Protein AF-0000000084623585 (afdb_homodimer)

Radius of gyration: 25.74 Å; Cα contacts (8 Å, |Δi|>4): 1222; chains: 2; bounding box: 58×80×58 Å

Structure (mmCIF, N/CA/C/O backbone):
data_AF-0000000084623585-model_v1
#
loop_
_entity.id
_entity.type
_entity.pdbx_description
1 polymer 'GST N-terminal domain-containing protein'
#
loop_
_atom_site.group_PDB
_atom_site.id
_atom_site.type_symbol
_atom_site.label_atom_id
_atom_site.label_alt_id
_atom_site.label_comp_id
_atom_site.label_asym_id
_atom_site.label_entity_id
_atom_site.label_seq_id
_atom_site.pdbx_PDB_ins_code
_atom_site.Cartn_x
_atom_site.Cartn_y
_atom_site.Cartn_z
_atom_site.occupancy
_atom_site.B_iso_or_equiv
_atom_site.auth_seq_id
_atom_site.auth_comp_id
_atom_site.auth_asym_id
_atom_site.auth_atom_id
_atom_site.pdbx_PDB_model_num
ATOM 1 N N . MET A 1 1 ? 11.562 32.156 23.609 1 74.38 1 MET A N 1
ATOM 2 C CA . MET A 1 1 ? 10.242 31.531 23.688 1 74.38 1 MET A CA 1
ATOM 3 C C . MET A 1 1 ? 10.023 30.578 22.531 1 74.38 1 MET A C 1
ATOM 5 O O . MET A 1 1 ? 10.422 30.859 21.406 1 74.38 1 MET A O 1
ATOM 9 N N . GLU A 1 2 ? 9.492 29.328 22.812 1 86.12 2 GLU A N 1
ATOM 10 C CA . GLU A 1 2 ? 9.258 28.344 21.766 1 86.12 2 GLU A CA 1
ATOM 11 C C . GLU A 1 2 ? 7.902 28.547 21.094 1 86.12 2 GLU A C 1
ATOM 13 O O . GLU A 1 2 ? 6.918 28.859 21.766 1 86.12 2 GLU A O 1
ATOM 18 N N . PRO A 1 3 ? 7.898 28.594 19.844 1 93 3 PRO A N 1
ATOM 19 C CA . PRO A 1 3 ? 6.602 28.734 19.188 1 93 3 PRO A CA 1
ATOM 20 C C . PRO A 1 3 ? 5.637 27.609 19.5 1 93 3 PRO A C 1
ATOM 22 O O . PRO A 1 3 ? 6.07 26.484 19.766 1 93 3 PRO A O 1
ATOM 25 N N . PRO A 1 4 ? 4.387 27.938 19.484 1 95.94 4 PRO A N 1
ATOM 26 C CA . PRO A 1 4 ? 3.391 26.891 19.75 1 95.94 4 PRO A CA 1
ATOM 27 C C . PRO A 1 4 ? 3.244 25.922 18.578 1 95.94 4 PRO A C 1
ATOM 29 O O . PRO A 1 4 ? 3.629 26.234 17.453 1 95.94 4 PRO A O 1
ATOM 32 N N . ILE A 1 5 ? 2.758 24.719 18.875 1 98 5 ILE A N 1
ATOM 33 C CA . ILE A 1 5 ? 2.322 23.766 17.859 1 98 5 ILE A CA 1
ATOM 34 C C . ILE A 1 5 ? 0.947 24.172 17.344 1 98 5 ILE A C 1
ATOM 36 O O . ILE A 1 5 ? -0.05 24.078 18.062 1 98 5 ILE A O 1
ATOM 40 N N . ILE A 1 6 ? 0.861 24.625 16.109 1 98.75 6 ILE A N 1
ATOM 41 C CA . ILE A 1 6 ? -0.404 25.062 15.531 1 98.75 6 ILE A CA 1
ATOM 42 C C . ILE A 1 6 ? -0.831 24.125 14.414 1 98.75 6 ILE A C 1
ATOM 44 O O . ILE A 1 6 ? -0.056 23.844 13.492 1 98.75 6 ILE A O 1
ATOM 48 N N . LEU A 1 7 ? -2.006 23.578 14.492 1 98.88 7 LEU A N 1
ATOM 49 C CA . LEU A 1 7 ? -2.568 22.703 13.469 1 98.88 7 LEU A CA 1
ATOM 50 C C . LEU A 1 7 ? -3.711 23.391 12.734 1 98.88 7 LEU A C 1
ATOM 52 O O . LEU A 1 7 ? -4.711 23.766 13.344 1 98.88 7 LEU A O 1
ATOM 56 N N . HIS A 1 8 ? -3.518 23.719 11.453 1 98.88 8 HIS A N 1
ATOM 57 C CA . HIS A 1 8 ? -4.605 24.156 10.578 1 98.88 8 HIS A CA 1
ATOM 58 C C . HIS A 1 8 ? -5.402 22.953 10.07 1 98.88 8 HIS A C 1
ATOM 60 O O . HIS A 1 8 ? -4.859 22.094 9.383 1 98.88 8 HIS A O 1
ATOM 66 N N . HIS A 1 9 ? -6.641 22.859 10.43 1 98.38 9 HIS A N 1
ATOM 67 C CA . HIS A 1 9 ? -7.449 21.672 10.148 1 98.38 9 HIS A CA 1
ATOM 68 C C . HIS A 1 9 ? -8.938 22.016 10.148 1 98.38 9 HIS A C 1
ATOM 70 O O . HIS A 1 9 ? -9.32 23.156 10.383 1 98.38 9 HIS A O 1
ATOM 76 N N . PHE A 1 10 ? -9.766 21.125 9.703 1 95.25 10 PHE A N 1
ATOM 77 C CA . PHE A 1 10 ? -11.211 21.25 9.867 1 95.25 10 PHE A CA 1
ATOM 78 C C . PHE A 1 10 ? -11.82 19.938 10.344 1 95.25 10 PHE A C 1
ATOM 80 O O . PHE A 1 10 ? -11.25 18.875 10.141 1 95.25 10 PHE A O 1
ATOM 87 N N . GLU A 1 11 ? -12.969 20.141 10.898 1 88.06 11 GLU A N 1
ATOM 88 C CA . GLU A 1 11 ? -13.656 18.969 11.445 1 88.06 11 GLU A CA 1
ATOM 89 C C . GLU A 1 11 ? -14.125 18.031 10.336 1 88.06 11 GLU A C 1
ATOM 91 O O . GLU A 1 11 ? -14.641 18.484 9.305 1 88.06 11 GLU A O 1
ATOM 96 N N . GLY A 1 12 ? -13.93 16.828 10.453 1 87.81 12 GLY A N 1
ATOM 97 C CA . GLY A 1 12 ? -14.367 15.859 9.469 1 87.81 12 GLY A CA 1
ATOM 98 C C . GLY A 1 12 ? -13.266 15.445 8.508 1 87.81 12 GLY A C 1
ATOM 99 O O . GLY A 1 12 ? -13.484 14.602 7.633 1 87.81 12 GLY A O 1
ATOM 100 N N . SER A 1 13 ? -12.164 16.094 8.625 1 92.5 13 SER A N 1
ATOM 101 C CA . SER A 1 13 ? -11.016 15.672 7.824 1 92.5 13 SER A CA 1
ATOM 102 C C . SER A 1 13 ? -10.344 14.438 8.414 1 92.5 13 SER A C 1
ATOM 104 O O . SER A 1 13 ? -9.812 14.492 9.523 1 92.5 13 SER A O 1
ATOM 106 N N . LEU A 1 14 ? -10.367 13.375 7.711 1 94.44 14 LEU A N 1
ATOM 107 C CA . LEU A 1 14 ? -9.781 12.141 8.227 1 94.44 14 LEU A CA 1
ATOM 108 C C . LEU A 1 14 ? -8.266 12.266 8.352 1 94.44 14 LEU A C 1
ATOM 110 O O . LEU A 1 14 ? -7.672 11.719 9.289 1 94.44 14 LEU A O 1
ATOM 114 N N . PHE A 1 15 ? -7.625 13.062 7.5 1 97.06 15 PHE A N 1
ATOM 115 C CA . PHE A 1 15 ? -6.184 13.25 7.598 1 97.06 15 PHE A CA 1
ATOM 116 C C . PHE A 1 15 ? -5.832 14.172 8.766 1 97.06 15 PHE A C 1
ATOM 118 O O . PHE A 1 15 ? -4.812 13.977 9.422 1 97.06 15 PHE A O 1
ATOM 125 N N . SER A 1 16 ? -6.633 15.188 8.984 1 98 16 SER A N 1
ATOM 126 C CA . SER A 1 16 ? -6.426 16.016 10.164 1 98 16 SER A CA 1
ATOM 127 C C . SER A 1 16 ? -6.586 15.219 11.445 1 98 16 SER A C 1
ATOM 129 O O . SER A 1 16 ? -5.852 15.43 12.414 1 98 16 SER A O 1
ATOM 131 N N . GLN A 1 17 ? -7.547 14.305 11.406 1 97.94 17 GLN A N 1
ATOM 132 C CA . GLN A 1 17 ? -7.812 13.492 12.586 1 97.94 17 GLN A CA 1
ATOM 133 C C . GLN A 1 17 ? -6.609 12.625 12.945 1 97.94 17 GLN A C 1
ATOM 135 O O . GLN A 1 17 ? -6.348 12.383 14.125 1 97.94 17 GLN A O 1
ATOM 140 N N . LYS A 1 18 ? -5.875 12.117 11.984 1 98.44 18 LYS A N 1
ATOM 141 C CA . LYS A 1 18 ? -4.641 11.375 12.234 1 98.44 18 LYS A CA 1
ATOM 142 C C . LYS A 1 18 ? -3.691 12.18 13.117 1 98.44 18 LYS A C 1
ATOM 144 O O . LYS A 1 18 ? -3.094 11.641 14.055 1 98.44 18 LYS A O 1
ATOM 149 N N . ILE A 1 19 ? -3.572 13.508 12.789 1 98.75 19 ILE A N 1
ATOM 150 C CA . ILE A 1 19 ? -2.627 14.344 13.516 1 98.75 19 ILE A CA 1
ATOM 151 C C . ILE A 1 19 ? -3.164 14.641 14.914 1 98.75 19 ILE A C 1
ATOM 153 O O . ILE A 1 19 ? -2.41 14.641 15.891 1 98.75 19 ILE A O 1
ATOM 157 N N . VAL A 1 20 ? -4.445 14.836 15.008 1 98.62 20 VAL A N 1
ATOM 158 C CA . VAL A 1 20 ? -5.051 15.07 16.312 1 98.62 20 VAL A CA 1
ATOM 159 C C . VAL A 1 20 ? -4.832 13.852 17.203 1 98.62 20 VAL A C 1
ATOM 161 O O . VAL A 1 20 ? -4.473 13.992 18.375 1 98.62 20 VAL A O 1
ATOM 164 N N . TRP A 1 21 ? -5.039 12.625 16.688 1 98.75 21 TRP A N 1
ATOM 165 C CA . TRP A 1 21 ? -4.777 11.406 17.438 1 98.75 21 TRP A CA 1
ATOM 166 C C . TRP A 1 21 ? -3.305 11.305 17.828 1 98.75 21 TRP A C 1
ATOM 168 O O . TRP A 1 21 ? -2.971 10.852 18.922 1 98.75 21 TRP A O 1
ATOM 178 N N . THR A 1 22 ? -2.41 11.703 16.906 1 98.81 22 THR A N 1
ATOM 179 C CA . THR A 1 22 ? -0.978 11.711 17.172 1 98.81 22 THR A CA 1
ATOM 180 C C . THR A 1 22 ? -0.661 12.625 18.359 1 98.81 22 THR A C 1
ATOM 182 O O . THR A 1 22 ? 0.082 12.242 19.266 1 98.81 22 THR A O 1
ATOM 185 N N . LEU A 1 23 ? -1.256 13.812 18.328 1 98.81 23 LEU A N 1
ATOM 186 C CA . LEU A 1 23 ? -1.06 14.773 19.406 1 98.81 23 LEU A CA 1
ATOM 187 C C . LEU A 1 23 ? -1.569 14.219 20.734 1 98.81 23 LEU A C 1
ATOM 189 O O . LEU A 1 23 ? -0.963 14.445 21.781 1 98.81 23 LEU A O 1
ATOM 193 N N . SER A 1 24 ? -2.672 13.461 20.672 1 98.75 24 SER A N 1
ATOM 194 C CA . SER A 1 24 ? -3.244 12.844 21.875 1 98.75 24 SER A CA 1
ATOM 195 C C . SER A 1 24 ? -2.318 11.773 22.438 1 98.75 24 SER A C 1
ATOM 197 O O . SER A 1 24 ? -2.064 11.742 23.641 1 98.75 24 SER A O 1
ATOM 199 N N . ILE A 1 25 ? -1.831 10.859 21.594 1 98.75 25 ILE A N 1
ATOM 200 C CA . ILE A 1 25 ? -0.953 9.773 22.016 1 98.75 25 ILE A CA 1
ATOM 201 C C . ILE A 1 25 ? 0.327 10.352 22.625 1 98.75 25 ILE A C 1
ATOM 203 O O . ILE A 1 25 ? 0.83 9.852 23.625 1 98.75 25 ILE A O 1
ATOM 207 N N . LYS A 1 26 ? 0.794 11.5 22.031 1 98.56 26 LYS A N 1
ATOM 208 C CA . LYS A 1 26 ? 2.047 12.109 22.469 1 98.56 26 LYS A CA 1
ATOM 209 C C . LYS A 1 26 ? 1.813 13.062 23.641 1 98.56 26 LYS A C 1
ATOM 211 O O . LYS A 1 26 ? 2.768 13.547 24.25 1 98.56 26 LYS A O 1
ATOM 216 N N . LYS A 1 27 ? 0.592 13.32 23.953 1 97.94 27 LYS A N 1
ATOM 217 C CA . LYS A 1 27 ? 0.217 14.211 25.047 1 97.94 27 LYS A CA 1
ATOM 218 C C . LYS A 1 27 ? 0.838 15.594 24.875 1 97.94 27 LYS A C 1
ATOM 220 O O . LYS A 1 27 ? 1.446 16.125 25.797 1 97.94 27 LYS A O 1
ATOM 225 N N . LEU A 1 28 ? 0.651 16.125 23.719 1 98.25 28 LEU A N 1
ATOM 226 C CA . LEU A 1 28 ? 1.235 17.422 23.406 1 98.25 28 LEU A CA 1
ATOM 227 C C . LEU A 1 28 ? 0.177 18.516 23.453 1 98.25 28 LEU A C 1
ATOM 229 O O . LEU A 1 28 ? -0.938 18.328 22.953 1 98.25 28 LEU A O 1
ATOM 233 N N . LYS A 1 29 ? 0.531 19.562 24.078 1 98.12 29 LYS A N 1
ATOM 234 C CA . LYS A 1 29 ? -0.277 20.766 23.938 1 98.12 29 LYS A CA 1
ATOM 235 C C . LYS A 1 29 ? -0.204 21.312 22.516 1 98.12 29 LYS A C 1
ATOM 237 O O . LYS A 1 29 ? 0.863 21.312 21.891 1 98.12 29 LYS A O 1
ATOM 242 N N . TRP A 1 30 ? -1.33 21.719 22.016 1 98.38 30 TRP A N 1
ATOM 243 C CA . TRP A 1 30 ? -1.351 22.219 20.656 1 98.38 30 TRP A CA 1
ATOM 244 C C . TRP A 1 30 ? -2.43 23.281 20.469 1 98.38 30 TRP A C 1
ATOM 246 O O . TRP A 1 30 ? -3.24 23.516 21.375 1 98.38 30 TRP A O 1
ATOM 256 N N . THR A 1 31 ? -2.314 24.016 19.391 1 98.75 31 THR A N 1
ATOM 257 C CA . THR A 1 31 ? -3.209 25.125 19.062 1 98.75 31 THR A CA 1
ATOM 258 C C . THR A 1 31 ? -3.957 24.844 17.766 1 98.75 31 THR A C 1
ATOM 260 O O . THR A 1 31 ? -3.355 24.422 16.766 1 98.75 31 THR A O 1
ATOM 263 N N . SER A 1 32 ? -5.293 25.062 17.781 1 98.62 32 SER A N 1
ATOM 264 C CA . SER A 1 32 ? -6.164 24.734 16.656 1 98.62 32 SER A CA 1
ATOM 265 C C . SER A 1 32 ? -6.531 25.969 15.867 1 98.62 32 SER A C 1
ATOM 267 O O . SER A 1 32 ? -6.902 27 16.438 1 98.62 32 SER A O 1
ATOM 269 N N . VAL A 1 33 ? -6.352 25.953 14.617 1 98.75 33 VAL A 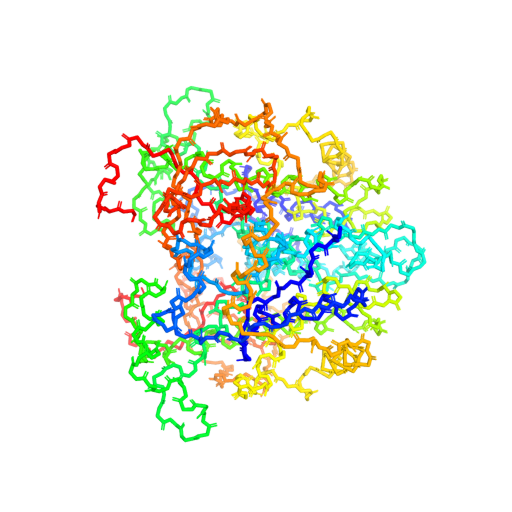N 1
ATOM 270 C CA . VAL A 1 33 ? -6.945 26.891 13.664 1 98.75 33 VAL A CA 1
ATOM 271 C C . VAL A 1 33 ? -7.918 26.141 12.75 1 98.75 33 VAL A C 1
ATOM 273 O O . VAL A 1 33 ? -7.508 25.328 11.922 1 98.75 33 VAL A O 1
ATOM 276 N N . ILE A 1 34 ? -9.18 26.422 12.875 1 98.25 34 ILE A N 1
ATOM 277 C CA . ILE A 1 34 ? -10.188 25.781 12.031 1 98.25 34 ILE A CA 1
ATOM 278 C C . ILE A 1 34 ? -10.25 26.5 10.68 1 98.25 34 ILE A C 1
ATOM 280 O O . ILE A 1 34 ? -10.453 27.703 10.617 1 98.25 34 ILE A O 1
ATOM 284 N N . VAL A 1 35 ? -10.062 25.766 9.648 1 97.81 35 VAL A N 1
ATOM 285 C CA . VAL A 1 35 ? -10.141 26.312 8.297 1 97.81 35 VAL A CA 1
ATOM 286 C C . VAL A 1 35 ? -11.305 25.672 7.547 1 97.81 35 VAL A C 1
ATOM 288 O O . VAL A 1 35 ? -11.867 24.672 7.988 1 97.81 35 VAL A O 1
ATOM 291 N N . SER A 1 36 ? -11.688 26.297 6.426 1 95.75 36 SER A N 1
ATOM 292 C CA . SER A 1 36 ? -12.781 25.781 5.605 1 95.75 36 SER A CA 1
ATOM 293 C C . SER A 1 36 ? -12.367 24.516 4.875 1 95.75 36 SER A C 1
ATOM 295 O O . SER A 1 36 ? -11.211 24.375 4.457 1 95.75 36 SER A O 1
ATOM 297 N N . PRO A 1 37 ? -13.297 23.578 4.684 1 94.31 37 PRO A N 1
ATOM 298 C CA . PRO A 1 37 ? -13 22.438 3.812 1 94.31 37 PRO A CA 1
ATOM 299 C C . PRO A 1 37 ? -12.828 22.844 2.35 1 94.31 37 PRO A C 1
ATOM 301 O O . PRO A 1 37 ? -12.297 22.062 1.552 1 94.31 37 PRO A O 1
ATOM 304 N N . ILE A 1 38 ? -13.273 24 2.016 1 94.69 38 ILE A N 1
ATOM 305 C CA . ILE A 1 38 ? -13.203 24.5 0.648 1 94.69 38 ILE A CA 1
ATOM 306 C C . ILE A 1 38 ? -11.984 25.406 0.494 1 94.69 38 ILE A C 1
ATOM 308 O O . ILE A 1 38 ? -11.875 26.422 1.178 1 94.69 38 ILE A O 1
ATOM 312 N N . ASN A 1 39 ? -11.141 25.016 -0.406 1 92.81 39 ASN A N 1
ATOM 313 C CA . ASN A 1 39 ? -9.844 25.672 -0.554 1 92.81 39 ASN A CA 1
ATOM 314 C C . ASN A 1 39 ? -10 27.172 -0.782 1 92.81 39 ASN A C 1
ATOM 316 O O . ASN A 1 39 ? -9.289 27.969 -0.172 1 92.81 39 ASN A O 1
ATOM 320 N N . LYS A 1 40 ? -10.898 27.594 -1.66 1 92.12 40 LYS A N 1
ATOM 321 C CA . LYS A 1 40 ? -11.07 29 -2.023 1 92.12 40 LYS A CA 1
ATOM 322 C C . LYS A 1 40 ? -11.492 29.828 -0.816 1 92.12 40 LYS A C 1
ATOM 324 O O . LYS A 1 40 ? -11.391 31.062 -0.84 1 92.12 40 LYS A O 1
ATOM 329 N N . GLN A 1 41 ? -11.867 29.172 0.208 1 93.19 41 GLN A N 1
ATOM 330 C CA . GLN A 1 41 ? -12.359 29.844 1.399 1 93.19 41 GLN A CA 1
ATOM 331 C C . GLN A 1 41 ? -11.305 29.859 2.502 1 93.19 41 GLN A C 1
ATOM 333 O O . GLN A 1 41 ? -11.633 29.953 3.686 1 93.19 41 GLN A O 1
ATOM 338 N N . ARG A 1 42 ? -10.023 29.672 2.1 1 95.25 42 ARG A N 1
ATOM 339 C CA . ARG A 1 42 ? -8.914 29.703 3.047 1 95.25 42 ARG A CA 1
ATOM 340 C C . ARG A 1 42 ? -7.906 30.781 2.688 1 95.25 42 ARG A C 1
ATOM 342 O O . ARG A 1 42 ? -6.711 30.516 2.572 1 95.25 42 ARG A O 1
ATOM 349 N N . PRO A 1 43 ? -8.32 32.031 2.623 1 93.94 43 PRO A N 1
ATOM 350 C CA . PRO A 1 43 ? -7.383 33.062 2.168 1 93.94 43 PRO A CA 1
ATOM 351 C C . PRO A 1 43 ? -6.215 33.281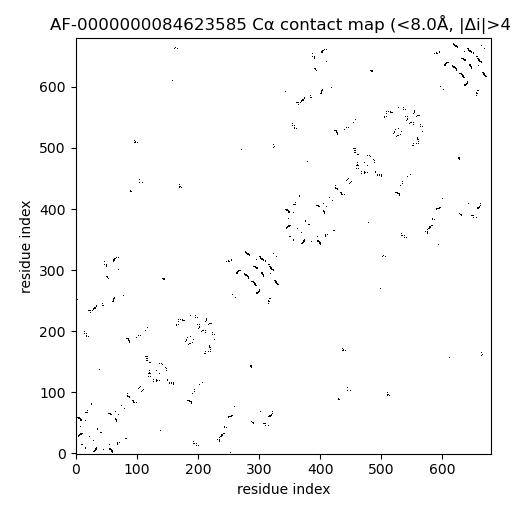 3.133 1 93.94 43 PRO A C 1
ATOM 353 O O . PRO A 1 43 ? -5.086 33.5 2.701 1 93.94 43 PRO A O 1
ATOM 356 N N . LEU A 1 44 ? -6.406 33.219 4.391 1 95.94 44 LEU A N 1
ATOM 357 C CA . LEU A 1 44 ? -5.344 33.438 5.367 1 95.94 44 LEU A CA 1
ATOM 358 C C . LEU A 1 44 ? -4.328 32.312 5.324 1 95.94 44 LEU A C 1
ATOM 360 O O . LEU A 1 44 ? -3.123 32.531 5.422 1 95.94 44 LEU A O 1
ATOM 364 N N . LEU A 1 45 ? -4.805 31.047 5.18 1 96.75 45 LEU A N 1
ATOM 365 C CA . LEU A 1 45 ? -3.914 29.891 5.113 1 96.75 45 LEU A CA 1
ATOM 366 C C . LEU A 1 45 ? -3.02 29.969 3.881 1 96.75 45 LEU A C 1
ATOM 368 O O . LEU A 1 45 ? -1.866 29.531 3.918 1 96.75 45 LEU A O 1
ATOM 372 N N . GLN A 1 46 ? -3.545 30.562 2.857 1 94.56 46 GLN A N 1
ATOM 373 C CA . GLN A 1 46 ? -2.803 30.656 1.604 1 94.56 46 GLN A CA 1
ATOM 374 C C . GLN A 1 46 ? -1.54 31.484 1.775 1 94.56 46 GLN A C 1
ATOM 376 O O . GLN A 1 46 ? -0.562 31.297 1.047 1 94.56 46 GLN A O 1
ATOM 381 N N . LEU A 1 47 ? -1.532 32.344 2.715 1 95.19 47 LEU A N 1
ATOM 382 C CA . LEU A 1 47 ? -0.367 33.188 2.982 1 95.19 47 LEU A CA 1
ATOM 383 C C . LEU A 1 47 ? 0.766 32.375 3.586 1 95.19 47 LEU A C 1
ATOM 385 O O . LEU A 1 47 ? 1.919 32.781 3.596 1 95.19 47 LEU A O 1
ATOM 389 N N . LEU A 1 48 ? 0.445 31.203 4.07 1 95.81 48 LEU A N 1
ATOM 390 C CA . LEU A 1 48 ? 1.44 30.344 4.695 1 95.81 48 LEU A CA 1
ATOM 391 C C . LEU A 1 48 ? 1.851 29.219 3.752 1 95.81 48 LEU A C 1
ATOM 393 O O . LEU A 1 48 ? 3.02 28.828 3.715 1 95.81 48 LEU A O 1
ATOM 397 N N . VAL A 1 49 ? 0.895 28.719 2.955 1 95.38 49 VAL A N 1
ATOM 398 C CA . VAL A 1 49 ? 1.148 27.469 2.25 1 95.38 49 VAL A CA 1
ATOM 399 C C . VAL A 1 49 ? 1.455 27.75 0.782 1 95.38 49 VAL A C 1
ATOM 401 O O . VAL A 1 49 ? 1.932 26.875 0.058 1 95.38 49 VAL A O 1
ATOM 404 N N . HIS A 1 50 ? 1.187 28.922 0.293 1 93.31 50 HIS A N 1
ATOM 405 C CA . HIS A 1 50 ? 1.562 29.422 -1.029 1 93.31 50 HIS A CA 1
ATOM 406 C C . HIS A 1 50 ? 1.131 28.438 -2.121 1 93.31 50 HIS A C 1
ATOM 408 O O . HIS A 1 50 ? 1.943 28.047 -2.959 1 93.31 50 HIS A O 1
ATOM 414 N N . GLY A 1 51 ? -0.159 28.062 -2.068 1 90.44 51 GLY A N 1
ATOM 415 C CA . GLY A 1 51 ? -0.724 27.297 -3.16 1 90.44 51 GLY A CA 1
ATOM 416 C C . GLY A 1 51 ? -1.019 25.844 -2.777 1 90.44 51 GLY A C 1
ATOM 417 O O . GLY A 1 51 ? -1.88 25.203 -3.379 1 90.44 51 GLY A O 1
ATOM 418 N N . TYR A 1 52 ? -0.238 25.281 -1.815 1 93.5 52 TYR A N 1
ATOM 419 C CA . TYR A 1 52 ? -0.524 23.906 -1.404 1 93.5 52 TYR A CA 1
ATOM 420 C C . TYR A 1 52 ? -1.983 23.75 -0.99 1 93.5 52 TYR A C 1
ATOM 422 O O . TYR A 1 52 ? -2.504 24.562 -0.219 1 93.5 52 TYR A O 1
ATOM 430 N N . ARG A 1 53 ? -2.617 22.766 -1.383 1 93.06 53 ARG A N 1
ATOM 431 C CA . ARG A 1 53 ? -4.074 22.688 -1.338 1 93.06 53 ARG A CA 1
ATOM 432 C C . ARG A 1 53 ? -4.539 21.844 -0.165 1 93.06 53 ARG A C 1
ATOM 434 O O . ARG A 1 53 ? -5.621 22.062 0.385 1 93.06 53 ARG A O 1
ATOM 441 N N . ARG A 1 54 ? -3.838 20.875 0.264 1 94.31 54 ARG A N 1
ATOM 442 C CA . ARG A 1 54 ? -4.344 19.875 1.2 1 94.31 54 ARG A CA 1
ATOM 443 C C . ARG A 1 54 ? -4.184 20.344 2.643 1 94.31 54 ARG A C 1
ATOM 445 O O . ARG A 1 54 ? -3.381 21.234 2.924 1 94.31 54 ARG A O 1
ATOM 452 N N . VAL A 1 55 ? -4.977 19.922 3.506 1 95.19 55 VAL A N 1
ATOM 453 C CA . VAL A 1 55 ? -4.926 20.047 4.957 1 95.19 55 VAL A CA 1
ATOM 454 C C . VAL A 1 55 ? -4.82 18.656 5.598 1 95.19 55 VAL A C 1
ATOM 456 O O . VAL A 1 55 ? -5.254 17.672 5.012 1 95.19 55 VAL A O 1
ATOM 459 N N . PRO A 1 56 ? -4.199 18.438 6.684 1 98 56 PRO A N 1
ATOM 460 C CA . PRO A 1 56 ? -3.777 19.438 7.664 1 98 56 PRO A CA 1
ATOM 461 C C . PRO A 1 56 ? -2.416 20.047 7.34 1 98 56 PRO A C 1
ATOM 463 O O . PRO A 1 56 ? -1.67 19.5 6.523 1 98 56 PRO A O 1
ATOM 466 N N . ILE A 1 57 ? -2.203 21.203 7.949 1 98.44 57 ILE A N 1
ATOM 467 C CA . ILE A 1 57 ? -0.917 21.891 7.945 1 98.44 57 ILE A CA 1
ATOM 468 C C . ILE A 1 57 ? -0.427 22.078 9.383 1 98.44 57 ILE A C 1
ATOM 470 O O . ILE A 1 57 ? -1.166 22.562 10.242 1 98.44 57 ILE A O 1
ATOM 474 N N . LEU A 1 58 ? 0.771 21.641 9.617 1 98.69 58 LEU A N 1
ATOM 475 C CA . LEU A 1 58 ? 1.393 21.922 10.914 1 98.69 58 LEU A CA 1
ATOM 476 C C . LEU A 1 58 ? 2.291 23.141 10.828 1 98.69 58 LEU A C 1
ATOM 478 O O . LEU A 1 58 ? 3.176 23.219 9.969 1 98.69 58 LEU A O 1
ATOM 482 N N . GLN A 1 59 ? 2.02 24.078 11.656 1 98.06 59 GLN A N 1
ATOM 483 C CA . GLN A 1 59 ? 2.801 25.312 11.75 1 98.06 59 GLN A CA 1
ATOM 484 C C . GLN A 1 59 ? 3.555 25.375 13.078 1 98.06 59 GLN A C 1
ATOM 486 O O . GLN A 1 59 ? 2.949 25.281 14.148 1 98.06 59 GLN A O 1
ATOM 491 N N . ILE A 1 60 ? 4.809 25.453 13.07 1 97.06 60 ILE A N 1
ATOM 492 C CA . ILE A 1 60 ? 5.664 25.781 14.203 1 97.06 60 ILE A CA 1
ATOM 493 C C . ILE A 1 60 ? 6.512 27 13.883 1 97.06 60 ILE A C 1
ATOM 495 O O . ILE A 1 60 ? 7.551 26.891 13.227 1 97.06 60 ILE A O 1
ATOM 499 N N . GLY A 1 61 ? 6.094 28.125 14.477 1 95.75 61 GLY A N 1
ATOM 500 C CA . GLY A 1 61 ? 6.656 29.359 13.984 1 95.75 61 GLY A CA 1
ATOM 501 C C . GLY A 1 61 ? 6.309 29.641 12.539 1 95.75 61 GLY A C 1
ATOM 502 O O . GLY A 1 61 ? 5.129 29.719 12.18 1 95.75 61 GLY A O 1
ATOM 503 N N . SER A 1 62 ? 7.359 29.703 11.711 1 95.38 62 SER A N 1
ATOM 504 C CA . SER A 1 62 ? 7.113 29.922 10.289 1 95.38 62 SER A CA 1
ATOM 505 C C . SER A 1 62 ? 7.637 28.75 9.461 1 95.38 62 SER A C 1
ATOM 507 O O . SER A 1 62 ? 7.84 28.891 8.25 1 95.38 62 SER A O 1
ATOM 509 N N . ASP A 1 63 ? 7.977 27.672 10.164 1 97 63 ASP A N 1
ATOM 510 C CA . ASP A 1 63 ? 8.141 26.375 9.492 1 97 63 ASP A CA 1
ATOM 511 C C . ASP A 1 63 ? 6.793 25.703 9.266 1 97 63 ASP A C 1
ATOM 513 O O . ASP A 1 63 ? 6.074 25.406 10.227 1 97 63 ASP A O 1
ATOM 517 N N . ILE A 1 64 ? 6.508 25.484 8.023 1 97.62 64 ILE A N 1
ATOM 518 C CA . ILE A 1 64 ? 5.227 24.922 7.617 1 97.62 64 ILE A CA 1
ATOM 519 C C . ILE A 1 64 ? 5.418 23.484 7.133 1 97.62 64 ILE A C 1
ATOM 521 O O . ILE A 1 64 ? 6.121 23.25 6.148 1 97.62 64 ILE A O 1
ATOM 525 N N . PHE A 1 65 ? 4.828 22.562 7.832 1 97.81 65 PHE A N 1
ATOM 526 C CA . PHE A 1 65 ? 4.953 21.156 7.473 1 97.81 65 PHE A CA 1
ATOM 527 C C . PHE A 1 65 ? 3.684 20.656 6.797 1 97.81 65 PHE A C 1
ATOM 529 O O . PHE A 1 65 ? 2.59 20.766 7.352 1 97.81 65 PHE A O 1
ATOM 536 N N . ILE A 1 66 ? 3.869 20.125 5.621 1 95.94 66 ILE A N 1
ATOM 537 C CA . ILE A 1 66 ? 2.73 19.594 4.879 1 95.94 66 ILE A CA 1
ATOM 538 C C . ILE A 1 66 ? 2.775 18.062 4.887 1 95.94 66 ILE A C 1
ATOM 540 O O . ILE A 1 66 ? 3.799 17.469 5.23 1 95.94 66 ILE A O 1
ATOM 544 N N . ASP A 1 67 ? 1.637 17.406 4.688 1 95.56 67 ASP A N 1
ATOM 545 C CA . ASP A 1 67 ? 1.522 15.953 4.566 1 95.56 67 ASP A CA 1
ATOM 546 C C . ASP A 1 67 ? 1.545 15.281 5.938 1 95.56 67 ASP A C 1
ATOM 548 O O . ASP A 1 67 ? 2.443 15.531 6.742 1 95.56 67 ASP A O 1
ATOM 552 N N . THR A 1 68 ? 0.643 14.414 6.168 1 97.12 68 THR A N 1
ATOM 553 C CA . THR A 1 68 ? 0.458 13.82 7.488 1 97.12 68 THR A CA 1
ATOM 554 C C . THR A 1 68 ? 1.668 12.977 7.875 1 97.12 68 THR A C 1
ATOM 556 O O . THR A 1 68 ? 2.043 12.922 9.047 1 97.12 68 THR A O 1
ATOM 559 N N . LYS A 1 69 ? 2.299 12.305 6.938 1 94.69 69 LYS A N 1
ATOM 560 C CA . LYS A 1 69 ? 3.469 11.484 7.254 1 94.69 69 LYS A CA 1
ATOM 561 C C . LYS A 1 69 ? 4.602 12.344 7.812 1 94.69 69 LYS A C 1
ATOM 563 O O . LYS A 1 69 ? 5.148 12.047 8.875 1 94.69 69 LYS A O 1
ATOM 568 N N . LEU A 1 70 ? 4.895 13.453 7.121 1 96.25 70 LEU A N 1
ATOM 569 C CA . LEU A 1 70 ? 5.965 14.336 7.566 1 96.25 70 LEU A CA 1
ATOM 570 C C . LEU A 1 70 ? 5.613 14.992 8.898 1 96.25 70 LEU A C 1
ATOM 572 O O . LEU A 1 70 ? 6.48 15.164 9.758 1 96.25 70 LEU A O 1
ATOM 576 N N . ILE A 1 71 ? 4.352 15.367 9.039 1 98.12 71 ILE A N 1
ATOM 577 C CA . ILE A 1 71 ? 3.904 16 10.273 1 98.12 71 ILE A CA 1
ATOM 578 C C . ILE A 1 71 ? 4.129 15.047 11.445 1 98.12 71 ILE A C 1
ATOM 580 O O . ILE A 1 71 ? 4.688 15.438 12.477 1 98.12 71 ILE A O 1
ATOM 584 N N . MET A 1 72 ? 3.754 13.812 11.312 1 97.88 72 MET A N 1
ATOM 585 C CA . MET A 1 72 ? 3.922 12.828 12.391 1 97.88 72 MET A CA 1
ATOM 586 C C . MET A 1 72 ? 5.398 12.586 12.68 1 97.88 72 MET A C 1
ATOM 588 O O . MET A 1 72 ? 5.801 12.492 13.836 1 97.88 72 MET A O 1
ATOM 592 N N . GLU A 1 73 ? 6.172 12.5 11.625 1 95.25 73 GLU A N 1
ATOM 593 C CA . GLU A 1 73 ? 7.609 12.305 11.805 1 95.25 73 GLU A CA 1
ATOM 594 C C . GLU A 1 73 ? 8.234 13.492 12.523 1 95.25 73 GLU A C 1
ATOM 596 O O . GLU A 1 73 ? 9.125 13.32 13.367 1 95.25 73 GLU A O 1
ATOM 601 N N . GLU A 1 74 ? 7.777 14.695 12.195 1 96.38 74 GLU A N 1
ATOM 602 C CA . GLU A 1 74 ? 8.32 15.898 12.828 1 96.38 74 GLU A CA 1
ATOM 603 C C . GLU A 1 74 ? 7.945 15.961 14.305 1 96.38 74 GLU A C 1
ATOM 605 O O . GLU A 1 74 ? 8.781 16.312 15.141 1 96.38 74 GLU A O 1
ATOM 610 N N . LEU A 1 75 ? 6.727 15.609 14.609 1 97.88 75 LEU A N 1
ATOM 611 C CA . LEU A 1 75 ? 6.297 15.578 16 1 97.88 75 LEU A CA 1
ATOM 612 C C . LEU A 1 75 ? 7.094 14.547 16.797 1 97.88 75 LEU A C 1
ATOM 614 O O . LEU A 1 75 ? 7.469 14.797 17.938 1 97.88 75 LEU A O 1
ATOM 618 N N . GLU A 1 76 ? 7.344 13.398 16.172 1 97.31 76 GLU A N 1
ATOM 619 C CA . GLU A 1 76 ? 8.156 12.367 16.797 1 97.31 76 GLU A CA 1
ATOM 620 C C . GLU A 1 76 ? 9.586 12.852 17.047 1 97.31 76 GLU A C 1
ATOM 622 O O . GLU A 1 76 ? 10.164 12.594 18.094 1 97.31 76 GLU A O 1
ATOM 627 N N . ARG A 1 77 ? 10.133 13.516 16.094 1 94.81 77 ARG A N 1
ATOM 628 C CA . ARG A 1 77 ? 11.508 13.992 16.188 1 94.81 77 ARG A CA 1
ATOM 629 C C . ARG A 1 77 ? 11.656 15.055 17.266 1 94.81 77 ARG A C 1
ATOM 631 O O . ARG A 1 77 ? 12.602 15.008 18.062 1 94.81 77 ARG A O 1
ATOM 638 N N . ARG A 1 78 ? 10.734 15.961 17.344 1 94.94 78 ARG A N 1
ATOM 639 C CA . ARG A 1 78 ? 10.797 17.078 18.297 1 94.94 78 ARG A CA 1
ATOM 640 C C . ARG A 1 78 ? 10.445 16.609 19.703 1 94.94 78 ARG A C 1
ATOM 642 O O . ARG A 1 78 ? 10.977 17.125 20.688 1 94.94 78 ARG A O 1
ATOM 649 N N . TYR A 1 79 ? 9.523 15.695 19.734 1 96.44 79 TYR A N 1
ATOM 650 C CA . TYR A 1 79 ? 9.031 15.172 21 1 96.44 79 TYR A CA 1
ATOM 651 C C . TYR A 1 79 ? 9.07 13.648 21.016 1 96.44 79 TYR A C 1
ATOM 653 O O . TYR A 1 79 ? 8.039 12.992 20.844 1 96.44 79 TYR A O 1
ATOM 661 N N . PRO A 1 80 ? 10.133 13.055 21.375 1 96.75 80 PRO A N 1
ATOM 662 C CA . PRO A 1 80 ? 10.352 11.625 21.172 1 96.75 80 PRO A CA 1
ATOM 663 C C . PRO A 1 80 ? 9.547 10.758 22.141 1 96.75 80 PRO A C 1
ATOM 665 O O . PRO A 1 80 ? 9.289 9.586 21.859 1 96.75 80 PRO A O 1
ATOM 668 N N . GLU A 1 81 ? 9.094 11.375 23.328 1 97 81 GLU A N 1
ATOM 669 C CA . GLU A 1 81 ? 8.344 10.586 24.297 1 97 81 GLU A CA 1
ATOM 670 C C . GLU A 1 81 ? 7 11.234 24.609 1 97 81 GLU A C 1
ATOM 672 O O . GLU A 1 81 ? 6.918 12.445 24.797 1 97 81 GLU A O 1
ATOM 677 N N . PRO A 1 82 ? 5.988 10.523 24.812 1 97.62 82 PRO A N 1
ATOM 678 C CA . PRO A 1 82 ? 5.875 9.125 24.391 1 97.62 82 PRO A CA 1
ATOM 679 C C . PRO A 1 82 ? 6.012 8.953 22.891 1 97.62 82 PRO A C 1
ATOM 681 O O . PRO A 1 82 ? 5.578 9.812 22.125 1 97.62 82 PRO A O 1
ATOM 684 N N . SER A 1 83 ? 6.586 7.836 22.469 1 98.31 83 SER A N 1
ATOM 685 C CA . SER A 1 83 ? 6.84 7.59 21.047 1 98.31 83 SER A CA 1
ATOM 686 C C . SER A 1 83 ? 5.594 7.07 20.344 1 98.31 83 SER A C 1
ATOM 688 O O . SER A 1 83 ? 4.852 6.258 20.906 1 98.31 83 SER A O 1
ATOM 690 N N . ILE A 1 84 ? 5.391 7.465 19.141 1 98.44 84 ILE A N 1
ATOM 691 C CA . ILE A 1 84 ? 4.312 6.902 18.344 1 98.44 84 ILE A CA 1
ATOM 692 C C . ILE A 1 84 ? 4.773 5.598 17.703 1 98.44 84 ILE A C 1
ATOM 694 O O . ILE A 1 84 ? 4.023 4.969 16.938 1 98.44 84 ILE A O 1
ATOM 698 N N . PHE A 1 85 ? 5.984 5.207 17.984 1 98.19 85 PHE A N 1
ATOM 699 C CA . PHE A 1 85 ? 6.539 3.908 17.625 1 98.19 85 PHE A CA 1
ATOM 700 C C . PHE A 1 85 ? 6.852 3.088 18.875 1 98.19 85 PHE A C 1
ATOM 702 O O . PHE A 1 85 ? 8 2.709 19.094 1 98.19 85 PHE A O 1
ATOM 709 N N . PRO A 1 86 ? 5.832 2.764 19.625 1 98.12 86 PRO A N 1
ATOM 710 C CA . PRO A 1 86 ? 6.125 2.002 20.844 1 98.12 86 PRO A CA 1
ATOM 711 C C . PRO A 1 86 ? 6.777 0.653 20.547 1 98.12 86 PRO A C 1
ATOM 713 O O . PRO A 1 86 ? 6.512 0.047 19.516 1 98.12 86 PRO A O 1
ATOM 716 N N . LYS A 1 87 ? 7.586 0.226 21.438 1 97.12 87 LYS A N 1
ATOM 717 C CA . LYS A 1 87 ? 8.18 -1.104 21.359 1 97.12 87 LYS A CA 1
ATOM 718 C C . LYS A 1 87 ? 7.121 -2.191 21.5 1 97.12 87 LYS A C 1
ATOM 720 O O . LYS A 1 87 ? 6.105 -1.986 22.172 1 97.12 87 LYS A O 1
ATOM 725 N N . ARG A 1 88 ? 7.371 -3.318 20.859 1 96.88 88 ARG A N 1
ATOM 726 C CA . ARG A 1 88 ? 6.445 -4.441 20.984 1 96.88 88 ARG A CA 1
ATOM 727 C C . ARG A 1 88 ? 6.473 -5.039 22.375 1 96.88 88 ARG A C 1
ATOM 729 O O . ARG A 1 88 ? 7.5 -4.992 23.062 1 96.88 88 ARG A O 1
ATOM 736 N N . ASN A 1 89 ? 5.293 -5.562 22.734 1 96.75 89 ASN A N 1
ATOM 737 C CA . ASN A 1 89 ? 5.23 -6.289 24 1 96.75 89 ASN A CA 1
ATOM 738 C C . ASN A 1 89 ? 6.266 -7.41 24.062 1 96.75 89 ASN A C 1
ATOM 740 O O . ASN A 1 89 ? 6.344 -8.227 23.141 1 96.75 89 ASN A O 1
ATOM 744 N N . GLY A 1 90 ? 7.074 -7.391 25.062 1 92.81 90 GLY A N 1
ATOM 745 C CA . GLY A 1 90 ? 8.047 -8.453 25.266 1 92.81 90 GLY A CA 1
ATOM 746 C C . GLY A 1 90 ? 9.289 -8.289 24.422 1 92.81 90 GLY A C 1
ATOM 747 O O . GLY A 1 90 ? 10.078 -9.227 24.281 1 92.81 90 GLY A O 1
ATOM 748 N N . SER A 1 91 ? 9.469 -7.164 23.797 1 94.69 91 SER A N 1
ATOM 749 C CA . SER A 1 91 ? 10.594 -6.91 22.922 1 94.69 91 SER A CA 1
ATOM 750 C C . SER A 1 91 ? 11.164 -5.512 23.125 1 94.69 91 SER A C 1
ATOM 752 O O . SER A 1 91 ? 10.484 -4.633 23.656 1 94.69 91 SER A O 1
ATOM 754 N N . ASP A 1 92 ? 12.414 -5.277 22.797 1 94.75 92 ASP A N 1
ATOM 755 C CA . ASP A 1 92 ? 13.031 -3.955 22.828 1 94.75 92 ASP A CA 1
ATOM 756 C C . ASP A 1 92 ? 13.023 -3.312 21.438 1 94.75 92 ASP A C 1
ATOM 758 O O . ASP A 1 92 ? 13.641 -2.266 21.234 1 94.75 92 ASP A O 1
ATOM 762 N N . LYS A 1 93 ? 12.305 -3.924 20.547 1 95.81 93 LYS A N 1
ATOM 763 C CA . LYS A 1 93 ? 12.312 -3.479 19.156 1 95.81 93 LYS A CA 1
ATOM 764 C C . LYS A 1 93 ? 11.008 -2.779 18.797 1 95.81 93 LYS A C 1
ATOM 766 O O . LYS A 1 93 ? 9.953 -3.098 19.359 1 95.81 93 LYS A O 1
ATOM 771 N N . SER A 1 94 ? 11.102 -1.766 17.922 1 96.81 94 SER A N 1
ATOM 772 C CA . SER A 1 94 ? 9.969 -0.999 17.422 1 96.81 94 SER A CA 1
ATOM 773 C C . SER A 1 94 ? 9.883 -1.081 15.898 1 96.81 94 SER A C 1
ATOM 775 O O . SER A 1 94 ? 10.906 -1.058 15.211 1 96.81 94 SER A O 1
ATOM 777 N N . ASP A 1 95 ? 8.719 -1.23 15.367 1 97.88 95 ASP A N 1
ATOM 778 C CA . ASP A 1 95 ? 8.508 -1.394 13.938 1 97.88 95 ASP A CA 1
ATOM 779 C C . ASP A 1 95 ? 8.367 -0.04 13.242 1 97.88 95 ASP A C 1
ATOM 781 O O . ASP A 1 95 ? 7.324 0.264 12.664 1 97.88 95 ASP A O 1
ATOM 785 N N . LYS A 1 96 ? 9.43 0.71 13.18 1 97.19 96 LYS A N 1
ATOM 786 C CA . LYS A 1 96 ? 9.383 2.078 12.672 1 97.19 96 LYS A CA 1
ATOM 787 C C . LYS A 1 96 ? 9.188 2.098 11.156 1 97.19 96 LYS A C 1
ATOM 789 O O . LYS A 1 96 ? 8.258 2.727 10.648 1 97.19 96 LYS A O 1
ATOM 794 N N . GLY A 1 97 ? 10.078 1.419 10.414 1 96.94 97 GLY A N 1
ATOM 795 C CA . GLY A 1 97 ? 9.984 1.395 8.961 1 96.94 97 GLY A CA 1
ATOM 796 C C . GLY A 1 97 ? 8.672 0.822 8.461 1 96.94 97 GLY A C 1
ATOM 797 O O . GLY A 1 97 ? 8.062 1.371 7.539 1 96.94 97 GLY A O 1
ATOM 798 N N . LEU A 1 98 ? 8.203 -0.265 9.086 1 97.94 98 LEU A N 1
ATOM 799 C CA . LEU A 1 98 ? 6.938 -0.906 8.742 1 97.94 98 LEU A CA 1
ATOM 800 C C . LEU A 1 98 ? 5.77 0.052 8.945 1 97.94 98 LEU A C 1
ATOM 802 O O . LEU A 1 98 ? 4.879 0.14 8.102 1 97.94 98 LEU A O 1
ATOM 806 N N . SER A 1 99 ? 5.785 0.749 10.031 1 97.38 99 SER A N 1
ATOM 807 C CA . SER A 1 99 ? 4.699 1.666 10.359 1 97.38 99 SER A CA 1
ATOM 808 C C . SER A 1 99 ? 4.586 2.783 9.328 1 97.38 99 SER A C 1
ATOM 810 O O . SER A 1 99 ? 3.484 3.207 8.977 1 97.38 99 SER A O 1
ATOM 812 N N . LEU A 1 100 ? 5.715 3.26 8.875 1 94.81 100 LEU A N 1
ATOM 813 C CA . LEU A 1 100 ? 5.715 4.281 7.836 1 94.81 100 LEU A CA 1
ATOM 814 C C . LEU A 1 100 ? 5.203 3.713 6.516 1 94.81 100 LEU A C 1
ATOM 816 O O . LEU A 1 100 ? 4.402 4.348 5.828 1 94.81 100 LEU A O 1
ATOM 820 N N . ALA A 1 101 ? 5.551 2.496 6.199 1 96 101 ALA A N 1
ATOM 821 C CA . ALA A 1 101 ? 5.137 1.839 4.961 1 96 101 ALA A CA 1
ATOM 822 C C . ALA A 1 101 ? 3.635 1.577 4.953 1 96 101 ALA A C 1
ATOM 824 O O . ALA A 1 101 ? 3.002 1.582 3.895 1 96 101 ALA A O 1
ATOM 825 N N . MET A 1 102 ? 3.029 1.377 6.121 1 97.12 102 MET A N 1
ATOM 826 C CA . MET A 1 102 ? 1.608 1.074 6.262 1 97.12 102 MET A CA 1
ATOM 827 C C . MET A 1 102 ? 0.753 2.209 5.707 1 97.12 102 MET A C 1
ATOM 829 O O . MET A 1 102 ? -0.409 2 5.355 1 97.12 102 MET A O 1
ATOM 833 N N . SER A 1 103 ? 1.312 3.404 5.605 1 94.12 103 SER A N 1
ATOM 834 C CA . SER A 1 103 ? 0.551 4.527 5.062 1 94.12 103 SER A CA 1
ATOM 835 C C . SER A 1 103 ? 0.155 4.277 3.613 1 94.12 103 SER A C 1
ATOM 837 O O . SER A 1 103 ? -0.886 4.754 3.156 1 94.12 103 SER A O 1
ATOM 839 N N . THR A 1 104 ? 0.969 3.486 2.873 1 93 104 THR A N 1
ATOM 840 C CA . THR A 1 104 ? 0.65 3.174 1.485 1 93 104 THR A CA 1
ATOM 841 C C . THR A 1 104 ? -0.61 2.318 1.399 1 93 104 THR A C 1
ATOM 843 O O . THR A 1 104 ? -1.38 2.432 0.443 1 93 104 THR A O 1
ATOM 846 N N . TRP A 1 105 ? -0.827 1.481 2.387 1 95.56 105 TRP A N 1
ATOM 847 C CA . TRP A 1 105 ? -2.006 0.626 2.461 1 95.56 105 TRP A CA 1
ATOM 848 C C . TRP A 1 105 ? -3.244 1.438 2.83 1 95.56 105 TRP A C 1
ATOM 850 O O . TRP A 1 105 ? -4.238 1.431 2.1 1 95.56 105 TRP A O 1
ATOM 860 N N . VAL A 1 106 ? -3.123 2.281 3.846 1 95.69 106 VAL A N 1
ATOM 861 C CA . VAL A 1 106 ? -4.316 2.887 4.426 1 95.69 106 VAL A CA 1
ATOM 862 C C . VAL A 1 106 ? -4.633 4.195 3.703 1 95.69 106 VAL A C 1
ATOM 864 O O . VAL A 1 106 ? -5.797 4.488 3.42 1 95.69 106 VAL A O 1
ATOM 867 N N . ASP A 1 107 ? -3.57 5.012 3.359 1 93.75 107 ASP A N 1
ATOM 868 C CA . ASP A 1 107 ? -3.779 6.328 2.76 1 93.75 107 ASP A CA 1
ATOM 869 C C . ASP A 1 107 ? -4.059 6.211 1.264 1 93.75 107 ASP A C 1
ATOM 871 O O . ASP A 1 107 ? -4.66 7.109 0.667 1 93.75 107 ASP A O 1
ATOM 875 N N . ASN A 1 108 ? -3.576 5.109 0.667 1 90.81 108 ASN A N 1
ATOM 876 C CA . ASN A 1 108 ? -3.748 4.973 -0.775 1 90.81 108 ASN A CA 1
ATOM 877 C C . ASN A 1 108 ? -4.75 3.873 -1.119 1 90.81 108 ASN A C 1
ATOM 879 O O . ASN A 1 108 ? -5.816 4.148 -1.672 1 90.81 108 ASN A O 1
ATOM 883 N N . TYR A 1 109 ? -4.461 2.703 -0.653 1 91.25 109 TYR A N 1
ATOM 884 C CA . TYR A 1 109 ? -5.273 1.559 -1.05 1 91.25 109 TYR A CA 1
ATOM 885 C C . TYR A 1 109 ? -6.68 1.663 -0.477 1 91.25 109 TYR A C 1
ATOM 887 O O . TYR A 1 109 ? -7.664 1.618 -1.219 1 91.25 109 TYR A O 1
ATOM 895 N N . ILE A 1 110 ? -6.832 1.863 0.827 1 95 110 ILE A N 1
ATOM 896 C CA . ILE A 1 110 ? -8.148 1.924 1.448 1 95 110 ILE A CA 1
ATOM 897 C C . ILE A 1 110 ? -8.812 3.264 1.131 1 95 110 ILE A C 1
ATOM 899 O O . ILE A 1 110 ? -9.977 3.311 0.728 1 95 110 ILE A O 1
ATOM 903 N N . PHE A 1 111 ? -8.055 4.328 1.239 1 95.38 111 PHE A N 1
ATOM 904 C CA . PHE A 1 111 ? -8.633 5.66 1.122 1 95.38 111 PHE A CA 1
ATOM 905 C C . PHE A 1 111 ? -9.188 5.891 -0.28 1 95.38 111 PHE A C 1
ATOM 907 O O . PHE A 1 111 ? -10.195 6.574 -0.452 1 95.38 111 PHE A O 1
ATOM 914 N N . SER A 1 112 ? -8.57 5.391 -1.286 1 91.81 112 SER A N 1
ATOM 915 C CA . SER A 1 112 ? -9.086 5.555 -2.641 1 91.81 112 SER A CA 1
ATOM 916 C C . SER A 1 112 ? -10.523 5.043 -2.75 1 91.81 112 SER A C 1
ATOM 918 O O . SER A 1 112 ? -11.352 5.648 -3.43 1 91.81 112 SER A O 1
ATOM 920 N N . SER A 1 113 ? -10.797 3.924 -2.104 1 93.38 113 SER A N 1
ATOM 921 C CA . SER A 1 113 ? -12.156 3.402 -2.078 1 93.38 113 SER A CA 1
ATOM 922 C C . SER A 1 113 ? -13.062 4.258 -1.198 1 93.38 113 SER A C 1
ATOM 924 O O . SER A 1 113 ? -14.227 4.496 -1.539 1 93.38 113 SER A O 1
ATOM 926 N N . THR A 1 114 ? -12.539 4.727 -0.079 1 94.69 114 THR A N 1
ATOM 927 C CA . THR A 1 114 ? -13.281 5.629 0.796 1 94.69 114 THR A CA 1
ATOM 928 C C . THR A 1 114 ? -13.711 6.883 0.04 1 94.69 114 THR A C 1
ATOM 930 O O . THR A 1 114 ? -14.859 7.309 0.14 1 94.69 114 THR A O 1
ATOM 933 N N . PHE A 1 115 ? -12.797 7.398 -0.704 1 91.12 115 PHE A N 1
ATOM 934 C CA . PHE A 1 115 ? -13.047 8.633 -1.438 1 91.12 115 PHE A CA 1
ATOM 935 C C . PHE A 1 115 ? -14.188 8.461 -2.434 1 91.12 115 PHE A C 1
ATOM 937 O O . PHE A 1 115 ? -15.047 9.328 -2.559 1 91.12 115 PHE A O 1
ATOM 944 N N . ILE A 1 116 ? -14.195 7.316 -3.139 1 90.44 116 ILE A N 1
ATOM 945 C CA . ILE A 1 116 ? -15.203 7.043 -4.156 1 90.44 116 ILE A CA 1
ATOM 946 C C . ILE A 1 116 ? -16.578 6.887 -3.5 1 90.44 116 ILE A C 1
ATOM 948 O O . ILE A 1 116 ? -17.594 7.25 -4.086 1 90.44 116 ILE A O 1
ATOM 952 N N . LEU A 1 117 ? -16.609 6.445 -2.297 1 91.75 117 LEU A N 1
ATOM 953 C CA . LEU A 1 117 ? -17.875 6.152 -1.624 1 91.75 117 LEU A CA 1
ATOM 954 C C . LEU A 1 117 ? -18.422 7.391 -0.927 1 91.75 117 LEU A C 1
ATOM 956 O O . LEU A 1 117 ? -19.547 7.383 -0.426 1 91.75 117 LEU A O 1
ATOM 960 N N . LEU A 1 118 ? -17.641 8.492 -0.886 1 90.88 118 LEU A N 1
ATOM 961 C CA . LEU A 1 118 ? -18.156 9.734 -0.312 1 90.88 118 LEU A CA 1
ATOM 962 C C . LEU A 1 118 ? -19.391 10.203 -1.061 1 90.88 118 LEU A C 1
ATOM 964 O O . LEU A 1 118 ? -19.469 10.086 -2.285 1 90.88 118 LEU A O 1
ATOM 968 N N . PRO A 1 119 ? -20.312 10.688 -0.355 1 88.25 119 PRO A N 1
ATOM 969 C CA . PRO A 1 119 ? -21.562 11.094 -0.979 1 88.25 119 PRO A CA 1
ATOM 970 C C . PRO A 1 119 ? -21.484 12.477 -1.63 1 88.25 119 PRO A C 1
ATOM 972 O O . PRO A 1 119 ? -22.359 13.312 -1.431 1 88.25 119 PRO A O 1
ATOM 975 N N . ILE A 1 120 ? -20.438 12.656 -2.348 1 88.31 120 ILE A N 1
ATOM 976 C CA . ILE A 1 120 ? -20.25 13.945 -3 1 88.31 120 ILE A CA 1
ATOM 977 C C . ILE A 1 120 ? -21.312 14.133 -4.082 1 88.31 120 ILE A C 1
ATOM 979 O O . ILE A 1 120 ? -21.469 13.281 -4.961 1 88.31 120 ILE A O 1
ATOM 983 N N . GLY A 1 121 ? -22.016 15.203 -3.986 1 82.81 121 GLY A N 1
ATOM 984 C CA . GLY A 1 121 ? -23.062 15.523 -4.957 1 82.81 121 GLY A CA 1
ATOM 985 C C . GLY A 1 121 ? -24.391 14.859 -4.645 1 82.81 121 GLY A C 1
ATOM 986 O O . GLY A 1 121 ? -25.359 15.055 -5.371 1 82.81 121 GLY A O 1
ATOM 987 N N . SER A 1 122 ? -24.328 14.07 -3.576 1 80.5 122 SER A N 1
ATOM 988 C CA . SER A 1 122 ? -25.562 13.391 -3.217 1 80.5 122 SER A CA 1
ATOM 989 C C . SER A 1 122 ? -26.594 14.359 -2.631 1 80.5 122 SER A C 1
ATOM 991 O O . SER A 1 122 ? -26.219 15.281 -1.9 1 80.5 122 SER A O 1
ATOM 993 N N . LYS A 1 123 ? -27.828 14.117 -2.979 1 78.81 123 LYS A N 1
ATOM 994 C CA . LYS A 1 123 ? -28.922 14.961 -2.479 1 78.81 123 LYS A CA 1
ATOM 995 C C . LYS A 1 123 ? -29.672 14.266 -1.345 1 78.81 123 LYS A C 1
ATOM 997 O O . LYS A 1 123 ? -30.734 14.719 -0.936 1 78.81 123 LYS A O 1
ATOM 1002 N N . GLU A 1 124 ? -29.062 13.203 -0.841 1 79.75 124 GLU A N 1
ATOM 1003 C CA . GLU A 1 124 ? -29.719 12.484 0.249 1 79.75 124 GLU A CA 1
ATOM 1004 C C . GLU A 1 124 ? -29.734 13.312 1.528 1 79.75 124 GLU A C 1
ATOM 1006 O O . GLU A 1 124 ? -28.688 13.781 1.981 1 79.75 124 GLU A O 1
ATOM 1011 N N . PRO A 1 125 ? -30.828 13.453 2.148 1 80.38 125 PRO A N 1
ATOM 1012 C CA . PRO A 1 125 ? -30.953 14.297 3.338 1 80.38 125 PRO A CA 1
ATOM 1013 C C . PRO A 1 125 ? -30.172 13.75 4.535 1 80.38 125 PRO A C 1
ATOM 1015 O O . PRO A 1 125 ? -29.844 14.5 5.453 1 80.38 125 PRO A O 1
ATOM 1018 N N . SER A 1 126 ? -29.906 12.461 4.559 1 80.44 126 SER A N 1
ATOM 1019 C CA . SER A 1 126 ? -29.219 11.828 5.688 1 80.44 126 SER A CA 1
ATOM 1020 C C . SER A 1 126 ? -27.734 12.164 5.699 1 80.44 126 SER A C 1
ATOM 1022 O O . SER A 1 126 ? -27.062 11.961 6.707 1 80.44 126 SER A O 1
ATOM 1024 N N . LYS A 1 127 ? -27.266 12.789 4.637 1 81.25 127 LYS A N 1
ATOM 1025 C CA . LYS A 1 127 ? -25.844 13.086 4.535 1 81.25 127 LYS A CA 1
ATOM 1026 C C . LYS A 1 127 ? -25.562 14.562 4.809 1 81.25 127 LYS A C 1
ATOM 1028 O O . LYS A 1 127 ? -26.438 15.414 4.594 1 81.25 127 LYS A O 1
ATOM 1033 N N . PRO A 1 128 ? -24.312 14.828 5.262 1 83.19 128 PRO A N 1
ATOM 1034 C CA . PRO A 1 128 ? -24 16.234 5.512 1 83.19 128 PRO A CA 1
ATOM 1035 C C . PRO A 1 128 ? -24.234 17.109 4.285 1 83.19 128 PRO A C 1
ATOM 1037 O O . PRO A 1 128 ? -23.844 16.75 3.174 1 83.19 128 PRO A O 1
ATOM 1040 N N . LYS A 1 129 ? -24.812 18.25 4.488 1 84.44 129 LYS A N 1
ATOM 1041 C CA . LYS A 1 129 ? -25.188 19.188 3.434 1 84.44 129 LYS A CA 1
ATOM 1042 C C . LYS A 1 129 ? -23.953 19.656 2.658 1 84.44 129 LYS A C 1
ATOM 1044 O O . LYS A 1 129 ? -24.047 19.969 1.47 1 84.44 129 LYS A O 1
ATOM 1049 N N . LEU A 1 130 ? -22.875 19.594 3.314 1 86 130 LEU A N 1
ATOM 1050 C CA . LEU A 1 130 ? -21.625 20.047 2.711 1 86 130 LEU A CA 1
ATOM 1051 C C . LEU A 1 130 ? -21.359 19.312 1.405 1 86 130 LEU A C 1
ATOM 1053 O O . LEU A 1 130 ? -20.922 19.906 0.426 1 86 130 LEU A O 1
ATOM 1057 N N . PHE A 1 131 ? -21.672 18.047 1.292 1 88.38 131 PHE A N 1
ATOM 1058 C CA . PHE A 1 131 ? -21.312 17.188 0.169 1 88.38 131 PHE A CA 1
ATOM 1059 C C . PHE A 1 131 ? -22.172 17.5 -1.052 1 88.38 131 PHE A C 1
ATOM 1061 O O . PHE A 1 131 ? -21.828 17.125 -2.172 1 88.38 131 PHE A O 1
ATOM 1068 N N . SER A 1 132 ? -23.266 18.188 -0.803 1 87.44 132 SER A N 1
ATOM 1069 C CA . SER A 1 132 ? -24.188 18.438 -1.901 1 87.44 132 SER A CA 1
ATOM 1070 C C . SER A 1 132 ? -24.047 19.875 -2.422 1 87.44 132 SER A C 1
ATOM 1072 O O . SER A 1 132 ? -24.641 20.219 -3.443 1 87.44 132 SER A O 1
ATOM 1074 N N . THR A 1 133 ? -23.266 20.656 -1.76 1 90.62 133 THR A N 1
ATOM 1075 C CA . THR A 1 133 ? -23.141 22.031 -2.201 1 90.62 133 THR A CA 1
ATOM 1076 C C . THR A 1 133 ? -22.344 22.125 -3.502 1 90.62 133 THR A C 1
ATOM 1078 O O . THR A 1 133 ? -21.406 21.328 -3.717 1 90.62 133 THR A O 1
ATOM 1081 N N . LYS A 1 134 ? -22.75 23.016 -4.305 1 91.12 134 LYS A N 1
ATOM 1082 C CA . LYS A 1 134 ? -22.062 23.234 -5.574 1 91.12 134 LYS A CA 1
ATOM 1083 C C . LYS A 1 134 ? -20.594 23.594 -5.355 1 91.12 134 LYS A C 1
ATOM 1085 O O . LYS A 1 134 ? -19.719 23.125 -6.09 1 91.12 134 LYS A O 1
ATOM 1090 N N . GLU A 1 135 ? -20.328 24.375 -4.375 1 92.69 135 GLU A N 1
ATOM 1091 C CA . GLU A 1 135 ? -18.969 24.828 -4.086 1 92.69 135 GLU A CA 1
ATOM 1092 C C . GLU A 1 135 ? -18.062 23.656 -3.701 1 92.69 135 GLU A C 1
ATOM 1094 O O . GLU A 1 135 ? -16.922 23.594 -4.129 1 92.69 135 GLU A O 1
ATOM 1099 N N . PHE A 1 136 ? -18.625 22.828 -2.941 1 92.31 136 PHE A N 1
ATOM 1100 C CA . PHE A 1 136 ? -17.844 21.672 -2.498 1 92.31 136 PHE A CA 1
ATOM 1101 C C . PHE A 1 136 ? -17.562 20.734 -3.66 1 92.31 136 PHE A C 1
ATOM 1103 O O . PHE A 1 136 ? -16.438 20.25 -3.811 1 92.31 136 PHE A O 1
ATOM 1110 N N . VAL A 1 137 ? -18.547 20.516 -4.438 1 92.38 137 VAL A N 1
ATOM 1111 C CA . VAL A 1 137 ? -18.406 19.625 -5.59 1 92.38 137 VAL A CA 1
ATOM 1112 C C . VAL A 1 137 ? -17.375 20.203 -6.559 1 92.38 137 VAL A C 1
ATOM 1114 O O . VAL A 1 137 ? -16.5 19.469 -7.055 1 92.38 137 VAL A O 1
ATOM 1117 N N . GLU A 1 138 ? -17.438 21.438 -6.781 1 93.31 138 GLU A N 1
ATOM 1118 C CA . GLU A 1 138 ? -16.484 22.109 -7.664 1 93.31 138 GLU A CA 1
ATOM 1119 C C . GLU A 1 138 ? -15.062 22.047 -7.09 1 93.31 138 GLU A C 1
ATOM 1121 O O . GLU A 1 138 ? -14.102 21.812 -7.824 1 93.31 138 GLU A O 1
ATOM 1126 N N . ASP A 1 139 ? -14.977 22.266 -5.852 1 93.62 139 ASP A N 1
ATOM 1127 C CA . ASP A 1 139 ? -13.688 22.234 -5.172 1 93.62 139 ASP A CA 1
ATOM 1128 C C . ASP A 1 139 ? -13.047 20.844 -5.285 1 93.62 139 ASP A C 1
ATOM 1130 O O . ASP A 1 139 ? -11.859 20.734 -5.613 1 93.62 139 ASP A O 1
ATOM 1134 N N . ARG A 1 140 ? -13.859 19.797 -5.055 1 91.56 140 ARG A N 1
ATOM 1135 C CA . ARG A 1 140 ? -13.344 18.438 -5.098 1 91.56 140 ARG A CA 1
ATOM 1136 C C . ARG A 1 140 ? -13.039 18.016 -6.527 1 91.56 140 ARG A C 1
ATOM 1138 O O . ARG A 1 140 ? -12.086 17.281 -6.773 1 91.56 140 ARG A O 1
ATOM 1145 N N . SER A 1 141 ? -13.812 18.484 -7.453 1 90.94 141 SER A N 1
ATOM 1146 C CA . SER A 1 141 ? -13.523 18.25 -8.859 1 90.94 141 SER A CA 1
ATOM 1147 C C . SER A 1 141 ? -12.172 18.828 -9.258 1 90.94 141 SER A C 1
ATOM 1149 O O . SER A 1 141 ? -11.383 18.172 -9.945 1 90.94 141 SER A O 1
ATOM 1151 N N . SER A 1 142 ? -11.953 20.016 -8.805 1 89.81 142 SER A N 1
ATOM 1152 C CA . SER A 1 142 ? -10.68 20.672 -9.078 1 89.81 142 SER A CA 1
ATOM 1153 C C . SER A 1 142 ? -9.523 19.953 -8.398 1 89.81 142 SER A C 1
ATOM 1155 O O . SER A 1 142 ? -8.438 19.844 -8.969 1 89.81 142 SER A O 1
ATOM 1157 N N . LEU A 1 143 ? -9.75 19.5 -7.203 1 88.5 143 LEU A N 1
ATOM 1158 C CA . LEU A 1 143 ? -8.727 18.781 -6.441 1 88.5 143 LEU A CA 1
ATOM 1159 C C . LEU A 1 143 ? -8.328 17.484 -7.152 1 88.5 143 LEU A C 1
ATOM 1161 O O . LEU A 1 143 ? -7.145 17.156 -7.215 1 88.5 143 LEU A O 1
ATOM 1165 N N . ILE A 1 144 ? -9.297 16.812 -7.672 1 85.69 144 ILE A N 1
ATOM 1166 C CA . ILE A 1 144 ? -9.07 15.523 -8.336 1 85.69 144 ILE A CA 1
ATOM 1167 C C . ILE A 1 144 ? -8.539 15.766 -9.75 1 85.69 144 ILE A C 1
ATOM 1169 O O . ILE A 1 144 ? -7.84 14.914 -10.305 1 85.69 144 ILE A O 1
ATOM 1173 N N . GLY A 1 145 ? -8.906 16.938 -10.344 1 84.88 145 GLY A N 1
ATOM 1174 C CA . GLY A 1 145 ? -8.508 17.25 -11.711 1 84.88 145 GLY A CA 1
ATOM 1175 C C . GLY A 1 145 ? -9.469 16.734 -12.75 1 84.88 145 GLY A C 1
ATOM 1176 O O . GLY A 1 145 ? -9.125 16.625 -13.93 1 84.88 145 GLY A O 1
ATOM 1177 N N . ALA A 1 146 ? -10.609 16.234 -12.336 1 86.69 146 ALA A N 1
ATOM 1178 C CA . ALA A 1 146 ? -11.664 15.75 -13.219 1 86.69 146 ALA A CA 1
ATOM 1179 C C . ALA A 1 146 ? -13.039 15.961 -12.594 1 86.69 146 ALA A C 1
ATOM 1181 O O . ALA A 1 146 ? -13.18 15.984 -11.367 1 86.69 146 ALA A O 1
ATOM 1182 N N . PRO A 1 147 ? -14.039 16.188 -13.477 1 88.88 147 PRO A N 1
ATOM 1183 C CA . PRO A 1 147 ? -15.391 16.344 -12.93 1 88.88 147 PRO A CA 1
ATOM 1184 C C . PRO A 1 147 ? -15.859 15.102 -12.172 1 88.88 147 PRO A C 1
ATOM 1186 O O . PRO A 1 147 ? -15.57 13.977 -12.578 1 88.88 147 PRO A O 1
ATOM 1189 N N . ILE A 1 148 ? -16.547 15.367 -11.086 1 87.62 148 ILE A N 1
ATOM 1190 C CA . ILE A 1 148 ? -17.109 14.266 -10.32 1 87.62 148 ILE A CA 1
ATOM 1191 C C . ILE A 1 148 ? -18.359 13.742 -11.023 1 87.62 148 ILE A C 1
ATOM 1193 O O . ILE A 1 148 ? -19.297 14.492 -11.297 1 87.62 148 ILE A O 1
ATOM 1197 N N . ASN A 1 149 ? -18.312 12.516 -11.375 1 87.06 149 ASN A N 1
ATOM 1198 C CA . ASN A 1 149 ? -19.422 11.828 -12.031 1 87.06 149 ASN A CA 1
ATOM 1199 C C . ASN A 1 149 ? -20.156 10.914 -11.055 1 87.06 149 ASN A C 1
ATOM 1201 O O . ASN A 1 149 ? -19.703 9.805 -10.773 1 87.06 149 ASN A O 1
ATOM 1205 N N . VAL A 1 150 ? -21.281 11.398 -10.656 1 83.94 150 VAL A N 1
ATOM 1206 C CA . VAL A 1 150 ? -22.047 10.719 -9.617 1 83.94 150 VAL A CA 1
ATOM 1207 C C . VAL A 1 150 ? -22.469 9.336 -10.109 1 83.94 150 VAL A C 1
ATOM 1209 O O . VAL A 1 150 ? -22.406 8.352 -9.367 1 83.94 150 VAL A O 1
ATOM 1212 N N . GLU A 1 151 ? -22.844 9.227 -11.344 1 84.94 151 GLU A N 1
ATOM 1213 C CA . GLU A 1 151 ? -23.297 7.961 -11.914 1 84.94 151 GLU A CA 1
ATOM 1214 C C . GLU A 1 151 ? -22.156 6.957 -12.008 1 84.94 151 GLU A C 1
ATOM 1216 O O . GLU A 1 151 ? -22.328 5.777 -11.695 1 84.94 151 GLU A O 1
ATOM 1221 N N . LYS A 1 152 ? -21.109 7.441 -12.438 1 86.25 152 LYS A N 1
ATOM 1222 C CA . LYS A 1 152 ? -19.938 6.57 -12.523 1 86.25 152 LYS A CA 1
ATOM 1223 C C . LYS A 1 152 ? -19.531 6.047 -11.148 1 86.25 152 LYS A C 1
ATOM 1225 O O . LYS A 1 152 ? -19.219 4.867 -11 1 86.25 152 LYS A O 1
ATOM 1230 N N . ARG A 1 153 ? -19.578 6.914 -10.219 1 86.06 153 ARG A N 1
ATOM 1231 C CA . ARG A 1 153 ? -19.25 6.527 -8.852 1 86.06 153 ARG A CA 1
ATOM 1232 C C . ARG A 1 153 ? -20.219 5.477 -8.328 1 86.06 153 ARG A C 1
ATOM 1234 O O . ARG A 1 153 ? -19.797 4.523 -7.66 1 86.06 153 ARG A O 1
ATOM 1241 N N . ALA A 1 154 ? -21.453 5.633 -8.656 1 84.88 154 ALA A N 1
ATOM 1242 C CA . ALA A 1 154 ? -22.453 4.672 -8.227 1 84.88 154 ALA A CA 1
ATOM 1243 C C . ALA A 1 154 ? -22.219 3.303 -8.852 1 84.88 154 ALA A C 1
ATOM 1245 O O . ALA A 1 154 ? -22.406 2.271 -8.203 1 84.88 154 ALA A O 1
ATOM 1246 N N . SER A 1 155 ? -21.781 3.277 -10.055 1 84.31 155 SER A N 1
ATOM 1247 C CA . SER A 1 155 ? -21.562 2.031 -10.781 1 84.31 155 SER A CA 1
ATOM 1248 C C . SER A 1 155 ? -20.328 1.298 -10.234 1 84.31 155 SER A C 1
ATOM 1250 O O . SER A 1 155 ? -20.203 0.084 -10.406 1 84.31 155 SER A O 1
ATOM 1252 N N . GLU A 1 156 ? -19.453 2.027 -9.539 1 86.5 156 GLU A N 1
ATOM 1253 C CA . GLU A 1 156 ? -18.203 1.45 -9.023 1 86.5 156 GLU A CA 1
ATOM 1254 C C . GLU A 1 156 ? -18.344 1.052 -7.562 1 86.5 156 GLU A C 1
ATOM 1256 O O . GLU A 1 156 ? -17.438 0.452 -6.984 1 86.5 156 GLU A O 1
ATOM 1261 N N . ARG A 1 157 ? -19.453 1.288 -7.031 1 87.94 157 ARG A N 1
ATOM 1262 C CA . ARG A 1 157 ? -19.672 1.13 -5.598 1 87.94 157 ARG A CA 1
ATOM 1263 C C . ARG A 1 157 ? -19.391 -0.304 -5.156 1 87.94 157 ARG A C 1
ATOM 1265 O O . ARG A 1 157 ? -18.703 -0.533 -4.164 1 87.94 157 ARG A O 1
ATOM 1272 N N . SER A 1 158 ? -19.906 -1.281 -5.902 1 84.19 158 SER A N 1
ATOM 1273 C CA . SER A 1 158 ? -19.766 -2.686 -5.531 1 84.19 158 SER A CA 1
ATOM 1274 C C . SER A 1 158 ? -18.297 -3.096 -5.488 1 84.19 158 SER A C 1
ATOM 1276 O O . SER A 1 158 ? -17.875 -3.828 -4.586 1 84.19 158 SER A O 1
ATOM 1278 N N . TYR A 1 159 ? -17.562 -2.633 -6.371 1 84.88 159 TYR A N 1
ATOM 1279 C CA . TYR A 1 159 ? -16.141 -2.93 -6.445 1 84.88 159 TYR A CA 1
ATOM 1280 C C . TYR A 1 159 ? -15.398 -2.375 -5.234 1 84.88 159 TYR A C 1
ATOM 1282 O O . TYR A 1 159 ? -14.578 -3.068 -4.625 1 84.88 159 TYR A O 1
ATOM 1290 N N . HIS A 1 160 ? -15.719 -1.134 -4.906 1 91.25 160 HIS A N 1
ATOM 1291 C CA . HIS A 1 160 ? -15 -0.47 -3.826 1 91.25 160 HIS A CA 1
ATOM 1292 C C . HIS A 1 160 ? -15.43 -1.012 -2.467 1 91.25 160 HIS A C 1
ATOM 1294 O O . HIS A 1 160 ? -14.625 -1.051 -1.528 1 91.25 160 HIS A O 1
ATOM 1300 N N . LEU A 1 161 ? -16.656 -1.524 -2.348 1 90.25 161 LEU A N 1
ATOM 1301 C CA . LEU A 1 161 ? -17.078 -2.193 -1.121 1 90.25 161 LEU A CA 1
ATOM 1302 C C . LEU A 1 161 ? -16.312 -3.504 -0.931 1 90.25 161 LEU A C 1
ATOM 1304 O O . LEU A 1 161 ? -15.945 -3.855 0.191 1 90.25 161 LEU A O 1
ATOM 1308 N N . ASP A 1 162 ? -16.031 -4.219 -1.987 1 87.06 162 ASP A N 1
ATOM 1309 C CA . ASP A 1 162 ? -15.227 -5.438 -1.922 1 87.06 162 ASP A CA 1
ATOM 1310 C C . ASP A 1 162 ? -13.805 -5.137 -1.446 1 87.06 162 ASP A C 1
ATOM 1312 O O . ASP A 1 162 ? -13.242 -5.895 -0.657 1 87.06 162 ASP A O 1
ATOM 1316 N N . LYS A 1 163 ? -13.312 -4.039 -1.941 1 88.75 163 LYS A N 1
ATOM 1317 C CA . LYS A 1 163 ? -11.961 -3.643 -1.553 1 88.75 163 LYS A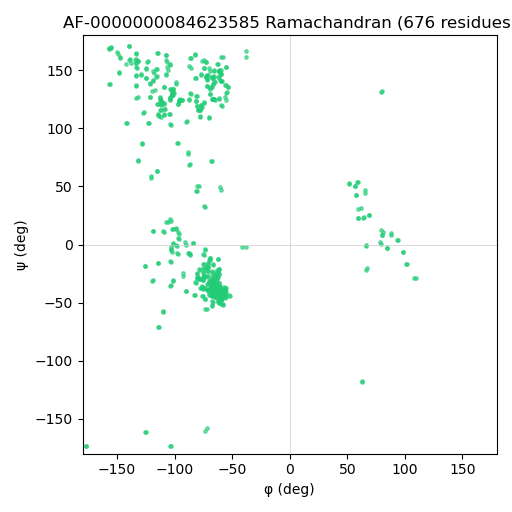 CA 1
ATOM 1318 C C . LYS A 1 163 ? -11.891 -3.316 -0.064 1 88.75 163 LYS A C 1
ATOM 1320 O O . LYS A 1 163 ? -10.938 -3.688 0.616 1 88.75 163 LYS A O 1
ATOM 1325 N N . ILE A 1 164 ? -12.906 -2.594 0.401 1 93.38 164 ILE A N 1
ATOM 1326 C CA . ILE A 1 164 ? -12.969 -2.252 1.818 1 93.38 164 ILE A CA 1
ATOM 1327 C C . ILE A 1 164 ? -13.086 -3.525 2.65 1 93.38 164 ILE A C 1
ATOM 1329 O O . ILE A 1 164 ? -12.43 -3.666 3.684 1 93.38 164 ILE A O 1
ATOM 1333 N N . ARG A 1 165 ? -13.859 -4.453 2.238 1 92.38 165 ARG A N 1
ATOM 1334 C CA . ARG A 1 165 ? -14.047 -5.719 2.939 1 92.38 165 ARG A CA 1
ATOM 1335 C C . ARG A 1 165 ? -12.727 -6.473 3.074 1 92.38 165 ARG A C 1
ATOM 1337 O O . ARG A 1 165 ? -12.453 -7.062 4.121 1 92.38 165 ARG A O 1
ATOM 1344 N N . ILE A 1 166 ? -11.938 -6.457 2.061 1 90.31 166 ILE A N 1
ATOM 1345 C CA . ILE A 1 166 ? -10.648 -7.141 2.068 1 90.31 166 ILE A CA 1
ATOM 1346 C C . ILE A 1 166 ? -9.773 -6.574 3.184 1 90.31 166 ILE A C 1
ATOM 1348 O O . ILE A 1 166 ? -9.188 -7.332 3.961 1 90.31 166 ILE A O 1
ATOM 1352 N N . SER A 1 167 ? -9.711 -5.266 3.244 1 94.44 167 SER A N 1
ATOM 1353 C CA . SER A 1 167 ? -8.914 -4.629 4.285 1 94.44 167 SER A CA 1
ATOM 1354 C C . SER A 1 167 ? -9.469 -4.941 5.672 1 94.44 167 SER A C 1
ATOM 1356 O O . SER A 1 167 ? -8.703 -5.152 6.617 1 94.44 167 SER A O 1
AT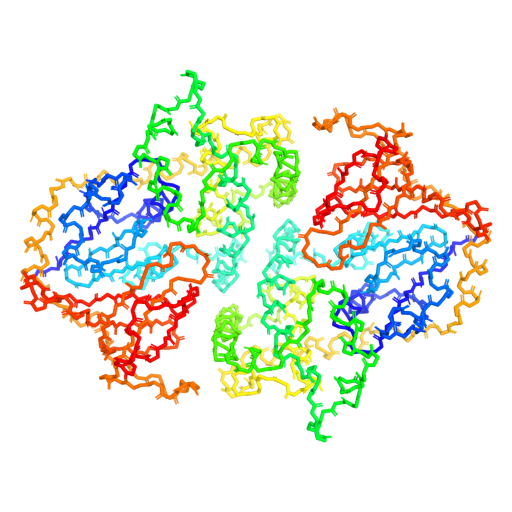OM 1358 N N . LEU A 1 168 ? -10.797 -4.996 5.773 1 96.38 168 LEU A N 1
ATOM 1359 C CA . LEU A 1 168 ? -11.422 -5.332 7.047 1 96.38 168 LEU A CA 1
ATOM 1360 C C . LEU A 1 168 ? -11.109 -6.773 7.441 1 96.38 168 LEU A C 1
ATOM 1362 O O . LEU A 1 168 ? -10.891 -7.066 8.617 1 96.38 168 LEU A O 1
ATOM 1366 N N . ASP A 1 169 ? -11.062 -7.676 6.449 1 94.62 169 ASP A N 1
ATOM 1367 C CA . ASP A 1 169 ? -10.68 -9.062 6.707 1 94.62 169 ASP A CA 1
ATOM 1368 C C . ASP A 1 169 ? -9.258 -9.156 7.242 1 94.62 169 ASP A C 1
ATOM 1370 O O . ASP A 1 169 ? -8.984 -9.922 8.172 1 94.62 169 ASP A O 1
ATOM 1374 N N . TRP A 1 170 ? -8.367 -8.359 6.672 1 96.25 170 TRP A N 1
ATOM 1375 C CA . TRP A 1 170 ? -6.98 -8.367 7.121 1 96.25 170 TRP A CA 1
ATOM 1376 C C . TRP A 1 170 ? -6.859 -7.805 8.531 1 96.25 170 TRP A C 1
ATOM 1378 O O . TRP A 1 170 ? -6.121 -8.344 9.359 1 96.25 170 TRP A O 1
ATOM 1388 N N . ILE A 1 171 ? -7.566 -6.73 8.805 1 98.31 171 ILE A N 1
ATOM 1389 C CA . ILE A 1 171 ? -7.531 -6.133 10.133 1 98.31 171 ILE A CA 1
ATOM 1390 C C . ILE A 1 171 ? -8.094 -7.117 11.156 1 98.31 171 ILE A C 1
ATOM 1392 O O . ILE A 1 171 ? -7.504 -7.324 12.219 1 98.31 171 ILE A O 1
ATOM 1396 N N . GLU A 1 172 ? -9.234 -7.75 10.789 1 98.12 172 GLU A N 1
ATOM 1397 C CA . GLU A 1 172 ? -9.852 -8.727 11.672 1 98.12 172 GLU A CA 1
ATOM 1398 C C . GLU A 1 172 ? -8.898 -9.883 11.969 1 98.12 172 GLU A C 1
ATOM 1400 O O . GLU A 1 172 ? -8.797 -10.336 13.109 1 98.12 172 GLU A O 1
ATOM 1405 N N . LEU A 1 173 ? -8.234 -10.32 10.953 1 97.06 173 LEU A N 1
ATOM 1406 C CA . LEU A 1 173 ? -7.266 -11.398 11.086 1 97.06 173 LEU A CA 1
ATOM 1407 C C . LEU A 1 173 ? -6.117 -10.984 12.008 1 97.06 173 LEU A C 1
ATOM 1409 O O . LEU A 1 173 ? -5.656 -11.789 12.828 1 97.06 173 LEU A O 1
ATOM 1413 N N . GLN A 1 174 ? -5.66 -9.742 11.945 1 98.31 174 GLN A N 1
ATOM 1414 C CA . GLN A 1 174 ? -4.559 -9.234 12.75 1 98.31 174 GLN A CA 1
ATOM 1415 C C . GLN A 1 174 ? -4.93 -9.219 14.234 1 98.31 174 GLN A C 1
ATOM 1417 O O . GLN A 1 174 ? -4.078 -9.453 15.094 1 98.31 174 GLN A O 1
ATOM 1422 N N . PHE A 1 175 ? -6.168 -9.039 14.492 1 98.5 175 PHE A N 1
ATOM 1423 C CA . PHE A 1 175 ? -6.617 -8.945 15.875 1 98.5 175 PHE A CA 1
ATOM 1424 C C . PHE A 1 175 ? -7.117 -10.297 16.375 1 98.5 175 PHE A C 1
ATOM 1426 O O . PHE A 1 175 ? -7.578 -10.414 17.516 1 98.5 175 PHE A O 1
ATOM 1433 N N . SER A 1 176 ? -6.996 -11.352 15.562 1 96.88 176 SER A N 1
ATOM 1434 C CA . SER A 1 176 ? -7.559 -12.648 15.898 1 96.88 176 SER A CA 1
ATOM 1435 C C . SER A 1 176 ? -6.809 -13.297 17.062 1 96.88 176 SER A C 1
ATOM 1437 O O . SER A 1 176 ? -7.285 -14.266 17.641 1 96.88 176 SER A O 1
ATOM 1439 N N . ASP A 1 177 ? -5.648 -12.789 17.422 1 96.56 177 ASP A N 1
ATOM 1440 C CA . ASP A 1 177 ? -4.895 -13.344 18.547 1 96.56 177 ASP A CA 1
ATOM 1441 C C . ASP A 1 177 ? -5.109 -12.523 19.812 1 96.56 177 ASP A C 1
ATOM 1443 O O . ASP A 1 177 ? -4.312 -12.602 20.75 1 96.56 177 ASP A O 1
ATOM 1447 N N . ASP A 1 178 ? -6.105 -11.656 19.797 1 96 178 ASP A N 1
ATOM 1448 C CA . ASP A 1 178 ? -6.629 -10.906 20.938 1 96 178 ASP A CA 1
ATOM 1449 C C . ASP A 1 178 ? -5.621 -9.867 21.406 1 96 178 ASP A C 1
ATOM 1451 O O . ASP A 1 178 ? -5.547 -9.578 22.609 1 96 178 ASP A O 1
ATOM 1455 N N . ARG A 1 179 ? -4.73 -9.391 20.562 1 97.88 179 ARG A N 1
ATOM 1456 C CA . ARG A 1 179 ? -3.857 -8.266 20.891 1 97.88 179 ARG A CA 1
ATOM 1457 C C . ARG A 1 179 ? -4.664 -7 21.156 1 97.88 179 ARG A C 1
ATOM 1459 O O . ARG A 1 179 ? -5.77 -6.844 20.625 1 97.88 179 ARG A O 1
ATOM 1466 N N . ASP A 1 180 ? -4.113 -6.113 21.906 1 98.06 180 ASP A N 1
ATOM 1467 C CA . ASP A 1 180 ? -4.812 -4.879 22.25 1 98.06 180 ASP A CA 1
ATOM 1468 C C . ASP A 1 180 ? -4.656 -3.84 21.141 1 98.06 180 ASP A C 1
ATOM 1470 O O . ASP A 1 180 ? -5.613 -3.135 20.797 1 98.06 180 ASP A O 1
ATOM 1474 N N . TRP A 1 181 ? -3.43 -3.762 20.672 1 98.75 181 TRP A N 1
ATOM 1475 C CA . TRP A 1 181 ? -3.1 -2.768 19.656 1 98.75 181 TRP A CA 1
ATOM 1476 C C . TRP A 1 181 ? -2.514 -3.43 18.406 1 98.75 181 TRP A C 1
ATOM 1478 O O . TRP A 1 181 ? -2.076 -4.582 18.469 1 98.75 181 TRP A O 1
ATOM 1488 N N . PHE A 1 182 ? -2.545 -2.865 17.328 1 98.69 182 PHE A N 1
ATOM 1489 C CA . PHE A 1 182 ? -2.385 -3.459 16 1 98.69 182 PHE A CA 1
ATOM 1490 C C . PHE A 1 182 ? -1.058 -4.199 15.898 1 98.69 182 PHE A C 1
ATOM 1492 O O . PHE A 1 182 ? -0.976 -5.254 15.266 1 98.69 182 PHE A O 1
ATOM 1499 N N . LEU A 1 183 ? 0.015 -3.604 16.531 1 98.25 183 LEU A N 1
ATOM 1500 C CA . LEU A 1 183 ? 1.331 -4.227 16.453 1 98.25 183 LEU A CA 1
ATOM 1501 C C . LEU A 1 183 ? 1.692 -4.898 17.781 1 98.25 183 LEU A C 1
ATOM 1503 O O . LEU A 1 183 ? 2.873 -5.105 18.078 1 98.25 183 LEU A O 1
ATOM 1507 N N . ASP A 1 184 ? 0.713 -5.176 18.609 1 97.94 184 ASP A N 1
ATOM 1508 C CA . ASP A 1 184 ? 0.945 -5.828 19.891 1 97.94 184 ASP A CA 1
ATOM 1509 C C . ASP A 1 184 ? 1.896 -5.004 20.75 1 97.94 184 ASP A C 1
ATOM 1511 O O . ASP A 1 184 ? 2.922 -5.516 21.219 1 97.94 184 ASP A O 1
ATOM 1515 N N . THR A 1 185 ? 1.58 -3.736 20.953 1 98.25 185 THR A N 1
ATOM 1516 C CA . THR A 1 185 ? 2.342 -2.77 21.734 1 98.25 185 THR A CA 1
ATOM 1517 C C . THR A 1 185 ? 1.633 -2.457 23.047 1 98.25 185 THR A C 1
ATOM 1519 O O . THR A 1 185 ? 0.458 -2.791 23.219 1 98.25 185 THR A O 1
ATOM 1522 N N . PRO A 1 186 ? 2.316 -1.878 24 1 98.06 186 PRO A N 1
ATOM 1523 C CA . PRO A 1 186 ? 1.711 -1.592 25.312 1 98.06 186 PRO A CA 1
ATOM 1524 C C . PRO A 1 186 ? 0.686 -0.462 25.25 1 98.06 186 PRO A C 1
ATOM 1526 O O . PRO A 1 186 ? -0.164 -0.345 26.141 1 98.06 186 PRO A O 1
ATOM 1529 N N . TYR A 1 187 ? 0.726 0.413 24.281 1 98.38 187 TYR A N 1
ATOM 1530 C CA . TYR A 1 187 ? -0.224 1.474 23.969 1 98.38 187 TYR A CA 1
ATOM 1531 C C . TYR A 1 187 ? -0.296 1.718 22.469 1 98.38 187 TYR A C 1
ATOM 1533 O O . TYR A 1 187 ? 0.542 1.223 21.719 1 98.38 187 TYR A O 1
ATOM 1541 N N . PRO A 1 188 ? -1.374 2.377 21.969 1 98.75 188 PRO A N 1
ATOM 1542 C CA . PRO A 1 188 ? -1.506 2.527 20.531 1 98.75 188 PRO A CA 1
ATOM 1543 C C . PRO A 1 188 ? -0.428 3.428 19.922 1 98.75 188 PRO A C 1
ATOM 1545 O O . PRO A 1 188 ? 0.003 4.391 20.562 1 98.75 188 PRO A O 1
ATOM 1548 N N . GLY A 1 189 ? 0.019 3.141 18.766 1 98.38 189 GLY A N 1
ATOM 1549 C CA . GLY A 1 189 ? 0.99 3.926 18.016 1 98.38 189 GLY A CA 1
ATOM 1550 C C . GLY A 1 189 ? 0.501 4.324 16.641 1 98.38 189 GLY A C 1
ATOM 1551 O O . GLY A 1 189 ? -0.706 4.359 16.391 1 98.38 189 GLY A O 1
ATOM 1552 N N . ILE A 1 190 ? 1.43 4.684 15.797 1 98.25 190 ILE A N 1
ATOM 1553 C CA . ILE A 1 190 ? 1.151 5.219 14.469 1 98.25 190 ILE A CA 1
ATOM 1554 C C . ILE A 1 190 ? 0.402 4.176 13.641 1 98.25 190 ILE A C 1
ATOM 1556 O O . ILE A 1 190 ? -0.455 4.523 12.828 1 98.25 190 ILE A O 1
ATOM 1560 N N . ALA A 1 191 ? 0.683 2.865 13.852 1 98.56 191 ALA A N 1
ATOM 1561 C CA . ALA A 1 191 ? -0.023 1.811 13.133 1 98.56 191 ALA A CA 1
ATOM 1562 C C . ALA A 1 191 ? -1.513 1.823 13.461 1 98.56 191 ALA A C 1
ATOM 1564 O O . ALA A 1 191 ? -2.352 1.619 12.586 1 98.56 191 ALA A O 1
ATOM 1565 N N . ASP A 1 192 ? -1.851 2.014 14.711 1 98.88 192 ASP A N 1
ATOM 1566 C CA . ASP A 1 192 ? -3.248 2.104 15.117 1 98.88 192 ASP A CA 1
ATOM 1567 C C . ASP A 1 192 ? -3.926 3.324 14.5 1 98.88 192 ASP A C 1
ATOM 1569 O O . ASP A 1 192 ? -5.078 3.25 14.07 1 98.88 192 ASP A O 1
ATOM 1573 N N . ILE A 1 193 ? -3.207 4.445 14.445 1 98.75 193 ILE A N 1
ATOM 1574 C CA . ILE A 1 193 ? -3.715 5.66 13.82 1 98.75 193 ILE A CA 1
ATOM 1575 C C . ILE A 1 193 ? -4.027 5.391 12.352 1 98.75 193 ILE A C 1
ATOM 1577 O O . ILE A 1 193 ? -5.117 5.719 11.867 1 98.75 193 ILE A O 1
ATOM 1581 N N . HIS A 1 194 ? -3.086 4.762 11.656 1 98.31 194 HIS A N 1
ATOM 1582 C CA . HIS A 1 194 ? -3.232 4.453 10.234 1 98.31 194 HIS A CA 1
ATOM 1583 C C . HIS A 1 194 ? -4.461 3.584 9.984 1 98.31 194 HIS A C 1
ATOM 1585 O O . HIS A 1 194 ? -5.27 3.887 9.109 1 98.31 194 HIS A O 1
ATOM 1591 N N . VAL A 1 195 ? -4.648 2.602 10.766 1 98.31 195 VAL A N 1
ATOM 1592 C CA . VAL A 1 195 ? -5.715 1.63 10.547 1 98.31 195 VAL A CA 1
ATOM 1593 C C . VAL A 1 195 ? -7.059 2.238 10.945 1 98.31 195 VAL A C 1
ATOM 1595 O O . VAL A 1 195 ? -8.078 1.973 10.305 1 98.31 195 VAL A O 1
ATOM 1598 N N . ALA A 1 196 ? -7.082 3.119 11.891 1 98.56 196 ALA A N 1
ATOM 1599 C CA . ALA A 1 196 ? -8.32 3.635 12.477 1 98.56 196 ALA A CA 1
ATOM 1600 C C . ALA A 1 196 ? -8.961 4.684 11.57 1 98.56 196 ALA A C 1
ATOM 1602 O O . ALA A 1 196 ? -10.18 4.848 11.57 1 98.56 196 ALA A O 1
ATOM 1603 N N . MET A 1 197 ? -8.164 5.387 10.812 1 97.75 197 MET A N 1
ATOM 1604 C CA . MET A 1 197 ? -8.594 6.625 10.172 1 97.75 197 MET A CA 1
ATOM 1605 C C . MET A 1 197 ? -9.805 6.375 9.273 1 97.75 197 MET A C 1
ATOM 1607 O O . MET A 1 197 ? -10.836 7.023 9.422 1 97.75 197 MET A O 1
ATOM 1611 N N . ASN A 1 198 ? -9.719 5.395 8.375 1 97.62 198 ASN A N 1
ATOM 1612 C CA . ASN A 1 198 ? -10.805 5.148 7.438 1 97.62 198 ASN A CA 1
ATOM 1613 C C . ASN A 1 198 ? -12.039 4.59 8.148 1 97.62 198 ASN A C 1
ATOM 1615 O O . ASN A 1 198 ? -13.164 4.969 7.828 1 97.62 198 ASN A O 1
ATOM 1619 N N . LEU A 1 199 ? -11.82 3.723 9.125 1 97.94 199 LEU A N 1
ATOM 1620 C CA . LEU A 1 199 ? -12.938 3.129 9.859 1 97.94 199 LEU A CA 1
ATOM 1621 C C . LEU A 1 199 ? -13.688 4.188 10.648 1 97.94 199 LEU A C 1
ATOM 1623 O O . LEU A 1 199 ? -14.922 4.18 10.688 1 97.94 199 LEU A O 1
ATOM 1627 N N . TRP A 1 200 ? -12.922 5.047 11.289 1 97.25 200 TRP A N 1
ATOM 1628 C CA . TRP A 1 200 ? -13.508 6.18 11.992 1 97.25 200 TRP A CA 1
ATOM 1629 C C . TRP A 1 200 ? -14.359 7.02 11.055 1 97.25 200 TRP A C 1
ATOM 1631 O O . TRP A 1 200 ? -15.477 7.41 11.398 1 97.25 200 TRP A O 1
ATOM 1641 N N . PHE A 1 201 ? -13.859 7.27 9.867 1 95.94 201 PHE A N 1
ATOM 1642 C CA . PHE A 1 201 ? -14.539 8.102 8.883 1 95.94 201 PHE A CA 1
ATOM 1643 C C . PHE A 1 201 ? -15.82 7.43 8.406 1 95.94 201 PHE A C 1
ATOM 1645 O O . PHE A 1 201 ? -16.844 8.094 8.211 1 95.94 201 PHE A O 1
ATOM 1652 N N . TYR A 1 202 ? -15.773 6.043 8.211 1 95.44 202 TYR A N 1
ATOM 1653 C CA . TYR A 1 202 ? -16.984 5.297 7.84 1 95.44 202 TYR A CA 1
ATOM 1654 C C . TYR A 1 202 ? -18.078 5.492 8.875 1 95.44 202 TYR A C 1
ATOM 1656 O O . TYR A 1 202 ? -19.25 5.66 8.523 1 95.44 202 TYR A O 1
ATOM 1664 N N . ASP A 1 203 ? -17.703 5.492 10.086 1 93.5 203 ASP A N 1
ATOM 1665 C CA . ASP A 1 203 ? -18.656 5.598 11.18 1 93.5 203 ASP A CA 1
ATOM 1666 C C . ASP A 1 203 ? -19.266 7 11.234 1 93.5 203 ASP A C 1
ATOM 1668 O O . ASP A 1 203 ? -20.484 7.148 11.383 1 93.5 203 ASP A O 1
ATOM 1672 N N . ILE A 1 204 ? -18.453 7.984 11.07 1 90 204 ILE A N 1
ATOM 1673 C CA . ILE A 1 204 ? -18.922 9.359 11.18 1 90 204 ILE A CA 1
ATOM 1674 C C . ILE A 1 204 ? -19.859 9.688 10.023 1 90 204 ILE A C 1
ATOM 1676 O O . ILE A 1 204 ? -20.891 10.352 10.211 1 90 204 ILE A O 1
ATOM 1680 N N . LEU A 1 205 ? -19.578 9.188 8.844 1 90.25 205 LEU A N 1
ATOM 1681 C CA . LEU A 1 205 ? -20.344 9.547 7.652 1 90.25 205 LEU A CA 1
ATOM 1682 C C . LEU A 1 205 ? -21.406 8.492 7.355 1 90.25 205 LEU A C 1
ATOM 1684 O O . LEU A 1 205 ? -22.25 8.695 6.477 1 90.25 205 LEU A O 1
ATOM 1688 N N . GLN A 1 206 ? -21.328 7.371 8.117 1 89.44 206 GLN A N 1
ATOM 1689 C CA . GLN A 1 206 ? -22.266 6.27 7.926 1 89.44 206 GLN A CA 1
ATOM 1690 C C . GLN A 1 206 ? -22.203 5.754 6.488 1 89.44 206 GLN A C 1
ATOM 1692 O O . GLN A 1 206 ? -23.25 5.613 5.836 1 89.44 206 GLN A O 1
ATOM 1697 N N . ILE A 1 207 ? -21.031 5.641 6.035 1 90.06 207 ILE A N 1
ATOM 1698 C CA . ILE A 1 207 ? -20.875 5.066 4.703 1 90.06 207 ILE A CA 1
ATOM 1699 C C . ILE A 1 207 ? -20.312 3.654 4.816 1 90.06 207 ILE A C 1
ATOM 1701 O O . ILE A 1 207 ? -19.719 3.293 5.84 1 90.06 207 ILE A O 1
ATOM 1705 N N . ALA A 1 208 ? -20.562 2.725 3.887 1 92.06 208 ALA A N 1
ATOM 1706 C CA . ALA A 1 208 ? -20.078 1.353 3.77 1 92.06 208 ALA A CA 1
ATOM 1707 C C . ALA A 1 208 ? -20.562 0.499 4.941 1 92.06 208 ALA A C 1
ATOM 1709 O O . ALA A 1 208 ? -19.922 -0.497 5.293 1 92.06 208 ALA A O 1
ATOM 1710 N N . LYS A 1 209 ? -21.594 0.838 5.59 1 91.19 209 LYS A N 1
ATOM 1711 C CA . LYS A 1 209 ? -22.094 0.145 6.777 1 91.19 209 LYS A CA 1
ATOM 1712 C C . LYS A 1 209 ? -22.484 -1.296 6.453 1 91.19 209 LYS A C 1
ATOM 1714 O O . LYS A 1 209 ? -22.5 -2.154 7.336 1 91.19 209 LYS A O 1
ATOM 1719 N N . GLU A 1 210 ? -22.75 -1.512 5.254 1 91.06 210 GLU A N 1
ATOM 1720 C CA . GLU A 1 210 ? -23.109 -2.857 4.82 1 91.06 210 GLU A CA 1
ATOM 1721 C C . GLU A 1 210 ? -21.969 -3.84 5.039 1 91.06 210 GLU A C 1
ATOM 1723 O O . GLU A 1 210 ? -22.188 -5.027 5.273 1 91.06 210 GLU A O 1
ATOM 1728 N N . VAL A 1 211 ? -20.719 -3.324 5.004 1 92.56 211 VAL A N 1
ATOM 1729 C CA . VAL A 1 211 ? -19.594 -4.23 5.121 1 92.56 211 VAL A CA 1
ATOM 1730 C C . VAL A 1 211 ? -18.766 -3.865 6.352 1 92.56 211 VAL A C 1
ATOM 1732 O O . VAL A 1 211 ? -18.125 -4.73 6.961 1 92.56 211 VAL A O 1
ATOM 1735 N N . ALA A 1 212 ? -18.75 -2.576 6.68 1 95.88 212 ALA A N 1
ATOM 1736 C CA . ALA A 1 212 ? -17.938 -2.092 7.789 1 95.88 212 ALA A CA 1
ATOM 1737 C C . ALA A 1 212 ? -18.766 -1.952 9.062 1 95.88 212 ALA A C 1
ATOM 1739 O O . ALA A 1 212 ? -19.281 -0.87 9.359 1 95.88 212 ALA A O 1
ATOM 1740 N N . ASN A 1 213 ? -18.844 -3.061 9.797 1 96.12 213 ASN A N 1
ATOM 1741 C CA . ASN A 1 213 ? -19.625 -3.014 11.031 1 96.12 213 ASN A CA 1
ATOM 1742 C C . ASN A 1 213 ? -19.156 -4.07 12.031 1 96.12 213 ASN A C 1
ATOM 1744 O O . ASN A 1 213 ? -18.391 -4.977 11.672 1 96.12 213 ASN A O 1
ATOM 1748 N N . SER A 1 214 ? -19.656 -3.977 13.25 1 97.12 214 SER A N 1
ATOM 1749 C CA . SER A 1 214 ? -19.156 -4.793 14.359 1 97.12 214 SER A CA 1
ATOM 1750 C C . SER A 1 214 ? -19.719 -6.207 14.289 1 97.12 214 SER A C 1
ATOM 1752 O O . SER A 1 214 ? -19.188 -7.125 14.922 1 97.12 214 SER A O 1
ATOM 1754 N N . LYS A 1 215 ? -20.797 -6.414 13.617 1 96.19 215 LYS A N 1
ATOM 1755 C CA . LYS A 1 215 ? -21.359 -7.758 13.484 1 96.19 215 LYS A CA 1
ATOM 1756 C C . LYS A 1 215 ? -20.453 -8.641 12.625 1 96.19 215 LYS A C 1
ATOM 1758 O O . LYS A 1 215 ? -20.188 -9.797 12.969 1 96.19 215 LYS A O 1
ATOM 1763 N N . LEU A 1 216 ? -19.969 -8.07 11.531 1 94.56 216 LEU A N 1
ATOM 1764 C CA . LEU A 1 216 ? -19.125 -8.805 10.602 1 94.56 216 LEU A CA 1
ATOM 1765 C C . LEU A 1 216 ? -17.688 -8.852 11.086 1 94.56 216 LEU A C 1
ATOM 1767 O O . LEU A 1 216 ? -16.969 -9.828 10.844 1 94.56 216 LEU A O 1
ATOM 1771 N N . TYR A 1 217 ? -17.281 -7.762 11.766 1 97.06 217 TYR A N 1
ATOM 1772 C CA . TYR A 1 217 ? -15.898 -7.641 12.195 1 97.06 217 TYR A CA 1
ATOM 1773 C C . TYR A 1 217 ? -15.82 -7.234 13.664 1 97.06 217 TYR A C 1
ATOM 1775 O O . TYR A 1 217 ? -15.336 -6.148 13.992 1 97.06 217 TYR A O 1
ATOM 1783 N N . PRO A 1 218 ? -16.141 -8.133 14.531 1 98.19 218 PRO A N 1
ATOM 1784 C CA . PRO A 1 218 ? -16.25 -7.801 15.953 1 98.19 218 PRO A CA 1
ATOM 1785 C C . PRO A 1 218 ? -14.906 -7.445 16.594 1 98.19 218 PRO A C 1
ATOM 1787 O O . PRO A 1 218 ? -14.844 -6.547 17.438 1 98.19 218 PRO A O 1
ATOM 1790 N N . LYS A 1 219 ? -13.828 -8.078 16.234 1 98.62 219 LYS A N 1
ATOM 1791 C CA . LYS A 1 219 ? -12.531 -7.785 16.828 1 98.62 219 LYS A CA 1
ATOM 1792 C C . LYS A 1 219 ? -12.008 -6.426 16.359 1 98.62 219 LYS A C 1
ATOM 1794 O O . LYS A 1 219 ? -11.453 -5.664 17.156 1 98.62 219 LYS A O 1
ATOM 1799 N N . THR A 1 220 ? -12.242 -6.164 15.094 1 98.62 220 THR A N 1
ATOM 1800 C CA . THR A 1 220 ? -11.828 -4.891 14.523 1 98.62 220 THR A CA 1
ATOM 1801 C C . THR A 1 220 ? -12.523 -3.729 15.234 1 98.62 220 THR A C 1
ATOM 1803 O O . THR A 1 220 ? -11.875 -2.768 15.648 1 98.62 220 THR A O 1
ATOM 1806 N N . TYR A 1 221 ? -13.75 -3.846 15.438 1 98.5 221 TYR A N 1
ATOM 1807 C CA . TYR A 1 221 ? -14.508 -2.732 15.992 1 98.5 221 TYR A CA 1
ATOM 1808 C C . TYR A 1 221 ? -14.344 -2.658 17.5 1 98.5 221 TYR A C 1
ATOM 1810 O O . TYR A 1 221 ? -14.43 -1.577 18.094 1 98.5 221 TYR A O 1
ATOM 1818 N N . SER A 1 222 ? -14.102 -3.83 18.125 1 98.75 222 SER A N 1
ATOM 1819 C CA . SER A 1 222 ? -13.703 -3.779 19.531 1 98.75 222 SER A CA 1
ATOM 1820 C C . SER A 1 222 ? -12.406 -3 19.719 1 98.75 222 SER A C 1
ATOM 1822 O O . SER A 1 222 ? -12.305 -2.16 20.609 1 98.75 222 SER A O 1
ATOM 1824 N N . TRP A 1 223 ? -11.445 -3.252 18.875 1 98.88 223 TRP A N 1
ATOM 1825 C CA . TRP A 1 223 ? -10.188 -2.512 18.891 1 98.88 223 TRP A CA 1
ATOM 1826 C C . TRP A 1 223 ? -10.422 -1.032 18.609 1 98.88 223 TRP A C 1
ATOM 1828 O O . TRP A 1 223 ? -9.859 -0.167 19.281 1 98.88 223 TRP A O 1
ATOM 1838 N N . LEU A 1 224 ? -11.219 -0.708 17.562 1 98.81 224 LEU A N 1
ATOM 1839 C CA . LEU A 1 224 ? -11.477 0.682 17.203 1 98.81 224 LEU A CA 1
ATOM 1840 C C . LEU A 1 224 ? -12.086 1.442 18.375 1 98.81 224 LEU A C 1
ATOM 1842 O O . LEU A 1 224 ? -11.695 2.578 18.656 1 98.81 224 LEU A O 1
ATOM 1846 N N . SER A 1 225 ? -13.008 0.781 19.062 1 98.69 225 SER A N 1
ATOM 1847 C CA . SER A 1 225 ? -13.625 1.386 20.234 1 98.69 225 SER A CA 1
ATOM 1848 C C . SER A 1 225 ? -12.594 1.672 21.312 1 98.69 225 SER A C 1
ATOM 1850 O O . SER A 1 225 ? -12.602 2.746 21.922 1 98.69 225 SER A O 1
ATOM 1852 N N . ARG A 1 226 ? -11.75 0.728 21.547 1 98.75 226 ARG A N 1
ATOM 1853 C CA . ARG A 1 226 ? -10.688 0.908 22.531 1 98.75 226 ARG A CA 1
ATOM 1854 C C . ARG A 1 226 ? -9.758 2.053 22.141 1 98.75 226 ARG A C 1
ATOM 1856 O O . ARG A 1 226 ? -9.359 2.854 22.984 1 98.75 226 ARG A O 1
ATOM 1863 N N . PHE A 1 227 ? -9.422 2.092 20.891 1 98.88 227 PHE A N 1
ATOM 1864 C CA . PHE A 1 227 ? -8.523 3.117 20.375 1 98.88 227 PHE A CA 1
ATOM 1865 C C . PHE A 1 227 ? -9.125 4.504 20.562 1 98.88 227 PHE A C 1
ATOM 1867 O O . PHE A 1 227 ? -8.461 5.41 21.078 1 98.88 227 PHE A O 1
ATOM 1874 N N . LEU A 1 228 ? -10.359 4.641 20.141 1 98.69 228 LEU A N 1
ATOM 1875 C CA . LEU A 1 228 ? -11.023 5.938 20.219 1 98.69 228 LEU A CA 1
ATOM 1876 C C . LEU A 1 228 ? -11.188 6.375 21.672 1 98.69 228 LEU A C 1
ATOM 1878 O O . LEU A 1 228 ? -11.062 7.562 21.984 1 98.69 228 LEU A O 1
ATOM 1882 N N . LYS A 1 229 ? -11.438 5.422 22.562 1 98.69 229 LYS A N 1
ATOM 1883 C CA . LYS A 1 229 ? -11.492 5.73 23.984 1 98.69 229 LYS A CA 1
ATOM 1884 C C . LYS A 1 229 ? -10.133 6.199 24.5 1 98.69 229 LYS A C 1
ATOM 1886 O O . LYS A 1 229 ? -10.055 7.148 25.281 1 98.69 229 LYS A O 1
ATOM 1891 N N . TYR A 1 230 ? -9.094 5.547 24.094 1 98.75 230 TYR A N 1
ATOM 1892 C CA . TYR A 1 230 ? -7.742 5.883 24.516 1 98.75 230 TYR A CA 1
ATOM 1893 C C . TYR A 1 230 ? -7.379 7.309 24.125 1 98.75 230 TYR A C 1
ATOM 1895 O O . TYR A 1 230 ? -6.902 8.086 24.953 1 98.75 230 TYR A O 1
ATOM 1903 N N . VAL A 1 231 ? -7.57 7.66 22.859 1 98.38 231 VAL A N 1
ATOM 1904 C CA . VAL A 1 231 ? -7.152 8.969 22.375 1 98.38 231 VAL A CA 1
ATOM 1905 C C . VAL A 1 231 ? -8.039 10.055 22.969 1 98.38 231 VAL A C 1
ATOM 1907 O O . VAL A 1 231 ? -7.574 11.172 23.234 1 98.38 231 VAL A O 1
ATOM 1910 N N . LYS A 1 232 ? -9.281 9.75 23.219 1 97.44 232 LYS A N 1
ATOM 1911 C CA . LYS A 1 232 ? -10.164 10.703 23.891 1 97.44 232 LYS A CA 1
ATOM 1912 C C . LYS A 1 232 ? -9.695 10.977 25.312 1 97.44 232 LYS A C 1
ATOM 1914 O O . LYS A 1 232 ? -9.656 12.125 25.75 1 97.44 232 LYS A O 1
ATOM 1919 N N . SER A 1 233 ? -9.336 9.953 26.016 1 97.62 233 SER A N 1
ATOM 1920 C CA . SER A 1 233 ? -8.953 10.055 27.422 1 97.62 233 SER A CA 1
ATOM 1921 C C . SER A 1 233 ? -7.59 10.734 27.562 1 97.62 233 SER A C 1
ATOM 1923 O O . SER A 1 233 ? -7.312 11.367 28.578 1 97.62 233 SER A O 1
ATOM 1925 N N . ASN A 1 234 ? -6.773 10.609 26.547 1 96.62 234 ASN A N 1
ATOM 1926 C CA . ASN A 1 234 ? -5.422 11.148 26.641 1 96.62 234 ASN A CA 1
ATOM 1927 C C . ASN A 1 234 ? -5.289 12.461 25.875 1 96.62 234 ASN A C 1
ATOM 1929 O O . ASN A 1 234 ? -4.227 13.086 25.875 1 96.62 234 ASN A O 1
ATOM 1933 N N . GLY A 1 235 ? -6.332 12.859 25.25 1 95.69 235 GLY A N 1
ATOM 1934 C CA . GLY A 1 235 ? -6.297 14.078 24.453 1 95.69 235 GLY A CA 1
ATOM 1935 C C . GLY A 1 235 ? -6.258 15.344 25.281 1 95.69 235 GLY A C 1
ATOM 1936 O O . GLY A 1 235 ? -6.855 15.398 26.359 1 95.69 235 GLY A O 1
ATOM 1937 N N . ILE A 1 236 ? -5.547 16.312 24.781 1 96.88 236 ILE A N 1
ATOM 1938 C CA . ILE A 1 236 ? -5.512 17.641 25.391 1 96.88 236 ILE A CA 1
ATOM 1939 C C . ILE A 1 236 ? -6.363 18.594 24.562 1 96.88 236 ILE A C 1
ATOM 1941 O O . ILE A 1 236 ? -6.195 18.703 23.344 1 96.88 236 ILE A O 1
ATOM 1945 N N . LYS A 1 237 ? -7.285 19.266 25.219 1 97.06 237 LYS A N 1
ATOM 1946 C CA . LYS A 1 237 ? -8.094 20.266 24.516 1 97.06 237 LYS A CA 1
ATOM 1947 C C . LYS A 1 237 ? -7.223 21.375 23.953 1 97.06 237 LYS A C 1
ATOM 1949 O O . LYS A 1 237 ? -6.434 21.984 24.672 1 97.06 237 LYS A O 1
ATOM 1954 N N . PRO A 1 238 ? -7.359 21.594 22.703 1 97.94 238 PRO A N 1
ATOM 1955 C CA . PRO A 1 238 ? -6.48 22.609 22.109 1 97.94 238 PRO A CA 1
ATOM 1956 C C . PRO A 1 238 ? -6.902 24.031 22.469 1 97.94 238 PRO A C 1
ATOM 1958 O O . PRO A 1 238 ? -8.086 24.281 22.719 1 97.94 238 PRO A O 1
ATOM 1961 N N . GLU A 1 239 ? -5.91 24.875 22.484 1 97.88 239 GLU A N 1
ATOM 1962 C CA . GLU A 1 239 ? -6.211 26.297 22.406 1 97.88 239 GLU A CA 1
ATOM 1963 C C . GLU A 1 239 ? -6.688 26.688 21.016 1 97.88 239 GLU A C 1
ATOM 1965 O O . GLU A 1 239 ? -6.145 26.203 20.016 1 97.88 239 GLU A O 1
ATOM 1970 N N . LYS A 1 240 ? -7.695 27.469 20.984 1 98.31 240 LYS A N 1
ATOM 1971 C CA . LYS A 1 240 ? -8.211 27.906 19.688 1 98.31 240 LYS A CA 1
ATOM 1972 C C . LYS A 1 240 ? -7.773 29.328 19.375 1 98.31 240 LYS A C 1
ATOM 1974 O O . LYS A 1 240 ? -7.875 30.219 20.219 1 98.31 240 LYS A O 1
ATOM 1979 N N . ILE A 1 241 ? -7.254 29.469 18.172 1 98.56 241 ILE A N 1
ATOM 1980 C CA . ILE A 1 241 ? -6.902 30.812 17.719 1 98.56 241 ILE A CA 1
ATOM 1981 C C . ILE A 1 241 ? -7.422 31.031 16.297 1 98.56 241 ILE A C 1
ATOM 1983 O O . ILE A 1 241 ? -7.816 30.078 15.625 1 98.56 241 ILE A O 1
ATOM 1987 N N . SER A 1 242 ? -7.457 32.312 15.891 1 98.19 242 SER A N 1
ATOM 1988 C CA . SER A 1 242 ? -7.883 32.656 14.547 1 98.19 242 SER A CA 1
ATOM 1989 C C . SER A 1 242 ? -6.742 32.5 13.547 1 98.19 242 SER A C 1
ATOM 1991 O O . SER A 1 242 ? -5.582 32.375 13.938 1 98.19 242 SER A O 1
ATOM 1993 N N . GLY A 1 243 ? -7.113 32.469 12.336 1 98.12 243 GLY A N 1
ATOM 1994 C CA . GLY A 1 243 ? -6.098 32.5 11.297 1 98.12 243 GLY A CA 1
ATOM 1995 C C . GLY A 1 243 ? -5.168 33.688 11.383 1 98.12 243 GLY A C 1
ATOM 1996 O O . GLY A 1 243 ? -3.969 33.562 11.125 1 98.12 243 GLY A O 1
ATOM 1997 N N . GLU A 1 244 ? -5.727 34.844 11.727 1 97.94 244 GLU A N 1
ATOM 1998 C CA . GLU A 1 244 ? -4.93 36.062 11.883 1 97.94 244 GLU A CA 1
ATOM 1999 C C . GLU A 1 244 ? -3.891 35.906 12.992 1 97.94 244 GLU A C 1
ATOM 2001 O O . GLU A 1 244 ? -2.742 36.312 12.836 1 97.94 244 GLU A O 1
ATOM 2006 N N . GLU A 1 245 ? -4.312 35.344 14.047 1 98.25 245 GLU A N 1
ATOM 2007 C CA . GLU A 1 245 ? -3.398 35.094 15.164 1 98.25 245 GLU A CA 1
ATOM 2008 C C . GLU A 1 245 ? -2.279 34.156 14.781 1 98.25 245 GLU A C 1
ATOM 2010 O O . GLU A 1 245 ? -1.134 34.312 15.195 1 98.25 245 GLU A O 1
ATOM 2015 N N . ALA A 1 246 ? -2.607 33.094 14.031 1 98.12 246 ALA A N 1
ATOM 2016 C CA . ALA A 1 246 ? -1.594 32.156 13.547 1 98.12 246 ALA A CA 1
ATOM 2017 C C . ALA A 1 246 ? -0.561 32.875 12.68 1 98.12 246 ALA A C 1
ATOM 2019 O O . ALA A 1 246 ? 0.632 32.562 12.75 1 98.12 246 ALA A O 1
ATOM 2020 N N . LEU A 1 247 ? -1.021 33.812 11.828 1 97.31 247 LEU A N 1
ATOM 2021 C CA . LEU A 1 247 ? -0.119 34.594 10.984 1 97.31 247 LEU A CA 1
ATOM 2022 C C . LEU A 1 247 ? 0.817 35.469 11.828 1 97.31 247 LEU A C 1
ATOM 2024 O O . LEU A 1 247 ? 1.99 35.625 11.492 1 97.31 247 LEU A O 1
ATOM 2028 N N . GLU A 1 248 ? 0.298 35.969 12.883 1 96.81 248 GLU A N 1
ATOM 2029 C CA . GLU A 1 248 ? 1.132 36.781 13.773 1 96.81 248 GLU A CA 1
ATOM 2030 C C . GLU A 1 248 ? 2.24 35.938 14.398 1 96.81 248 GLU A C 1
ATOM 2032 O O . GLU A 1 248 ? 3.361 36.406 14.586 1 96.81 248 GLU A O 1
ATOM 2037 N N . VAL A 1 249 ? 1.942 34.719 14.734 1 96.62 249 VAL A N 1
ATOM 2038 C CA . VAL A 1 249 ? 2.957 33.812 15.25 1 96.62 249 VAL A CA 1
ATOM 2039 C C . VAL A 1 249 ? 4.039 33.594 14.203 1 96.62 249 VAL A C 1
ATOM 2041 O O . VAL A 1 249 ? 5.23 33.594 14.516 1 96.62 249 VAL A O 1
ATOM 2044 N N . ALA A 1 250 ? 3.623 33.375 12.977 1 96.06 250 ALA A N 1
ATOM 2045 C CA . ALA A 1 250 ? 4.578 33.156 11.891 1 96.06 250 ALA A CA 1
ATOM 2046 C C . ALA A 1 250 ? 5.492 34.375 11.719 1 96.06 250 ALA A C 1
ATOM 2048 O O . ALA A 1 250 ? 6.688 34.219 11.469 1 96.06 250 ALA A O 1
ATOM 2049 N N . LYS A 1 251 ? 4.957 35.562 11.836 1 93.81 251 LYS A N 1
ATOM 2050 C CA . LYS A 1 251 ? 5.734 36.781 11.688 1 93.81 251 LYS A CA 1
ATOM 2051 C C . LYS A 1 251 ? 6.734 36.938 12.836 1 93.81 251 LYS A C 1
ATOM 2053 O O . LYS A 1 251 ? 7.836 37.469 12.633 1 93.81 251 LYS A O 1
ATOM 2058 N N . LYS A 1 252 ? 6.336 36.469 13.914 1 93.81 252 LYS A N 1
ATOM 2059 C CA . LYS A 1 252 ? 7.141 36.656 15.125 1 93.81 252 LYS A CA 1
ATOM 2060 C C . LYS A 1 252 ? 8.328 35.688 15.141 1 93.81 252 LYS A C 1
ATOM 2062 O O . LYS A 1 252 ? 9.414 36.031 15.602 1 93.81 252 LYS A O 1
ATOM 2067 N N . PHE A 1 253 ? 8.102 34.438 14.641 1 92.56 253 PHE A N 1
ATOM 2068 C CA . PHE A 1 253 ? 9.133 33.406 14.688 1 92.56 253 PHE A CA 1
ATOM 2069 C C . PHE A 1 253 ? 9.625 33.094 13.281 1 92.56 253 PHE A C 1
ATOM 2071 O O . PHE A 1 253 ? 8.875 32.531 12.477 1 92.56 253 PHE A O 1
ATOM 2078 N N . LYS A 1 254 ? 10.844 33.344 12.984 1 85.94 254 LYS A N 1
ATOM 2079 C CA . LYS A 1 254 ? 11.406 33.094 11.664 1 85.94 254 LYS A CA 1
ATOM 2080 C C . LYS A 1 254 ? 11.672 31.594 11.469 1 85.94 254 LYS A C 1
ATOM 2082 O O . LYS A 1 254 ? 11.766 30.828 12.438 1 85.94 254 LYS A O 1
ATOM 2087 N N . PRO A 1 255 ? 11.75 31.172 10.234 1 91.56 255 PRO A N 1
ATOM 2088 C CA . PRO A 1 255 ? 12.047 29.766 9.984 1 91.56 255 PRO A CA 1
ATOM 2089 C C . PRO A 1 255 ? 13.367 29.312 10.602 1 91.56 255 PRO A C 1
ATOM 2091 O O . PRO A 1 255 ? 14.242 30.156 10.875 1 91.56 255 PRO A O 1
ATOM 2094 N N . PHE A 1 256 ? 13.555 28.016 10.766 1 86.12 256 PHE A N 1
ATOM 2095 C CA . PHE A 1 256 ? 14.742 27.406 11.367 1 86.12 256 PHE A CA 1
ATOM 2096 C C . PHE A 1 256 ? 14.938 27.922 12.797 1 86.12 256 PHE A C 1
ATOM 2098 O O . PHE A 1 256 ? 16.062 27.938 13.305 1 86.12 256 PHE A O 1
ATOM 2105 N N . ASN A 1 257 ? 13.844 28.344 13.25 1 69.56 257 ASN A N 1
ATOM 2106 C CA . ASN A 1 257 ? 13.938 28.891 14.594 1 69.56 257 ASN A CA 1
ATOM 2107 C C . ASN A 1 257 ? 14.391 27.828 15.602 1 69.56 257 ASN A C 1
ATOM 2109 O O . ASN A 1 257 ? 13.984 26.672 15.508 1 69.56 257 ASN A O 1
ATOM 2113 N N . GLY A 1 258 ? 15.188 28.312 16.578 1 70.06 258 GLY A N 1
ATOM 2114 C CA . GLY A 1 258 ? 15.672 27.484 17.672 1 70.06 258 GLY A CA 1
ATOM 2115 C C . GLY A 1 258 ? 16.625 26.391 17.234 1 70.06 258 GLY A C 1
ATOM 2116 O O . GLY A 1 258 ? 17 25.531 18.031 1 70.06 258 GLY A O 1
ATOM 2117 N N . GLY A 1 259 ? 16.828 26.375 15.977 1 75.06 259 GLY A N 1
ATOM 2118 C CA . GLY A 1 259 ? 17.828 25.422 15.477 1 75.06 259 GLY A CA 1
ATOM 2119 C C . GLY A 1 259 ? 17.297 24.016 15.352 1 75.06 259 GLY A C 1
ATOM 2120 O O . GLY A 1 259 ? 18.062 23.078 15.117 1 75.06 259 GLY A O 1
ATOM 2121 N N . LYS A 1 260 ? 16 23.859 15.539 1 83.31 260 LYS A N 1
ATOM 2122 C CA . LYS A 1 260 ? 15.445 22.516 15.453 1 83.31 260 LYS A CA 1
ATOM 2123 C C . LYS A 1 260 ? 15.453 22 14.016 1 83.31 260 LYS A C 1
ATOM 2125 O O . LYS A 1 260 ? 15.555 20.797 13.781 1 83.31 260 LYS A O 1
ATOM 2130 N N . MET A 1 261 ? 15.32 23 13.117 1 89.75 261 MET A N 1
ATOM 2131 C CA . MET A 1 261 ? 15.461 22.641 11.711 1 89.75 261 MET A CA 1
ATOM 2132 C C . MET A 1 261 ? 16.859 22.969 11.203 1 89.75 261 MET A C 1
ATOM 2134 O O . MET A 1 261 ? 17.438 23.984 11.586 1 89.75 261 MET A O 1
ATOM 2138 N N . LYS A 1 262 ? 17.359 22.031 10.43 1 89.94 262 LYS A N 1
ATOM 2139 C CA . LYS A 1 262 ? 18.719 22.219 9.93 1 89.94 262 LYS A CA 1
ATOM 2140 C C . LYS A 1 262 ? 18.734 22.359 8.406 1 89.94 262 LYS A C 1
ATOM 2142 O O . LYS A 1 262 ? 17.875 21.797 7.719 1 89.94 262 LYS A O 1
ATOM 2147 N N . ILE A 1 263 ? 19.641 23.188 8.008 1 93.62 263 ILE A N 1
ATOM 2148 C CA . ILE A 1 263 ? 19.938 23.25 6.582 1 93.62 263 ILE A CA 1
ATOM 2149 C C . ILE A 1 263 ? 20.781 22.047 6.184 1 93.62 263 ILE A C 1
ATOM 2151 O O . ILE A 1 263 ? 21.875 21.844 6.711 1 93.62 263 ILE A O 1
ATOM 2155 N N . GLU A 1 264 ? 20.203 21.297 5.324 1 94.88 264 GLU A N 1
ATOM 2156 C CA . GLU A 1 264 ? 20.875 20.062 4.906 1 94.88 264 GLU A CA 1
ATOM 2157 C C . GLU A 1 264 ? 21.031 20.016 3.387 1 94.88 264 GLU A C 1
ATOM 2159 O O . GLU A 1 264 ? 20.266 20.656 2.658 1 94.88 264 GLU A O 1
ATOM 2164 N N . GLN A 1 265 ? 22.062 19.328 2.949 1 95.5 265 GLN A N 1
ATOM 2165 C CA . GLN A 1 265 ? 22.281 18.969 1.553 1 95.5 265 GLN A CA 1
ATOM 2166 C C . GLN A 1 265 ? 22.531 17.469 1.396 1 95.5 265 GLN A C 1
ATOM 2168 O O . GLN A 1 265 ? 23.562 16.953 1.851 1 95.5 265 GLN A O 1
ATOM 2173 N N . ASP A 1 266 ? 21.672 16.797 0.787 1 92.44 266 ASP A N 1
ATOM 2174 C CA . ASP A 1 266 ? 21.828 15.375 0.548 1 92.44 266 ASP A CA 1
ATOM 2175 C C . ASP A 1 266 ? 22.938 15.109 -0.47 1 92.44 266 ASP A C 1
ATOM 2177 O O . ASP A 1 266 ? 22.766 15.367 -1.663 1 92.44 266 ASP A O 1
ATOM 2181 N N . PRO A 1 267 ? 24.016 14.578 -0.044 1 91 267 PRO A N 1
ATOM 2182 C CA . PRO A 1 267 ? 25.125 14.344 -0.982 1 91 267 PRO A CA 1
ATOM 2183 C C . PRO A 1 267 ? 24.797 13.234 -1.99 1 91 267 PRO A C 1
ATOM 2185 O O . PRO A 1 267 ? 25.5 13.102 -3.004 1 91 267 PRO A O 1
ATOM 2188 N N . ASN A 1 268 ? 23.781 12.523 -1.788 1 87.12 268 ASN A N 1
ATOM 2189 C CA . ASN A 1 268 ? 23.484 11.375 -2.631 1 87.12 268 ASN A CA 1
ATOM 2190 C C . ASN A 1 268 ? 22.25 11.633 -3.506 1 87.12 268 ASN A C 1
ATOM 2192 O O . ASN A 1 268 ? 21.672 10.695 -4.066 1 87.12 268 ASN A O 1
ATOM 2196 N N . ASP A 1 269 ? 21.828 12.906 -3.525 1 88.94 269 ASP A N 1
ATOM 2197 C CA . ASP A 1 269 ? 20.688 13.211 -4.395 1 88.94 269 ASP A CA 1
ATOM 2198 C C . ASP A 1 269 ? 21.016 12.867 -5.848 1 88.94 269 ASP A C 1
ATOM 2200 O O . ASP A 1 269 ? 21.922 13.445 -6.445 1 88.94 269 ASP A O 1
ATOM 2204 N N . ILE A 1 270 ? 20.297 12.023 -6.422 1 83.06 270 ILE A N 1
ATOM 2205 C CA . ILE A 1 270 ? 20.594 11.461 -7.734 1 83.06 270 ILE A CA 1
ATOM 2206 C C . ILE A 1 270 ? 20.281 12.492 -8.82 1 83.06 270 ILE A C 1
ATOM 2208 O O . ILE A 1 270 ? 20.812 12.414 -9.93 1 83.06 270 ILE A O 1
ATOM 2212 N N . ASN A 1 271 ? 19.406 13.398 -8.5 1 84.44 271 ASN A N 1
ATOM 2213 C CA . ASN A 1 271 ? 19.031 14.422 -9.469 1 84.44 271 ASN A CA 1
ATOM 2214 C C . ASN A 1 271 ? 19.922 15.656 -9.359 1 84.44 271 ASN A C 1
ATOM 2216 O O . ASN A 1 271 ? 19.672 16.656 -10.039 1 84.44 271 ASN A O 1
ATOM 2220 N N . LYS A 1 272 ? 20.828 15.57 -8.445 1 88.75 272 LYS A N 1
ATOM 2221 C CA . LYS A 1 272 ? 21.844 16.609 -8.266 1 88.75 272 LYS A CA 1
ATOM 2222 C C . LYS A 1 272 ? 21.219 17.938 -7.906 1 88.75 272 LYS A C 1
ATOM 2224 O O . LYS A 1 272 ? 21.672 19 -8.367 1 88.75 272 LYS A O 1
ATOM 2229 N N . ARG A 1 273 ? 20.125 17.844 -7.223 1 93.44 273 ARG A N 1
ATOM 2230 C CA . ARG A 1 273 ? 19.516 19.062 -6.703 1 93.44 273 ARG A CA 1
ATOM 2231 C C . ARG A 1 273 ? 20.375 19.688 -5.621 1 93.44 273 ARG A C 1
ATOM 2233 O O . ARG A 1 273 ? 20.969 18.984 -4.801 1 93.44 273 ARG A O 1
ATOM 2240 N N . LYS A 1 274 ? 20.375 21.078 -5.637 1 95.19 274 LYS A N 1
ATOM 2241 C CA . LYS A 1 274 ? 21.219 21.812 -4.703 1 95.19 274 LYS A CA 1
ATOM 2242 C C . LYS A 1 274 ? 20.438 22.922 -4.008 1 95.19 274 LYS A C 1
ATOM 2244 O O . LYS A 1 274 ? 19.422 23.375 -4.512 1 95.19 274 LYS A O 1
ATOM 2249 N N . LEU A 1 275 ? 21 23.297 -2.859 1 96.88 275 LEU A N 1
ATOM 2250 C CA . LEU A 1 275 ? 20.484 24.484 -2.203 1 96.88 275 LEU A CA 1
ATOM 2251 C C . LEU A 1 275 ? 20.516 25.688 -3.148 1 96.88 275 LEU A C 1
ATOM 2253 O O . LEU A 1 275 ? 21.484 25.875 -3.891 1 96.88 275 LEU A O 1
ATOM 2257 N N . GLY A 1 276 ? 19.391 26.328 -3.205 1 95.94 276 GLY A N 1
ATOM 2258 C CA . GLY A 1 276 ? 19.312 27.5 -4.062 1 95.94 276 GLY A CA 1
ATOM 2259 C C . GLY A 1 276 ? 18.609 27.234 -5.383 1 95.94 276 GLY A C 1
ATOM 2260 O O . GLY A 1 276 ? 18.188 28.172 -6.074 1 95.94 276 GLY A O 1
ATOM 2261 N N . ASP A 1 277 ? 18.469 25.953 -5.758 1 96.25 277 ASP A N 1
ATOM 2262 C CA . ASP A 1 277 ? 17.75 25.609 -6.988 1 96.25 277 ASP A CA 1
ATOM 2263 C C . ASP A 1 277 ? 16.281 25.984 -6.891 1 96.25 277 ASP A C 1
ATOM 2265 O O . ASP A 1 277 ? 15.664 25.812 -5.836 1 96.25 277 ASP A O 1
ATOM 2269 N N . ASN A 1 278 ? 15.719 26.516 -8.016 1 96.06 278 ASN A N 1
ATOM 2270 C CA . ASN A 1 278 ? 14.281 26.703 -8.141 1 96.06 278 ASN A CA 1
ATOM 2271 C C . ASN A 1 278 ? 13.586 25.406 -8.539 1 96.06 278 ASN A C 1
ATOM 2273 O O . ASN A 1 278 ? 13.992 24.734 -9.492 1 96.06 278 ASN A O 1
ATOM 2277 N N . VAL A 1 279 ? 12.547 25.062 -7.73 1 95.81 279 VAL A N 1
ATOM 2278 C CA . VAL A 1 279 ? 11.883 23.781 -8 1 95.81 279 VAL A CA 1
ATOM 2279 C C . VAL A 1 279 ? 10.367 23.984 -7.977 1 95.81 279 VAL A C 1
ATOM 2281 O O . VAL A 1 279 ? 9.875 24.969 -7.418 1 95.81 279 VAL A O 1
ATOM 2284 N N . ILE A 1 280 ? 9.688 23.141 -8.633 1 95 280 ILE A N 1
ATOM 2285 C CA . ILE A 1 280 ? 8.242 22.953 -8.578 1 95 280 ILE A CA 1
ATOM 2286 C C . ILE A 1 280 ? 7.918 21.641 -7.875 1 95 280 ILE A C 1
ATOM 2288 O O . ILE A 1 280 ? 8.406 20.578 -8.273 1 95 280 ILE A O 1
ATOM 2292 N N . ILE A 1 281 ? 7.168 21.703 -6.797 1 94.81 281 ILE A N 1
ATOM 2293 C CA . ILE A 1 281 ? 6.797 20.516 -6.047 1 94.81 281 ILE A CA 1
ATOM 2294 C C . ILE A 1 281 ? 5.293 20.266 -6.168 1 94.81 281 ILE A C 1
ATOM 2296 O O . ILE A 1 281 ? 4.492 21.172 -5.922 1 94.81 281 ILE A O 1
ATOM 2300 N N . VAL A 1 282 ? 4.938 19.078 -6.59 1 93.44 282 VAL A N 1
ATOM 2301 C CA . VAL A 1 282 ? 3.539 18.688 -6.766 1 93.44 282 VAL A CA 1
ATOM 2302 C C . VAL A 1 282 ? 3.297 17.312 -6.148 1 93.44 282 VAL A C 1
ATOM 2304 O O . VAL A 1 282 ? 4.137 16.422 -6.262 1 93.44 282 VAL A O 1
ATOM 2307 N N . PRO A 1 283 ? 2.146 17.156 -5.41 1 91.38 283 PRO A N 1
ATOM 2308 C CA . PRO A 1 283 ? 1.814 15.789 -5.008 1 91.38 283 PRO A CA 1
ATOM 2309 C C . PRO A 1 283 ? 1.725 14.836 -6.191 1 91.38 283 PRO A C 1
ATOM 2311 O O . PRO A 1 283 ? 1.373 15.25 -7.301 1 91.38 283 PRO A O 1
ATOM 2314 N N . ASP A 1 284 ? 1.972 13.562 -6.004 1 87.19 284 ASP A N 1
ATOM 2315 C CA . ASP A 1 284 ? 2.01 12.625 -7.121 1 87.19 284 ASP A CA 1
ATOM 2316 C C . ASP A 1 284 ? 0.714 11.812 -7.199 1 87.19 284 ASP A C 1
ATOM 2318 O O . ASP A 1 284 ? 0.592 10.906 -8.023 1 87.19 284 ASP A O 1
ATOM 2322 N N . ASP A 1 285 ? -0.215 12.023 -6.383 1 83.75 285 ASP A N 1
ATOM 2323 C CA . ASP A 1 285 ? -1.47 11.273 -6.379 1 83.75 285 ASP A CA 1
ATOM 2324 C C . ASP A 1 285 ? -2.646 12.18 -6.742 1 83.75 285 ASP A C 1
ATOM 2326 O O . ASP A 1 285 ? -3.148 12.133 -7.867 1 83.75 285 ASP A O 1
ATOM 2330 N N . TYR A 1 286 ? -3.033 13.086 -5.859 1 80.06 286 TYR A N 1
ATOM 2331 C CA . TYR A 1 286 ? -4.105 14.031 -6.133 1 80.06 286 TYR A CA 1
ATOM 2332 C C . TYR A 1 286 ? -3.77 15.414 -5.59 1 80.06 286 TYR A C 1
ATOM 2334 O O . TYR A 1 286 ? -2.75 15.586 -4.918 1 80.06 286 TYR A O 1
ATOM 2342 N N . GLY A 1 287 ? -4.59 16.391 -5.957 1 81.88 287 GLY A N 1
ATOM 2343 C CA . GLY A 1 287 ? -4.305 17.75 -5.523 1 81.88 287 GLY A CA 1
ATOM 2344 C C . GLY A 1 287 ? -3.021 18.312 -6.105 1 81.88 287 GLY A C 1
ATOM 2345 O O . GLY A 1 287 ? -2.188 18.859 -5.383 1 81.88 287 GLY A O 1
ATOM 2346 N N . LYS A 1 288 ? -2.855 18.156 -7.281 1 85.5 288 LYS A N 1
ATOM 2347 C CA . LYS A 1 288 ? -1.59 18.422 -7.957 1 85.5 288 LYS A CA 1
ATOM 2348 C C . LYS A 1 288 ? -1.436 19.922 -8.242 1 85.5 288 LYS A C 1
ATOM 2350 O O . LYS A 1 288 ? -1.101 20.312 -9.367 1 85.5 288 LYS A O 1
ATOM 2355 N N . THR A 1 289 ? -1.644 20.703 -7.195 1 88.38 289 THR A N 1
ATOM 2356 C CA . THR A 1 289 ? -1.332 22.125 -7.273 1 88.38 289 THR A CA 1
ATOM 2357 C C . THR A 1 289 ? 0.126 22.375 -6.902 1 88.38 289 THR A C 1
ATOM 2359 O O . THR A 1 289 ? 0.568 22.016 -5.812 1 88.38 289 THR A O 1
ATOM 2362 N N . PRO A 1 290 ? 0.801 22.984 -7.723 1 91.75 290 PRO A N 1
ATOM 2363 C CA . PRO A 1 290 ? 2.242 23.125 -7.508 1 91.75 290 PRO A CA 1
ATOM 2364 C C . PRO A 1 290 ? 2.578 24.188 -6.461 1 91.75 290 PRO A C 1
ATOM 2366 O O . PRO A 1 290 ? 1.865 25.188 -6.344 1 91.75 290 PRO A O 1
ATOM 2369 N N . VAL A 1 291 ? 3.605 24 -5.715 1 94.5 291 VAL A N 1
ATOM 2370 C CA . VAL A 1 291 ? 4.297 25 -4.906 1 94.5 291 VAL A CA 1
ATOM 2371 C C . VAL A 1 291 ? 5.684 25.266 -5.484 1 94.5 291 VAL A C 1
ATOM 2373 O O . VAL A 1 291 ? 6.469 24.328 -5.68 1 94.5 291 VAL A O 1
ATOM 2376 N N . ILE A 1 292 ? 5.91 26.469 -5.789 1 95.25 292 ILE A N 1
ATOM 2377 C CA . ILE A 1 292 ? 7.156 26.859 -6.441 1 95.25 292 ILE A CA 1
ATOM 2378 C C . ILE A 1 292 ? 8.031 27.641 -5.465 1 95.25 292 ILE A C 1
ATOM 2380 O O . ILE A 1 292 ? 7.543 28.5 -4.738 1 95.25 292 ILE A O 1
ATOM 2384 N N . GLY A 1 293 ? 9.289 27.281 -5.477 1 95.81 293 GLY A N 1
ATOM 2385 C CA . GLY A 1 293 ? 10.18 27.984 -4.566 1 95.81 293 GLY A CA 1
ATOM 2386 C C . GLY A 1 293 ? 11.633 27.547 -4.695 1 95.81 293 GLY A C 1
ATOM 2387 O O . GLY A 1 293 ? 11.984 26.797 -5.609 1 95.81 293 GLY A O 1
ATOM 2388 N N . LYS A 1 294 ? 12.445 28.078 -3.783 1 96.44 294 LYS A N 1
ATOM 2389 C CA . LYS A 1 294 ? 13.883 27.797 -3.738 1 96.44 294 LYS A CA 1
ATOM 2390 C C . LYS A 1 294 ? 14.203 26.781 -2.646 1 96.44 294 LYS A C 1
ATOM 2392 O O . LYS A 1 294 ? 13.727 26.891 -1.517 1 96.44 294 LYS A O 1
ATOM 2397 N N . ILE A 1 295 ? 15.047 25.766 -3.049 1 97.56 295 ILE A N 1
ATOM 2398 C CA . ILE A 1 295 ? 15.453 24.781 -2.061 1 97.56 295 ILE A CA 1
ATOM 2399 C C . ILE A 1 295 ? 16.312 25.438 -0.98 1 97.56 295 ILE A C 1
ATOM 2401 O O . ILE A 1 295 ? 17.312 26.078 -1.282 1 97.56 295 ILE A O 1
ATOM 2405 N N . VAL A 1 296 ? 15.906 25.281 0.26 1 97.31 296 VAL A N 1
ATOM 2406 C CA . VAL A 1 296 ? 16.703 25.844 1.346 1 97.31 296 VAL A CA 1
ATOM 2407 C C . VAL A 1 296 ? 17.266 24.703 2.209 1 97.31 296 VAL A C 1
ATOM 2409 O O . VAL A 1 296 ? 18.172 24.922 3.016 1 97.31 296 VAL A O 1
ATOM 2412 N N . SER A 1 297 ? 16.734 23.562 2.078 1 97.38 297 SER A N 1
ATOM 2413 C CA . SER A 1 297 ? 17.219 22.359 2.74 1 97.38 297 SER A CA 1
ATOM 2414 C C . SER A 1 297 ? 16.797 21.109 1.988 1 97.38 297 SER A C 1
ATOM 2416 O O . SER A 1 297 ? 15.664 21.031 1.491 1 97.38 297 SER A O 1
ATOM 2418 N N . LEU A 1 298 ? 17.656 20.172 1.862 1 96.19 298 LEU A N 1
ATOM 2419 C CA . LEU A 1 298 ? 17.391 18.938 1.142 1 96.19 298 LEU A CA 1
ATOM 2420 C C . LEU A 1 298 ? 18.031 17.75 1.843 1 96.19 298 LEU A C 1
ATOM 2422 O O . LEU A 1 298 ? 19.25 17.594 1.794 1 96.19 298 LEU A O 1
ATOM 2426 N N . SER A 1 299 ? 17.234 17 2.484 1 92.44 299 SER A N 1
ATOM 2427 C CA . SER A 1 299 ? 17.719 15.75 3.064 1 92.44 299 SER A CA 1
ATOM 2428 C C . SER A 1 299 ? 17.281 14.547 2.236 1 92.44 299 SER A C 1
ATOM 2430 O O . SER A 1 299 ? 16.766 14.703 1.126 1 92.44 299 SER A O 1
ATOM 2432 N N . ASN A 1 300 ? 17.578 13.359 2.799 1 85.94 300 ASN A N 1
ATOM 2433 C CA . ASN A 1 300 ? 17.188 12.141 2.098 1 85.94 300 ASN A CA 1
ATOM 2434 C C . ASN A 1 300 ? 15.68 11.93 2.121 1 85.94 300 ASN A C 1
ATOM 2436 O O . ASN A 1 300 ? 15.125 11.258 1.249 1 85.94 300 ASN A O 1
ATOM 2440 N N . SER A 1 301 ? 15.023 12.594 3.051 1 87.88 301 SER A N 1
ATOM 2441 C CA . SER A 1 301 ? 13.617 12.25 3.219 1 87.88 301 SER A CA 1
ATOM 2442 C C . SER A 1 301 ? 12.727 13.484 3.102 1 87.88 301 SER A C 1
ATOM 2444 O O . SER A 1 301 ? 11.516 13.375 2.918 1 87.88 301 SER A O 1
ATOM 2446 N N . ARG A 1 302 ? 13.289 14.703 3.254 1 93.56 302 ARG A N 1
ATOM 2447 C CA . ARG A 1 302 ? 12.469 15.906 3.213 1 93.56 302 ARG A CA 1
ATOM 2448 C C . ARG A 1 302 ? 13.156 17.016 2.434 1 93.56 302 ARG A C 1
ATOM 2450 O O . ARG A 1 302 ? 14.383 17 2.27 1 93.56 302 ARG A O 1
ATOM 2457 N N . ILE A 1 303 ? 12.391 17.938 1.997 1 95.62 303 ILE A N 1
ATOM 2458 C CA . ILE A 1 303 ? 12.852 19.141 1.29 1 95.62 303 ILE A CA 1
ATOM 2459 C C . ILE A 1 303 ? 12.172 20.375 1.868 1 95.62 303 ILE A C 1
ATOM 2461 O O . ILE A 1 303 ? 10.969 20.359 2.123 1 95.62 303 ILE A O 1
ATOM 2465 N N . GLY A 1 304 ? 12.961 21.297 2.25 1 97.19 304 GLY A N 1
ATOM 2466 C CA . GLY A 1 304 ? 12.469 22.609 2.633 1 97.19 304 GLY A CA 1
ATOM 2467 C C . GLY A 1 304 ? 12.633 23.656 1.542 1 97.19 304 GLY A C 1
ATOM 2468 O O . GLY A 1 304 ? 13.719 23.797 0.98 1 97.19 304 GLY A O 1
ATOM 2469 N N . ILE A 1 305 ? 11.539 24.391 1.255 1 97.19 305 ILE A N 1
ATOM 2470 C CA . ILE A 1 305 ? 11.656 25.406 0.222 1 97.19 305 ILE A CA 1
ATOM 2471 C C . ILE A 1 305 ? 11.133 26.734 0.755 1 97.19 305 ILE A C 1
ATOM 2473 O O . ILE A 1 305 ? 10.25 26.766 1.613 1 97.19 305 ILE A O 1
ATOM 2477 N N . ARG A 1 306 ? 11.719 27.766 0.31 1 96.12 306 ARG A N 1
ATOM 2478 C CA . ARG A 1 306 ? 11.164 29.109 0.431 1 96.12 306 ARG A CA 1
ATOM 2479 C C . ARG A 1 306 ? 10.289 29.438 -0.773 1 96.12 306 ARG A C 1
ATOM 2481 O O . ARG A 1 306 ? 10.805 29.703 -1.863 1 96.12 306 ARG A O 1
ATOM 2488 N N . PRO A 1 307 ? 8.992 29.422 -0.543 1 95.31 307 PRO A N 1
ATOM 2489 C CA . PRO A 1 307 ? 8.125 29.703 -1.686 1 95.31 307 PRO A CA 1
ATOM 2490 C C . PRO A 1 307 ? 8.352 31.094 -2.271 1 95.31 307 PRO A C 1
ATOM 2492 O O . PRO A 1 307 ? 8.648 32.031 -1.533 1 95.31 307 PRO A O 1
ATOM 2495 N N . HIS A 1 308 ? 8.172 31.266 -3.566 1 88 308 HIS A N 1
ATOM 2496 C CA . HIS A 1 308 ? 8.383 32.531 -4.242 1 88 308 HIS A CA 1
ATOM 2497 C C . HIS A 1 308 ? 7.371 33.594 -3.781 1 88 308 HIS A C 1
ATOM 2499 O O . HIS A 1 308 ? 7.668 34.781 -3.775 1 88 308 HIS A O 1
ATOM 2505 N N . GLY A 1 309 ? 6.312 33.188 -3.365 1 81.62 309 GLY A N 1
ATOM 2506 C CA . GLY A 1 309 ? 5.266 34.125 -2.959 1 81.62 309 GLY A CA 1
ATOM 2507 C C . GLY A 1 309 ? 5.559 34.812 -1.637 1 81.62 309 GLY A C 1
ATOM 2508 O O . GLY A 1 309 ? 4.867 35.75 -1.256 1 81.62 309 GLY A O 1
ATOM 2509 N N . VAL A 1 310 ? 6.605 34.5 -0.949 1 83 310 VAL A N 1
ATOM 2510 C CA . VAL A 1 310 ? 6.926 35.031 0.375 1 83 310 VAL A CA 1
ATOM 2511 C C . VAL A 1 310 ? 7.184 36.531 0.289 1 83 310 VAL A C 1
ATOM 2513 O O . VAL A 1 310 ? 6.832 37.281 1.204 1 83 310 VAL A O 1
ATOM 2516 N N . ASP A 1 311 ? 7.676 36.875 -0.737 1 82.44 311 ASP A N 1
ATOM 2517 C CA . ASP A 1 311 ? 7.988 38.312 -0.895 1 82.44 311 ASP A CA 1
ATOM 2518 C C . ASP A 1 311 ? 6.715 39.156 -0.987 1 82.44 311 ASP A C 1
ATOM 2520 O O . ASP A 1 311 ? 6.684 40.281 -0.529 1 82.44 311 ASP A O 1
ATOM 2524 N N . LYS A 1 312 ? 5.699 38.594 -1.534 1 84.81 312 LYS A N 1
ATOM 2525 C CA . LYS A 1 312 ? 4.426 39.312 -1.702 1 84.81 312 LYS A CA 1
ATOM 2526 C C . LYS A 1 312 ? 3.662 39.375 -0.384 1 84.81 312 LYS A C 1
ATOM 2528 O O . LYS A 1 312 ? 2.984 40.375 -0.108 1 84.81 312 LYS A O 1
ATOM 2533 N N . THR A 1 313 ? 3.818 38.406 0.498 1 86.81 313 THR A N 1
ATOM 2534 C CA . THR A 1 313 ? 3.035 38.344 1.725 1 86.81 313 THR A CA 1
ATOM 2535 C C . THR A 1 313 ? 3.748 39.031 2.877 1 86.81 313 THR A C 1
ATOM 2537 O O . THR A 1 313 ? 3.111 39.469 3.842 1 86.81 313 THR A O 1
ATOM 2540 N N . GLY A 1 314 ? 5.047 39.094 2.764 1 85.94 314 GLY A N 1
ATOM 2541 C CA . GLY A 1 314 ? 5.844 39.656 3.842 1 85.94 314 GLY A CA 1
ATOM 2542 C C . GLY A 1 314 ? 6.055 38.719 4.996 1 85.94 314 GLY A C 1
ATOM 2543 O O . GLY A 1 314 ? 6.637 39.062 6.02 1 85.94 314 GLY A O 1
ATOM 2544 N N . ILE A 1 315 ? 5.57 37.531 4.934 1 92.44 315 ILE A N 1
ATOM 2545 C CA . ILE A 1 315 ? 5.781 36.5 5.941 1 92.44 315 ILE A CA 1
ATOM 2546 C C . ILE A 1 315 ? 6.789 35.469 5.426 1 92.44 315 ILE A C 1
ATOM 2548 O O . ILE A 1 315 ? 6.508 34.75 4.477 1 92.44 315 ILE A O 1
ATOM 2552 N N . GLU A 1 316 ? 7.879 35.469 6.043 1 92.69 316 GLU A N 1
ATOM 2553 C CA . GLU A 1 316 ? 8.891 34.5 5.66 1 92.69 316 GLU A CA 1
ATOM 2554 C C . GLU A 1 316 ? 8.516 33.094 6.152 1 92.69 316 GLU A C 1
ATOM 2556 O O . GLU A 1 316 ? 8.297 32.906 7.348 1 92.69 316 GLU A O 1
ATOM 2561 N N . VAL A 1 317 ? 8.422 32.219 5.211 1 95.88 317 VAL A N 1
ATOM 2562 C CA . VAL A 1 317 ? 8.094 30.844 5.598 1 95.88 317 VAL A CA 1
ATOM 2563 C C . VAL A 1 317 ? 9.031 29.859 4.895 1 95.88 317 VAL A C 1
ATOM 2565 O O . VAL A 1 317 ? 9.625 30.203 3.867 1 95.88 317 VAL A O 1
ATOM 2568 N N . VAL A 1 318 ? 9.273 28.75 5.492 1 97 318 VAL A N 1
ATOM 2569 C CA . VAL A 1 318 ? 9.812 27.562 4.836 1 97 318 VAL A CA 1
ATOM 2570 C C . VAL A 1 318 ? 8.766 26.438 4.852 1 97 318 VAL A C 1
ATOM 2572 O O . VAL A 1 318 ? 8.227 26.094 5.906 1 97 318 VAL A O 1
ATOM 2575 N N . THR A 1 319 ? 8.43 26.016 3.693 1 97.44 319 THR A N 1
ATOM 2576 C CA . THR A 1 319 ? 7.508 24.891 3.572 1 97.44 319 THR A CA 1
ATOM 2577 C C . THR A 1 319 ? 8.273 23.578 3.451 1 97.44 319 THR A C 1
ATOM 2579 O O . THR A 1 319 ? 9.109 23.422 2.562 1 97.44 319 THR A O 1
ATOM 2582 N N . TRP A 1 320 ? 7.977 22.688 4.328 1 97.19 320 TRP A N 1
ATOM 2583 C CA . TRP A 1 320 ? 8.641 21.391 4.363 1 97.19 320 TRP A CA 1
ATOM 2584 C C . TRP A 1 320 ? 7.754 20.312 3.752 1 97.19 320 TRP A C 1
ATOM 2586 O O . TRP A 1 320 ? 6.586 20.172 4.125 1 97.19 320 TRP A O 1
ATOM 2596 N N . PHE A 1 321 ? 8.352 19.578 2.805 1 96.5 321 PHE A N 1
ATOM 2597 C CA . PHE A 1 321 ? 7.699 18.469 2.131 1 96.5 321 PHE A CA 1
ATOM 2598 C C . PHE A 1 321 ? 8.461 17.172 2.381 1 96.5 321 PHE A C 1
ATOM 2600 O O . PHE A 1 321 ? 9.688 17.172 2.463 1 96.5 321 PHE A O 1
ATOM 2607 N N . PRO A 1 322 ? 7.688 16.094 2.574 1 93.44 322 PRO A N 1
ATOM 2608 C CA . PRO A 1 322 ? 8.398 14.82 2.363 1 93.44 322 PRO A CA 1
ATOM 2609 C C . PRO A 1 322 ? 8.789 14.602 0.904 1 93.44 322 PRO A C 1
ATOM 2611 O O . PRO A 1 322 ? 8.078 15.047 -0.004 1 93.44 322 PRO A O 1
ATOM 2614 N N . ARG A 1 323 ? 9.898 14.023 0.672 1 87.81 323 ARG A N 1
ATOM 2615 C CA . ARG A 1 323 ? 10.211 13.625 -0.697 1 87.81 323 ARG A CA 1
ATOM 2616 C C . ARG A 1 323 ? 9.258 12.547 -1.19 1 87.81 323 ARG A C 1
ATOM 2618 O O . ARG A 1 323 ? 8.875 12.539 -2.361 1 87.81 323 ARG A O 1
ATOM 2625 N N . ALA A 1 324 ? 8.859 11.68 -0.257 1 81.38 324 ALA A N 1
ATOM 2626 C CA . ALA A 1 324 ? 7.895 10.625 -0.561 1 81.38 324 ALA A CA 1
ATOM 2627 C C . ALA A 1 324 ? 6.535 11.219 -0.913 1 81.38 324 ALA A C 1
ATOM 2629 O O . ALA A 1 324 ? 5.996 12.047 -0.167 1 81.38 324 ALA A O 1
ATOM 2630 N N . GLY A 1 325 ? 6.012 10.875 -2.084 1 85.81 325 GLY A N 1
ATOM 2631 C CA . GLY A 1 325 ? 4.664 11.281 -2.438 1 85.81 325 GLY A CA 1
ATOM 2632 C C . GLY A 1 325 ? 4.617 12.57 -3.234 1 85.81 325 GLY A C 1
ATOM 2633 O O . GLY A 1 325 ? 3.537 13.055 -3.58 1 85.81 325 GLY A O 1
ATOM 2634 N N . TYR A 1 326 ? 5.793 13.117 -3.578 1 91.38 326 TYR A N 1
ATOM 2635 C CA . TYR A 1 326 ? 5.836 14.375 -4.312 1 91.38 326 TYR A CA 1
ATOM 2636 C C . TYR A 1 326 ? 6.809 14.297 -5.48 1 91.38 326 TYR A C 1
ATOM 2638 O O . TYR A 1 326 ? 7.824 13.594 -5.406 1 91.38 326 TYR A O 1
ATOM 2646 N N . VAL A 1 327 ? 6.434 14.977 -6.512 1 90.5 327 VAL A N 1
ATOM 2647 C CA . VAL A 1 327 ? 7.32 15.164 -7.656 1 90.5 327 VAL A CA 1
ATOM 2648 C C . VAL A 1 327 ? 8.047 16.5 -7.535 1 90.5 327 VAL A C 1
ATOM 2650 O O . VAL A 1 327 ? 7.41 17.547 -7.352 1 90.5 327 VAL A O 1
ATOM 2653 N N . ILE A 1 328 ? 9.312 16.438 -7.574 1 92.19 328 ILE A N 1
ATOM 2654 C CA . ILE A 1 328 ? 10.148 17.625 -7.484 1 92.19 328 ILE A CA 1
ATOM 2655 C C . ILE A 1 328 ? 10.852 17.875 -8.812 1 92.19 328 ILE A C 1
ATOM 2657 O O . ILE A 1 328 ? 11.742 17.109 -9.203 1 92.19 328 ILE A O 1
ATOM 2661 N N . LYS A 1 329 ? 10.469 18.875 -9.5 1 90.62 329 LYS A N 1
ATOM 2662 C CA . LYS A 1 329 ? 11.031 19.203 -10.812 1 90.62 329 LYS A CA 1
ATOM 2663 C C . LYS A 1 329 ? 11.766 20.547 -10.773 1 90.62 329 LYS A C 1
ATOM 2665 O O . LYS A 1 329 ? 11.414 21.422 -9.992 1 90.62 329 LYS A O 1
ATOM 2670 N N . PRO A 1 330 ? 12.766 20.656 -11.633 1 91 330 PRO A N 1
ATOM 2671 C CA . PRO A 1 330 ? 13.391 21.969 -11.75 1 91 330 PRO A CA 1
ATOM 2672 C C . PRO A 1 330 ? 12.461 23.016 -12.359 1 91 330 PRO A C 1
ATOM 2674 O O . PRO A 1 330 ? 11.672 22.703 -13.25 1 91 330 PRO A O 1
ATOM 2677 N N . ASP A 1 331 ? 12.492 24.078 -11.766 1 88.56 331 ASP A N 1
ATOM 2678 C CA . ASP A 1 331 ? 11.797 25.219 -12.367 1 88.56 331 ASP A CA 1
ATOM 2679 C C . ASP A 1 331 ? 12.711 25.984 -13.312 1 88.56 331 ASP A C 1
ATOM 2681 O O . ASP A 1 331 ? 13.406 26.906 -12.898 1 88.56 331 ASP A O 1
ATOM 2685 N N . ASN A 1 332 ? 12.938 25.516 -14.57 1 73.88 332 ASN A N 1
ATOM 2686 C CA . ASN A 1 332 ? 13.797 26.172 -15.555 1 73.88 332 ASN A CA 1
ATOM 2687 C C . ASN A 1 332 ? 13.125 27.406 -16.141 1 73.88 332 ASN A C 1
ATOM 2689 O O . ASN A 1 332 ? 13.531 27.891 -17.203 1 73.88 332 ASN A O 1
ATOM 2693 N N . GLY A 1 333 ? 12.328 28.109 -15.359 1 56.47 333 GLY A N 1
ATOM 2694 C CA . GLY A 1 333 ? 11.664 29.312 -15.844 1 56.47 333 GLY A CA 1
ATOM 2695 C C . GLY A 1 333 ? 10.641 29.016 -16.922 1 56.47 333 GLY A C 1
ATOM 2696 O O . GLY A 1 333 ? 9.938 29.922 -17.375 1 56.47 333 GLY A O 1
ATOM 2697 N N . LEU A 1 334 ? 10.75 27.859 -17.625 1 41.16 334 LEU A N 1
ATOM 2698 C CA . LEU A 1 334 ? 9.875 27.531 -18.734 1 41.16 334 LEU A CA 1
ATOM 2699 C C . LEU A 1 334 ? 8.484 27.141 -18.234 1 41.16 334 LEU A C 1
ATOM 2701 O O . LEU A 1 334 ? 7.613 26.797 -19.031 1 41.16 334 LEU A O 1
ATOM 2705 N N . ILE A 1 335 ? 8.336 26.656 -17.156 1 40.94 335 ILE A N 1
ATOM 2706 C CA . ILE A 1 335 ? 7.023 26.156 -16.766 1 40.94 335 ILE A CA 1
ATOM 2707 C C . ILE A 1 335 ? 6 27.297 -16.812 1 40.94 335 ILE A C 1
ATOM 2709 O O . ILE A 1 335 ? 5.961 28.141 -15.922 1 40.94 335 ILE A O 1
ATOM 2713 N N . GLY A 1 336 ? 5.938 28.047 -17.75 1 33.12 336 GLY A N 1
ATOM 2714 C CA . GLY A 1 336 ? 4.594 28.547 -17.984 1 33.12 336 GLY A CA 1
ATOM 2715 C C . GLY A 1 336 ? 3.518 27.5 -17.75 1 33.12 336 GLY A C 1
ATOM 2716 O O . GLY A 1 336 ? 3.812 26.297 -17.656 1 33.12 336 GLY A O 1
ATOM 2717 N N . VAL A 1 337 ? 2.115 27.906 -17.656 1 33.56 337 VAL A N 1
ATOM 2718 C CA . VAL A 1 337 ? 0.802 27.344 -17.375 1 33.56 337 VAL A CA 1
ATOM 2719 C C . VAL A 1 337 ? 0.678 25.984 -18.062 1 33.56 337 VAL A C 1
ATOM 2721 O O . VAL A 1 337 ? -0.428 25.469 -18.234 1 33.56 337 VAL A O 1
ATOM 2724 N N . GLY A 1 338 ? 1.534 25.453 -18.781 1 28.36 338 GLY A N 1
ATOM 2725 C CA . GLY A 1 338 ? 1.15 24.359 -19.641 1 28.36 338 GLY A CA 1
ATOM 2726 C C . GLY A 1 338 ? 0.901 23.062 -18.891 1 28.36 338 GLY A C 1
ATOM 2727 O O . GLY A 1 338 ? 0.988 23.031 -17.672 1 28.36 338 GLY A O 1
ATOM 2728 N N . LYS A 1 339 ? 0.938 21.797 -19.688 1 35.38 339 LYS A N 1
ATOM 2729 C CA . LYS A 1 339 ? 0.51 20.422 -19.453 1 35.38 339 LYS A CA 1
ATOM 2730 C C . LYS A 1 339 ? 1.361 19.766 -18.359 1 35.38 339 LYS A C 1
ATOM 2732 O O . LYS A 1 339 ? 2.564 19.562 -18.547 1 35.38 339 LYS A O 1
ATOM 2737 N N . LEU A 1 340 ? 1.284 20.062 -17.141 1 29.17 340 LEU A N 1
ATOM 2738 C CA . LEU A 1 340 ? 1.832 19.156 -16.141 1 29.17 340 LEU A CA 1
ATOM 2739 C C . LEU A 1 340 ? 1.22 17.766 -16.25 1 29.17 340 LEU A C 1
ATOM 2741 O O . LEU A 1 340 ? -0.001 17.625 -16.359 1 29.17 340 LEU A O 1
ATOM 2745 N N . MET B 1 1 ? -4.316 -41.094 -4.246 1 75.06 1 MET B N 1
ATOM 2746 C CA . MET B 1 1 ? -3.059 -40.406 -4.504 1 75.06 1 MET B CA 1
ATOM 2747 C C . MET B 1 1 ? -3.268 -38.906 -4.543 1 75.06 1 MET B C 1
ATOM 2749 O O . MET B 1 1 ? -4.27 -38.438 -5.074 1 75.06 1 MET B O 1
ATOM 2753 N N . GLU B 1 2 ? -2.369 -38.125 -3.848 1 86.38 2 GLU B N 1
ATOM 2754 C CA . GLU B 1 2 ? -2.494 -36.656 -3.812 1 86.38 2 GLU B CA 1
ATOM 2755 C C . GLU B 1 2 ? -1.802 -36.031 -5.012 1 86.38 2 GLU B C 1
ATOM 2757 O O . GLU B 1 2 ? -0.725 -36.469 -5.422 1 86.38 2 GLU B O 1
ATOM 2762 N N . PRO B 1 3 ? -2.482 -35.188 -5.66 1 93.19 3 PRO B N 1
ATOM 2763 C CA . PRO B 1 3 ? -1.828 -34.531 -6.781 1 93.19 3 PRO B CA 1
ATOM 2764 C C . PRO B 1 3 ? -0.597 -33.719 -6.355 1 93.19 3 PRO B C 1
ATOM 2766 O O . PRO B 1 3 ? -0.535 -33.25 -5.227 1 93.19 3 PRO B O 1
ATOM 2769 N N . PRO B 1 4 ? 0.323 -33.625 -7.258 1 96.12 4 PRO B N 1
ATOM 2770 C CA . PRO B 1 4 ? 1.518 -32.844 -6.949 1 96.12 4 PRO B CA 1
ATOM 2771 C C . PRO B 1 4 ? 1.246 -31.344 -6.941 1 96.12 4 PRO B C 1
ATOM 2773 O O . PRO B 1 4 ? 0.252 -30.891 -7.516 1 96.12 4 PRO B O 1
ATOM 2776 N N . ILE B 1 5 ? 2.088 -30.609 -6.23 1 98.06 5 ILE B N 1
ATOM 2777 C CA . ILE B 1 5 ? 2.129 -29.156 -6.312 1 98.06 5 ILE B CA 1
ATOM 2778 C C . ILE B 1 5 ? 2.861 -28.734 -7.582 1 98.06 5 ILE B C 1
ATOM 2780 O O . ILE B 1 5 ? 4.074 -28.922 -7.703 1 98.06 5 ILE B O 1
ATOM 2784 N N . ILE B 1 6 ? 2.164 -28.188 -8.547 1 98.75 6 ILE B N 1
ATOM 2785 C CA . ILE B 1 6 ? 2.773 -27.781 -9.812 1 98.75 6 ILE B CA 1
ATOM 2786 C C . ILE B 1 6 ? 2.754 -26.266 -9.938 1 98.75 6 ILE B C 1
ATOM 2788 O O . ILE B 1 6 ? 1.704 -25.641 -9.789 1 98.75 6 ILE B O 1
ATOM 2792 N N . LEU B 1 7 ? 3.877 -25.672 -10.148 1 98.88 7 LEU B N 1
ATOM 2793 C CA . LEU B 1 7 ? 3.998 -24.234 -10.367 1 98.88 7 LEU B CA 1
ATOM 2794 C C . LEU B 1 7 ? 4.359 -23.922 -11.812 1 98.88 7 LEU B C 1
ATOM 2796 O O . LEU B 1 7 ? 5.406 -24.359 -12.305 1 98.88 7 LEU B O 1
ATOM 2800 N N . HIS B 1 8 ? 3.447 -23.312 -12.57 1 98.88 8 HIS B N 1
ATOM 2801 C CA . HIS B 1 8 ? 3.756 -22.734 -13.875 1 98.88 8 HIS B CA 1
ATOM 2802 C C . HIS B 1 8 ? 4.422 -21.375 -13.734 1 98.88 8 HIS B C 1
ATOM 2804 O O . HIS B 1 8 ? 3.824 -20.438 -13.195 1 98.88 8 HIS B O 1
ATOM 2810 N N . HIS B 1 9 ? 5.633 -21.25 -14.156 1 98.38 9 HIS B N 1
ATOM 2811 C CA . HIS B 1 9 ? 6.43 -20.062 -13.914 1 98.38 9 HIS B CA 1
ATOM 2812 C C . HIS B 1 9 ? 7.551 -19.922 -14.938 1 98.38 9 HIS B C 1
ATOM 2814 O O . HIS B 1 9 ? 7.703 -20.781 -15.812 1 98.38 9 HIS B O 1
ATOM 2820 N N . PHE B 1 10 ? 8.203 -18.797 -15 1 95.25 10 PHE B N 1
ATOM 2821 C CA . PHE B 1 10 ? 9.43 -18.656 -15.773 1 95.25 10 PHE B CA 1
ATOM 2822 C C . PHE B 1 10 ? 10.5 -17.938 -14.961 1 95.25 10 PHE B C 1
ATOM 2824 O O . PHE B 1 10 ? 10.188 -17.188 -14.031 1 95.25 10 PHE B O 1
ATOM 2831 N N . GLU B 1 11 ? 11.68 -18.172 -15.43 1 88.12 11 GLU B N 1
ATOM 2832 C CA . GLU B 1 11 ? 12.812 -17.578 -14.727 1 88.12 11 GLU B CA 1
ATOM 2833 C C . GLU B 1 11 ? 12.828 -16.062 -14.891 1 88.12 11 GLU B C 1
ATOM 2835 O O . GLU B 1 11 ? 12.586 -15.547 -15.984 1 88.12 11 GLU B O 1
ATOM 2840 N N . GLY B 1 12 ? 13.023 -15.359 -13.906 1 87.94 12 GLY B N 1
ATOM 2841 C CA . GLY B 1 12 ? 13.094 -13.906 -13.961 1 87.94 12 GLY B CA 1
ATOM 2842 C C . GLY B 1 12 ? 11.797 -13.234 -13.562 1 87.94 12 GLY B C 1
ATOM 2843 O O . GLY B 1 12 ? 11.711 -12.008 -13.523 1 87.94 12 GLY B O 1
ATOM 2844 N N . SER B 1 13 ? 10.797 -14.023 -13.359 1 92.56 13 SER B N 1
ATOM 2845 C CA . SER B 1 13 ? 9.539 -13.469 -12.859 1 92.56 13 SER B CA 1
ATOM 2846 C C . SER B 1 13 ? 9.617 -13.188 -11.367 1 92.56 13 SER B C 1
ATOM 2848 O O . SER B 1 13 ? 9.758 -14.109 -10.562 1 92.56 13 SER B O 1
ATOM 2850 N N . LEU B 1 14 ? 9.516 -11.969 -10.992 1 94.5 14 LEU B N 1
ATOM 2851 C CA . LEU B 1 14 ? 9.625 -11.617 -9.586 1 94.5 14 LEU B CA 1
ATOM 2852 C C . LEU B 1 14 ? 8.438 -12.156 -8.797 1 94.5 14 LEU B C 1
ATOM 2854 O O . LEU B 1 14 ? 8.586 -12.562 -7.645 1 94.5 14 LEU B O 1
ATOM 2858 N N . PHE B 1 15 ? 7.262 -12.281 -9.422 1 97.06 15 PHE B N 1
ATOM 2859 C CA . PHE B 1 15 ? 6.098 -12.828 -8.734 1 97.06 15 PHE B CA 1
ATOM 2860 C C . PHE B 1 15 ? 6.207 -14.344 -8.602 1 97.06 15 PHE B C 1
ATOM 2862 O O . PHE B 1 15 ? 5.777 -14.914 -7.598 1 97.06 15 PHE B O 1
ATOM 2869 N N . SER B 1 16 ? 6.73 -15 -9.617 1 98 16 SER B N 1
ATOM 2870 C CA . SER B 1 16 ? 6.988 -16.438 -9.492 1 98 16 SER B CA 1
ATOM 2871 C C . SER B 1 16 ? 8 -16.719 -8.391 1 98 16 SER B C 1
ATOM 2873 O O . SER B 1 16 ? 7.867 -17.703 -7.656 1 98 16 SER B O 1
ATOM 2875 N N . GLN B 1 17 ? 8.984 -15.828 -8.297 1 97.94 17 GLN B N 1
ATOM 2876 C CA . GLN B 1 17 ? 10.031 -16.016 -7.297 1 97.94 17 GLN B CA 1
ATOM 2877 C C . GLN B 1 17 ? 9.453 -15.961 -5.887 1 97.94 17 GLN B C 1
ATOM 2879 O O . GLN B 1 17 ? 9.93 -16.672 -4.988 1 97.94 17 GLN B O 1
ATOM 2884 N N . LYS B 1 18 ? 8.477 -15.133 -5.617 1 98.44 18 LYS B N 1
ATOM 2885 C CA . LYS B 1 18 ? 7.793 -15.102 -4.328 1 98.44 18 LYS B CA 1
ATOM 2886 C C . LYS B 1 18 ? 7.301 -16.484 -3.932 1 98.44 18 LYS B C 1
ATOM 2888 O O . LYS B 1 18 ? 7.445 -16.891 -2.779 1 98.44 18 LYS B O 1
ATOM 2893 N N . ILE B 1 19 ? 6.699 -17.203 -4.938 1 98.75 19 ILE B N 1
ATOM 2894 C CA . ILE B 1 19 ? 6.113 -18.5 -4.645 1 98.75 19 ILE B CA 1
ATOM 2895 C C . ILE B 1 19 ? 7.223 -19.531 -4.441 1 98.75 19 ILE B C 1
ATOM 2897 O O . ILE B 1 19 ? 7.133 -20.391 -3.559 1 98.75 19 ILE B O 1
ATOM 2901 N N . VAL B 1 20 ? 8.258 -19.406 -5.219 1 98.69 20 VAL B N 1
ATOM 2902 C CA . VAL B 1 20 ? 9.391 -20.328 -5.055 1 98.69 20 VAL B CA 1
ATOM 2903 C C . VAL B 1 20 ? 9.992 -20.156 -3.658 1 98.69 20 VAL B C 1
ATOM 2905 O O . VAL B 1 20 ? 10.289 -21.141 -2.982 1 98.69 20 VAL B O 1
ATOM 2908 N N . TRP B 1 21 ? 10.188 -18.906 -3.191 1 98.75 21 TRP B N 1
ATOM 2909 C CA . TRP B 1 21 ? 10.68 -18.641 -1.842 1 98.75 21 TRP B CA 1
ATOM 2910 C C . TRP B 1 21 ? 9.711 -19.203 -0.796 1 98.75 21 TRP B C 1
ATOM 2912 O O . TRP B 1 21 ? 10.141 -19.719 0.235 1 98.75 21 TRP B O 1
ATOM 2922 N N . THR B 1 22 ? 8.398 -19.062 -1.051 1 98.81 22 THR B N 1
ATOM 2923 C CA . THR B 1 22 ? 7.387 -19.609 -0.15 1 98.81 22 THR B CA 1
ATOM 2924 C C . THR B 1 22 ? 7.539 -21.125 -0.023 1 98.81 22 THR B C 1
ATOM 2926 O O . THR B 1 22 ? 7.516 -21.656 1.084 1 98.81 22 THR B O 1
ATOM 2929 N N . LEU B 1 23 ? 7.703 -21.766 -1.168 1 98.81 23 LEU B N 1
ATOM 2930 C CA . LEU B 1 23 ? 7.887 -23.219 -1.188 1 98.81 23 LEU B CA 1
ATOM 2931 C C . LEU B 1 23 ? 9.141 -23.609 -0.423 1 98.81 23 LEU B C 1
ATOM 2933 O O . LEU B 1 23 ? 9.156 -24.641 0.265 1 98.81 23 LEU B O 1
ATOM 2937 N N . SER B 1 24 ? 10.195 -22.797 -0.518 1 98.75 24 SER B N 1
ATOM 2938 C CA . SER B 1 24 ? 11.445 -23.047 0.189 1 98.75 24 SER B CA 1
ATOM 2939 C C . SER B 1 24 ? 11.258 -22.922 1.698 1 98.75 24 SER B C 1
ATOM 2941 O O . SER B 1 24 ? 11.703 -23.797 2.455 1 98.75 24 SER B O 1
ATOM 2943 N N . ILE B 1 25 ? 10.641 -21.828 2.164 1 98.75 25 ILE B N 1
ATOM 2944 C CA . ILE B 1 25 ? 10.422 -21.594 3.588 1 98.75 25 ILE B CA 1
ATOM 2945 C C . ILE B 1 25 ? 9.562 -22.719 4.172 1 98.75 25 ILE B C 1
ATOM 2947 O O . ILE B 1 25 ? 9.82 -23.188 5.285 1 98.75 25 ILE B O 1
ATOM 2951 N N . LYS B 1 26 ? 8.594 -23.219 3.344 1 98.56 26 LYS B N 1
ATOM 2952 C CA . LYS B 1 26 ? 7.668 -24.25 3.816 1 98.56 26 LYS B CA 1
ATOM 2953 C C . LYS B 1 26 ? 8.25 -25.641 3.619 1 98.56 26 LYS B C 1
ATOM 2955 O O . LYS B 1 26 ? 7.684 -26.625 4.102 1 98.56 26 LYS B O 1
ATOM 2960 N N . LYS B 1 27 ? 9.336 -25.734 2.938 1 97.94 27 LYS B N 1
ATOM 2961 C CA . LYS B 1 27 ? 10.008 -27 2.672 1 97.94 27 LYS B CA 1
ATOM 2962 C C . LYS B 1 27 ? 9.078 -27.984 1.969 1 97.94 27 LYS B C 1
ATOM 2964 O O . LYS B 1 27 ? 8.945 -29.125 2.387 1 97.94 27 LYS B O 1
ATOM 2969 N N . LEU B 1 28 ? 8.477 -27.5 0.928 1 98.25 28 LEU B N 1
ATOM 2970 C CA . LEU B 1 28 ? 7.52 -28.328 0.197 1 98.25 28 LEU B CA 1
ATOM 2971 C C . LEU B 1 28 ? 8.133 -28.859 -1.099 1 98.25 28 LEU B C 1
ATOM 2973 O O . LEU B 1 28 ? 8.812 -28.109 -1.812 1 98.25 28 LEU B O 1
ATOM 2977 N N . LYS B 1 29 ? 7.934 -30.078 -1.311 1 98.19 29 LYS B N 1
ATOM 2978 C CA . LYS B 1 29 ? 8.219 -30.609 -2.641 1 98.19 29 LYS B CA 1
ATOM 2979 C C . LYS B 1 29 ? 7.262 -30.031 -3.68 1 98.19 29 LYS B C 1
ATOM 2981 O O . LYS B 1 29 ? 6.07 -29.859 -3.412 1 98.19 29 LYS B O 1
ATOM 2986 N N . TRP B 1 30 ? 7.801 -29.703 -4.809 1 98.44 30 TRP B N 1
ATOM 2987 C CA . TRP B 1 30 ? 6.965 -29.109 -5.844 1 98.44 30 TRP B CA 1
ATOM 2988 C C . TRP B 1 30 ? 7.484 -29.453 -7.234 1 98.44 30 TRP B C 1
ATOM 2990 O O . TRP B 1 30 ? 8.57 -30.016 -7.375 1 98.44 30 TRP B O 1
ATOM 3000 N N . THR B 1 31 ? 6.637 -29.219 -8.211 1 98.75 31 THR B N 1
ATOM 3001 C CA . THR B 1 31 ? 6.914 -29.547 -9.602 1 98.75 31 THR B CA 1
ATOM 3002 C C . THR B 1 31 ? 6.891 -28.281 -10.461 1 98.75 31 THR B C 1
ATOM 3004 O O . THR B 1 31 ? 5.977 -27.453 -10.344 1 98.75 31 THR B O 1
ATOM 3007 N N . SER B 1 32 ? 7.934 -28.141 -11.297 1 98.62 32 SER B N 1
ATOM 3008 C CA . SER B 1 32 ? 8.125 -26.922 -12.094 1 98.62 32 SER B CA 1
ATOM 3009 C C . SER B 1 32 ? 7.688 -27.141 -13.539 1 98.62 32 SER B C 1
ATOM 3011 O O . SER B 1 32 ? 8.039 -28.141 -14.156 1 98.62 32 SER B O 1
ATOM 3013 N N . VAL B 1 33 ? 6.883 -26.297 -14.047 1 98.81 33 VAL B N 1
ATOM 3014 C CA . VAL B 1 33 ? 6.629 -26.141 -15.469 1 98.81 33 VAL B CA 1
ATOM 3015 C C . VAL B 1 33 ? 7.113 -24.781 -15.938 1 98.81 33 VAL B C 1
ATOM 3017 O O . VAL B 1 33 ? 6.539 -23.75 -15.57 1 98.81 33 VAL B O 1
ATOM 3020 N N . ILE B 1 34 ? 8.133 -24.75 -16.734 1 98.25 34 ILE B N 1
ATOM 3021 C CA . ILE B 1 34 ? 8.648 -23.484 -17.25 1 98.25 34 ILE B CA 1
ATOM 3022 C C . ILE B 1 34 ? 7.812 -23.031 -18.438 1 98.25 34 ILE B C 1
ATOM 3024 O O . ILE B 1 34 ? 7.648 -23.781 -19.406 1 98.25 34 ILE B O 1
ATOM 3028 N N . VAL B 1 35 ? 7.273 -21.875 -18.359 1 97.81 35 VAL B N 1
ATOM 3029 C CA . VAL B 1 35 ? 6.484 -21.312 -19.438 1 97.81 35 VAL B CA 1
ATOM 3030 C C . VAL B 1 35 ? 7.184 -20.078 -20 1 97.81 35 VAL B C 1
ATOM 3032 O O . VAL B 1 35 ? 8.117 -19.547 -19.391 1 97.81 35 VAL B O 1
ATOM 3035 N N . SER B 1 36 ? 6.754 -19.641 -21.172 1 95.75 36 SER B N 1
ATOM 3036 C CA . SER B 1 36 ? 7.32 -18.453 -21.812 1 95.75 36 SER B CA 1
ATOM 3037 C C . SER B 1 36 ? 6.91 -17.172 -21.078 1 95.75 36 SER B C 1
ATOM 3039 O O . SER B 1 36 ? 5.789 -17.078 -20.578 1 95.75 36 SER B O 1
ATOM 3041 N N . PRO B 1 37 ? 7.781 -16.188 -21.047 1 94.31 37 PRO B N 1
ATOM 3042 C CA . PRO B 1 37 ? 7.359 -14.875 -20.547 1 94.31 37 PRO B CA 1
ATOM 3043 C C . PRO B 1 37 ? 6.336 -14.195 -21.453 1 94.31 37 PRO B C 1
ATOM 3045 O O . PRO B 1 37 ? 5.672 -13.242 -21.031 1 94.31 37 PRO B O 1
ATOM 3048 N N . ILE B 1 38 ? 6.246 -14.648 -22.656 1 94.69 38 ILE B N 1
ATOM 3049 C CA . ILE B 1 38 ? 5.332 -14.07 -23.641 1 94.69 38 ILE B CA 1
ATOM 3050 C C . ILE B 1 38 ? 4.043 -14.891 -23.688 1 94.69 38 ILE B C 1
ATOM 3052 O O . ILE B 1 38 ? 4.074 -16.094 -23.984 1 94.69 38 ILE B O 1
ATOM 3056 N N . ASN B 1 39 ? 2.973 -14.219 -23.406 1 92.94 39 ASN B N 1
ATOM 3057 C CA . ASN B 1 39 ? 1.687 -14.891 -23.234 1 92.94 39 ASN B CA 1
ATOM 3058 C C . ASN B 1 39 ? 1.321 -15.727 -24.469 1 92.94 39 ASN B C 1
ATOM 3060 O O . ASN B 1 39 ? 0.877 -16.859 -24.328 1 92.94 39 ASN B O 1
ATOM 3064 N N . LYS B 1 40 ? 1.479 -15.18 -25.672 1 92.19 40 LYS B N 1
ATOM 3065 C CA . LYS B 1 40 ? 1.083 -15.859 -26.891 1 92.19 40 LYS B CA 1
ATOM 3066 C C . LYS B 1 40 ? 1.865 -17.156 -27.094 1 92.19 40 LYS B C 1
ATOM 3068 O O . LYS B 1 40 ? 1.477 -18 -27.891 1 92.19 40 LYS B O 1
ATOM 3073 N N . GLN B 1 41 ? 2.871 -17.297 -26.328 1 93.25 41 GLN B N 1
ATOM 3074 C CA . GLN B 1 41 ? 3.738 -18.469 -26.469 1 93.25 41 GLN B CA 1
ATOM 3075 C C . GLN B 1 41 ? 3.473 -19.484 -25.359 1 93.25 41 GLN B C 1
ATOM 3077 O O . GLN B 1 41 ? 4.355 -20.266 -25.016 1 93.25 41 GLN B O 1
ATOM 3082 N N . ARG B 1 42 ? 2.268 -19.406 -24.75 1 95.19 42 ARG B N 1
ATOM 3083 C CA . ARG B 1 42 ? 1.867 -20.344 -23.703 1 95.19 42 ARG B CA 1
ATOM 3084 C C . ARG B 1 42 ? 0.597 -21.094 -24.094 1 95.19 42 ARG B C 1
ATOM 3086 O O . ARG B 1 42 ? -0.371 -21.109 -23.328 1 95.19 42 ARG B O 1
ATOM 3093 N N . PRO B 1 43 ? 0.604 -21.781 -25.203 1 93.94 43 PRO B N 1
ATOM 3094 C CA . PRO B 1 43 ? -0.65 -22.406 -25.625 1 93.94 43 PRO B CA 1
ATOM 3095 C C . PRO B 1 43 ? -1.13 -23.5 -24.672 1 93.94 43 PRO B C 1
ATOM 3097 O O . PRO B 1 43 ? -2.334 -23.641 -24.438 1 93.94 43 PRO B O 1
ATOM 3100 N N . LEU B 1 44 ? -0.305 -24.281 -24.109 1 95.94 44 LEU B N 1
ATOM 3101 C CA . LEU B 1 44 ? -0.702 -25.359 -23.219 1 95.94 44 LEU B CA 1
ATOM 3102 C C . LEU B 1 44 ? -1.271 -24.797 -21.906 1 95.94 44 LEU B C 1
ATOM 3104 O O . LEU B 1 44 ? -2.254 -25.312 -21.391 1 95.94 44 LEU B O 1
ATOM 3108 N N . LEU B 1 45 ? -0.662 -23.719 -21.391 1 96.75 45 LEU B N 1
ATOM 3109 C CA . LEU B 1 45 ? -1.138 -23.109 -20.156 1 96.75 45 LEU B CA 1
ATOM 3110 C C . LEU B 1 45 ? -2.539 -22.531 -20.344 1 96.75 45 LEU B C 1
ATOM 3112 O O . LEU B 1 45 ? -3.344 -22.531 -19.406 1 96.75 45 LEU B O 1
ATOM 3116 N N . GLN B 1 46 ? -2.801 -22.109 -21.531 1 94.56 46 GLN B N 1
ATOM 3117 C CA . GLN B 1 46 ? -4.094 -21.5 -21.812 1 94.56 46 GLN B CA 1
ATOM 3118 C C . GLN B 1 46 ? -5.23 -22.5 -21.625 1 94.56 46 GLN B C 1
ATOM 3120 O O . GLN B 1 46 ? -6.363 -22.109 -21.344 1 94.56 46 GLN B O 1
ATOM 3125 N N . LEU B 1 47 ? -4.938 -23.734 -21.75 1 95.25 47 LEU B N 1
ATOM 3126 C CA . LEU B 1 47 ? -5.945 -24.781 -21.562 1 95.25 47 LEU B CA 1
ATOM 3127 C C . LEU B 1 47 ? -6.336 -24.906 -20.094 1 95.25 47 LEU B C 1
ATOM 3129 O O . LEU B 1 47 ? -7.371 -25.484 -19.766 1 95.25 47 LEU B O 1
ATOM 3133 N N . LEU B 1 48 ? -5.543 -24.344 -19.234 1 95.94 48 LEU B N 1
ATOM 3134 C CA . LEU B 1 48 ? -5.805 -24.422 -17.797 1 95.94 48 LEU B CA 1
ATOM 3135 C C . LEU B 1 48 ? -6.363 -23.094 -17.281 1 95.94 48 LEU B C 1
ATOM 3137 O O . LEU B 1 48 ? -7.234 -23.094 -16.406 1 95.94 48 LEU B O 1
ATOM 3141 N N . VAL B 1 49 ? -5.883 -21.984 -17.844 1 95.38 49 VAL B N 1
ATOM 3142 C CA . VAL B 1 49 ? -6.156 -20.703 -17.203 1 95.38 49 VAL B CA 1
ATOM 3143 C C . VAL B 1 49 ? -7.262 -19.969 -17.953 1 95.38 49 VAL B C 1
ATOM 3145 O O . VAL B 1 49 ? -7.816 -18.984 -17.469 1 95.38 49 VAL B O 1
ATOM 3148 N N . HIS B 1 50 ? -7.594 -20.375 -19.156 1 93.31 50 HIS B N 1
ATOM 3149 C CA . HIS B 1 50 ? -8.719 -19.891 -19.953 1 93.31 50 HIS B CA 1
ATOM 3150 C C . HIS B 1 50 ? -8.711 -18.375 -20.047 1 93.31 50 HIS B C 1
ATOM 3152 O O . HIS B 1 50 ? -9.719 -17.719 -19.766 1 93.31 50 HIS B O 1
ATOM 3158 N N . GLY B 1 51 ? -7.555 -17.844 -20.469 1 90.38 51 GLY B N 1
ATOM 3159 C CA . GLY B 1 51 ? -7.484 -16.422 -20.766 1 90.38 51 GLY B CA 1
ATOM 3160 C C . GLY B 1 51 ? -6.695 -15.625 -19.75 1 90.38 51 GLY B C 1
ATOM 3161 O O . GLY B 1 51 ? -6.16 -14.555 -20.062 1 90.38 51 GLY B O 1
ATOM 3162 N N . TYR B 1 52 ? -6.668 -16.078 -18.469 1 93.5 52 TYR B N 1
ATOM 3163 C CA . TYR B 1 52 ? -5.883 -15.352 -17.469 1 93.5 52 TYR B CA 1
ATOM 3164 C C . TYR B 1 52 ? -4.445 -15.172 -17.938 1 93.5 52 TYR B C 1
ATOM 3166 O O . TYR B 1 52 ? -3.807 -16.125 -18.391 1 93.5 52 TYR B O 1
ATOM 3174 N N . ARG B 1 53 ? -3.916 -14.07 -17.797 1 93.06 53 ARG B N 1
ATOM 3175 C CA . ARG B 1 53 ? -2.695 -13.68 -18.5 1 93.06 53 ARG B CA 1
ATOM 3176 C C . ARG B 1 53 ? -1.482 -13.789 -17.578 1 93.06 53 ARG B C 1
ATOM 3178 O O . ARG B 1 53 ? -0.37 -14.055 -18.047 1 93.06 53 ARG B O 1
ATOM 3185 N N . ARG B 1 54 ? -1.583 -13.617 -16.344 1 94.38 54 ARG B N 1
ATOM 3186 C CA . ARG B 1 54 ? -0.429 -13.445 -15.461 1 94.38 54 ARG B CA 1
ATOM 3187 C C . ARG B 1 54 ? 0.096 -14.797 -14.984 1 94.38 54 ARG B C 1
ATOM 3189 O O . ARG B 1 54 ? -0.619 -15.797 -15.031 1 94.38 54 ARG B O 1
ATOM 3196 N N . VAL B 1 55 ? 1.302 -14.891 -14.672 1 95.25 55 VAL B N 1
ATOM 3197 C CA . VAL B 1 55 ? 2.002 -15.992 -14.008 1 95.25 55 VAL B CA 1
ATOM 3198 C C . VAL B 1 55 ? 2.594 -15.508 -12.688 1 95.25 55 VAL B C 1
ATOM 3200 O O . VAL B 1 55 ? 2.873 -14.312 -12.531 1 95.25 55 VAL B O 1
ATOM 3203 N N . PRO B 1 56 ? 2.742 -16.234 -11.672 1 98.06 56 PRO B N 1
ATOM 3204 C CA . PRO B 1 56 ? 2.678 -17.703 -11.648 1 98.06 56 PRO B CA 1
ATOM 3205 C C . PRO B 1 56 ? 1.253 -18.234 -11.5 1 98.06 56 PRO B C 1
ATOM 3207 O O . PRO B 1 56 ? 0.347 -17.469 -11.133 1 98.06 56 PRO B O 1
ATOM 3210 N N . ILE B 1 57 ? 1.13 -19.5 -11.883 1 98.5 57 ILE B N 1
ATOM 3211 C CA . ILE B 1 57 ? -0.082 -20.281 -11.672 1 98.5 57 ILE B CA 1
ATOM 3212 C C . ILE B 1 57 ? 0.24 -21.516 -10.828 1 98.5 57 ILE B C 1
ATOM 3214 O O . ILE B 1 57 ? 1.178 -22.25 -11.133 1 98.5 57 ILE B O 1
ATOM 3218 N N . LEU B 1 58 ? -0.497 -21.672 -9.758 1 98.69 58 LEU B N 1
ATOM 3219 C CA . LEU B 1 58 ? -0.38 -22.891 -8.977 1 98.69 58 LEU B CA 1
ATOM 3220 C C . LEU B 1 58 ? -1.453 -23.891 -9.383 1 98.69 58 LEU B C 1
ATOM 3222 O O . LEU B 1 58 ? -2.643 -23.578 -9.383 1 98.69 58 LEU B O 1
ATOM 3226 N N . GLN B 1 59 ? -1.009 -25.047 -9.758 1 98.12 59 GLN B N 1
ATOM 3227 C CA . GLN B 1 59 ? -1.891 -26.141 -10.133 1 98.12 59 GLN B CA 1
ATOM 3228 C C . GLN B 1 59 ? -1.813 -27.281 -9.117 1 98.12 59 GLN B C 1
ATOM 3230 O O . GLN B 1 59 ? -0.731 -27.797 -8.852 1 98.12 59 GLN B O 1
ATOM 3235 N N . ILE B 1 60 ? -2.861 -27.641 -8.516 1 97.19 60 ILE B N 1
ATOM 3236 C CA . ILE B 1 60 ? -3.021 -28.844 -7.711 1 97.19 60 ILE B CA 1
ATOM 3237 C C . ILE B 1 60 ? -4.184 -29.672 -8.258 1 97.19 60 ILE B C 1
ATOM 3239 O O . ILE B 1 60 ? -5.348 -29.391 -7.957 1 97.19 60 ILE B O 1
ATOM 3243 N N . GLY B 1 61 ? -3.805 -30.75 -8.953 1 95.94 61 GLY B N 1
ATOM 3244 C CA . GLY B 1 61 ? -4.828 -31.391 -9.75 1 95.94 61 GLY B CA 1
ATOM 3245 C C . GLY B 1 61 ? -5.387 -30.516 -10.844 1 95.94 61 GLY B C 1
ATOM 3246 O O . GLY B 1 61 ? -4.641 -30.031 -11.703 1 95.94 61 GLY B O 1
ATOM 3247 N N . SER B 1 62 ? -6.68 -30.25 -10.734 1 95.5 62 SER B N 1
ATOM 3248 C CA . SER B 1 62 ? -7.293 -29.359 -11.719 1 95.5 62 SER B CA 1
ATOM 3249 C C . SER B 1 62 ? -7.871 -28.109 -11.055 1 95.5 62 SER B C 1
ATOM 3251 O O . SER B 1 62 ? -8.703 -27.422 -11.641 1 95.5 62 SER B O 1
ATOM 3253 N N . ASP B 1 63 ? -7.52 -27.922 -9.781 1 97.12 63 ASP B N 1
ATOM 3254 C CA . ASP B 1 63 ? -7.695 -26.625 -9.148 1 97.12 63 ASP B CA 1
ATOM 3255 C C . ASP B 1 63 ? -6.555 -25.672 -9.508 1 97.12 63 ASP B C 1
ATOM 3257 O O . ASP B 1 63 ? -5.391 -25.969 -9.227 1 97.12 63 ASP B O 1
ATOM 3261 N N . ILE B 1 64 ? -6.93 -24.609 -10.117 1 97.69 64 ILE B N 1
ATOM 3262 C CA . ILE B 1 64 ? -5.969 -23.625 -10.617 1 97.69 64 ILE B CA 1
ATOM 3263 C C . ILE B 1 64 ? -6.035 -22.359 -9.773 1 97.69 64 ILE B C 1
ATOM 3265 O O . ILE B 1 64 ? -7.07 -21.688 -9.727 1 97.69 64 ILE B O 1
ATOM 3269 N N . PHE B 1 65 ? -4.965 -22.062 -9.117 1 97.88 65 PHE B N 1
ATOM 3270 C CA . PHE B 1 65 ? -4.914 -20.891 -8.258 1 97.88 65 PHE B CA 1
ATOM 3271 C C . PHE B 1 65 ? -4.125 -19.766 -8.93 1 97.88 65 PHE B C 1
ATOM 3273 O O . PHE B 1 65 ? -2.973 -19.969 -9.32 1 97.88 65 PHE B O 1
ATOM 3280 N N . ILE B 1 66 ? -4.758 -18.641 -9.039 1 96 66 ILE B N 1
ATOM 3281 C CA . ILE B 1 66 ? -4.098 -17.5 -9.656 1 96 66 ILE B CA 1
ATOM 3282 C C . ILE B 1 66 ? -3.752 -16.469 -8.578 1 96 66 ILE B C 1
ATOM 3284 O O . ILE B 1 66 ? -4.234 -16.562 -7.449 1 96 66 ILE B O 1
ATOM 3288 N N . ASP B 1 67 ? -2.789 -15.586 -8.836 1 95.69 67 ASP B N 1
ATOM 3289 C CA . ASP B 1 67 ? -2.408 -14.477 -7.965 1 95.69 67 ASP B CA 1
ATOM 3290 C C . ASP B 1 67 ? -1.528 -14.961 -6.812 1 95.69 67 ASP B C 1
ATOM 3292 O O . ASP B 1 67 ? -1.887 -15.906 -6.105 1 95.69 67 ASP B O 1
ATOM 3296 N N . THR B 1 68 ? -0.465 -14.312 -6.59 1 97.19 68 THR B N 1
ATOM 3297 C CA . THR B 1 68 ? 0.532 -14.766 -5.629 1 97.19 68 THR B CA 1
ATOM 3298 C C . THR B 1 68 ? -0.037 -14.75 -4.211 1 97.19 68 THR B C 1
ATOM 3300 O O . THR B 1 68 ? 0.296 -15.602 -3.391 1 97.19 68 THR B O 1
ATOM 3303 N N . LYS B 1 69 ? -0.884 -13.797 -3.883 1 94.69 69 LYS B N 1
ATOM 3304 C CA . LYS B 1 69 ? -1.468 -13.742 -2.547 1 94.69 69 LYS B CA 1
ATOM 3305 C C . LYS B 1 69 ? -2.293 -14.992 -2.254 1 94.69 69 LYS B C 1
ATOM 3307 O O . LYS B 1 69 ? -2.098 -15.641 -1.226 1 94.69 69 LYS B O 1
ATOM 3312 N N . LEU B 1 70 ? -3.17 -15.344 -3.203 1 96.25 70 LEU B N 1
ATOM 3313 C CA . LEU B 1 70 ? -4.016 -16.516 -3.016 1 96.25 70 LEU B CA 1
ATOM 3314 C C . LEU B 1 70 ? -3.176 -17.797 -2.99 1 96.25 70 LEU B C 1
ATOM 3316 O O . LEU B 1 70 ? -3.459 -18.703 -2.217 1 96.25 70 LEU B O 1
ATOM 3320 N N . ILE B 1 71 ? -2.174 -17.844 -3.844 1 98.12 71 ILE B N 1
ATOM 3321 C CA . ILE B 1 71 ? -1.307 -19.016 -3.902 1 98.12 71 ILE B CA 1
ATOM 3322 C C . ILE B 1 71 ? -0.627 -19.219 -2.549 1 98.12 71 ILE B 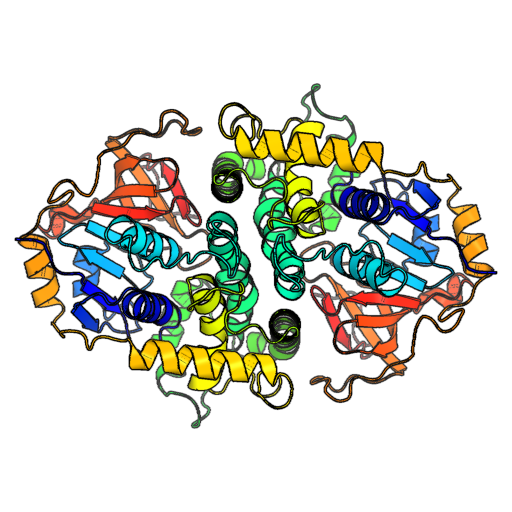C 1
ATOM 3324 O O . ILE B 1 71 ? -0.629 -20.328 -2.01 1 98.12 71 ILE B O 1
ATOM 3328 N N . MET B 1 72 ? -0.09 -18.188 -1.964 1 97.88 72 MET B N 1
ATOM 3329 C CA . MET B 1 72 ? 0.587 -18.297 -0.674 1 97.88 72 MET B CA 1
ATOM 3330 C C . MET B 1 72 ? -0.394 -18.688 0.425 1 97.88 72 MET B C 1
ATOM 3332 O O . MET B 1 72 ? -0.076 -19.516 1.277 1 97.88 72 MET B O 1
ATOM 3336 N N . GLU B 1 73 ? -1.562 -18.094 0.377 1 95.25 73 GLU B N 1
ATOM 3337 C CA . GLU B 1 73 ? -2.58 -18.438 1.364 1 95.25 73 GLU B CA 1
ATOM 3338 C C . GLU B 1 73 ? -2.994 -19.891 1.244 1 95.25 73 GLU B C 1
ATOM 3340 O O . GLU B 1 73 ? -3.223 -20.562 2.254 1 95.25 73 GLU B O 1
ATOM 3345 N N . GLU B 1 74 ? -3.102 -20.375 0.004 1 96.44 74 GLU B N 1
ATOM 3346 C CA . GLU B 1 74 ? -3.498 -21.766 -0.217 1 96.44 74 GLU B CA 1
ATOM 3347 C C . GLU B 1 74 ? -2.424 -22.734 0.279 1 96.44 74 GLU B C 1
ATOM 3349 O O . GLU B 1 74 ? -2.736 -23.75 0.9 1 96.44 74 GLU B O 1
ATOM 3354 N N . LEU B 1 75 ? -1.179 -22.406 0.012 1 97.94 75 LEU B N 1
ATOM 3355 C CA . LEU B 1 75 ? -0.082 -23.234 0.496 1 97.94 75 LEU B CA 1
ATOM 3356 C C . LEU B 1 75 ? -0.053 -23.266 2.021 1 97.94 75 LEU B C 1
ATOM 3358 O O . LEU B 1 75 ? 0.193 -24.312 2.621 1 97.94 75 LEU B O 1
ATOM 3362 N N . GLU B 1 76 ? -0.306 -22.109 2.641 1 97.31 76 GLU B N 1
ATOM 3363 C CA . GLU B 1 76 ? -0.373 -22.031 4.098 1 97.31 76 GLU B CA 1
ATOM 3364 C C . GLU B 1 76 ? -1.521 -22.875 4.645 1 97.31 76 GLU B C 1
ATOM 3366 O O . GLU B 1 76 ? -1.365 -23.562 5.652 1 97.31 76 GLU B O 1
ATOM 3371 N N . ARG B 1 77 ? -2.625 -22.812 4.016 1 94.81 77 ARG B N 1
ATOM 3372 C CA . ARG B 1 77 ? -3.811 -23.547 4.465 1 94.81 77 ARG B CA 1
ATOM 3373 C C . ARG B 1 77 ? -3.607 -25.047 4.359 1 94.81 77 ARG B C 1
ATOM 3375 O O . ARG B 1 77 ? -3.943 -25.797 5.281 1 94.81 77 ARG B O 1
ATOM 3382 N N . ARG B 1 78 ? -3.043 -25.5 3.275 1 94.94 78 ARG B N 1
ATOM 3383 C CA . ARG B 1 78 ? -2.861 -26.922 3.018 1 94.94 78 ARG B CA 1
ATOM 3384 C C . ARG B 1 78 ? -1.711 -27.484 3.846 1 94.94 78 ARG B C 1
ATOM 3386 O O . ARG B 1 78 ? -1.75 -28.656 4.262 1 94.94 78 ARG B O 1
ATOM 3393 N N . TYR B 1 79 ? -0.728 -26.672 3.99 1 96.44 79 TYR B N 1
ATOM 3394 C CA . TYR B 1 79 ? 0.477 -27.062 4.715 1 96.44 79 TYR B CA 1
ATOM 3395 C C . TYR B 1 79 ? 0.825 -26.031 5.785 1 96.44 79 TYR B C 1
ATOM 3397 O O . TYR B 1 79 ? 1.731 -25.219 5.602 1 96.44 79 TYR B O 1
ATOM 3405 N N . PRO B 1 80 ? 0.308 -26.141 6.953 1 96.75 80 PRO B N 1
ATOM 3406 C CA . PRO B 1 80 ? 0.376 -25.062 7.949 1 96.75 80 PRO B CA 1
ATOM 3407 C C . PRO B 1 80 ? 1.758 -24.938 8.586 1 96.75 80 PRO B C 1
ATOM 3409 O O . PRO B 1 80 ? 2.102 -23.891 9.125 1 96.75 80 PRO B O 1
ATOM 3412 N N . GLU B 1 81 ? 2.615 -26.062 8.508 1 96.94 81 GLU B N 1
ATOM 3413 C CA . GLU B 1 81 ? 3.936 -26 9.125 1 96.94 81 GLU B CA 1
ATOM 3414 C C . GLU B 1 81 ? 5.031 -26.328 8.117 1 96.94 81 GLU B C 1
ATOM 3416 O O . GLU B 1 81 ? 4.895 -27.266 7.328 1 96.94 81 GLU B O 1
ATOM 3421 N N . PRO B 1 82 ? 6.121 -25.734 8.164 1 97.62 82 PRO B N 1
ATOM 3422 C CA . PRO B 1 82 ? 6.332 -24.469 8.852 1 97.62 82 PRO B CA 1
ATOM 3423 C C . PRO B 1 82 ? 5.457 -23.344 8.305 1 97.62 82 PRO B C 1
ATOM 3425 O O . PRO B 1 82 ? 5.184 -23.297 7.102 1 97.62 82 PRO B O 1
ATOM 3428 N N . SER B 1 83 ? 5.039 -22.438 9.156 1 98.38 83 SER B N 1
ATOM 3429 C CA . SER B 1 83 ? 4.137 -21.359 8.766 1 98.38 83 SER B CA 1
ATOM 3430 C C . SER B 1 83 ? 4.898 -20.219 8.102 1 98.38 83 SER B C 1
ATOM 3432 O O . SER B 1 83 ? 5.996 -19.859 8.539 1 98.38 83 SER B O 1
ATOM 3434 N N . ILE B 1 84 ? 4.32 -19.609 7.137 1 98.44 84 ILE B N 1
ATOM 3435 C CA . ILE B 1 84 ? 4.902 -18.406 6.547 1 98.44 84 ILE B CA 1
ATOM 3436 C C . ILE B 1 84 ? 4.5 -17.188 7.371 1 98.44 84 ILE B C 1
ATOM 3438 O O . ILE B 1 84 ? 4.855 -16.062 7.027 1 98.44 84 ILE B O 1
ATOM 3442 N N . PHE B 1 85 ? 3.768 -17.422 8.422 1 98.25 85 PHE B N 1
ATOM 3443 C CA . PHE B 1 85 ? 3.451 -16.422 9.438 1 98.25 85 PHE B CA 1
ATOM 3444 C C . PHE B 1 85 ? 4.062 -16.797 10.781 1 98.25 85 PHE B C 1
ATOM 3446 O O . PHE B 1 85 ? 3.346 -17 11.766 1 98.25 85 PHE B O 1
ATOM 3453 N N . PRO B 1 86 ? 5.387 -16.844 10.836 1 98.12 86 PRO B N 1
ATOM 3454 C CA . PRO B 1 86 ? 5.984 -17.234 12.109 1 98.12 86 PRO B CA 1
ATOM 3455 C C . PRO B 1 86 ? 5.621 -16.297 13.25 1 98.12 86 PRO B C 1
ATOM 3457 O O . PRO B 1 86 ? 5.422 -15.102 13.031 1 98.12 86 PRO B O 1
ATOM 3460 N N . LYS B 1 87 ? 5.547 -16.844 14.406 1 97.25 87 LYS B N 1
ATOM 3461 C CA . LYS B 1 87 ? 5.363 -16.031 15.602 1 97.25 87 LYS B CA 1
ATOM 3462 C C . LYS B 1 87 ? 6.578 -15.133 15.852 1 97.25 87 LYS B C 1
ATOM 3464 O O . LYS B 1 87 ? 7.703 -15.492 15.492 1 97.25 87 LYS B O 1
ATOM 3469 N N . ARG B 1 88 ? 6.32 -14.008 16.453 1 96.94 88 ARG B N 1
ATOM 3470 C CA . ARG B 1 88 ? 7.406 -13.086 16.766 1 96.94 88 ARG B CA 1
ATOM 3471 C C . ARG B 1 88 ? 8.289 -13.633 17.875 1 96.94 88 ARG B C 1
ATOM 3473 O O . ARG B 1 88 ? 7.812 -14.336 18.766 1 96.94 88 ARG B O 1
ATOM 3480 N N . ASN B 1 89 ? 9.547 -13.195 17.797 1 96.75 89 ASN B N 1
ATOM 3481 C CA . ASN B 1 89 ? 10.453 -13.531 18.891 1 96.75 89 ASN B CA 1
ATOM 3482 C C . ASN B 1 89 ? 9.906 -13.047 20.234 1 96.75 89 ASN B C 1
ATOM 3484 O O . ASN B 1 89 ? 9.516 -11.883 20.375 1 96.75 89 ASN B O 1
ATOM 3488 N N . GLY B 1 90 ? 9.828 -13.938 21.156 1 92.88 90 GLY B N 1
ATOM 3489 C CA . GLY B 1 90 ? 9.414 -13.562 22.5 1 92.88 90 GLY B CA 1
ATOM 3490 C C . GLY B 1 90 ? 7.91 -13.398 22.641 1 92.88 90 GLY B C 1
ATOM 3491 O O . GLY B 1 90 ? 7.426 -12.82 23.609 1 92.88 90 GLY B O 1
ATOM 3492 N N . SER B 1 91 ? 7.168 -13.844 21.656 1 94.94 91 SER B N 1
ATOM 3493 C CA . SER B 1 91 ? 5.719 -13.688 21.656 1 94.94 91 SER B CA 1
ATOM 3494 C C . SER B 1 91 ? 5.031 -14.922 21.078 1 94.94 91 SER B C 1
ATOM 3496 O O . SER B 1 91 ? 5.641 -15.688 20.328 1 94.94 91 SER B O 1
ATOM 3498 N N . ASP B 1 92 ? 3.791 -15.172 21.438 1 95.06 92 ASP B N 1
ATOM 3499 C CA . ASP B 1 92 ? 2.982 -16.25 20.875 1 95.06 92 ASP B CA 1
ATOM 3500 C C . ASP B 1 92 ? 2.088 -15.734 19.75 1 95.06 92 ASP B C 1
ATOM 3502 O O . ASP B 1 92 ? 1.234 -16.469 19.25 1 95.06 92 ASP B O 1
ATOM 3506 N N . LYS B 1 93 ? 2.318 -14.516 19.359 1 96.12 93 LYS B N 1
ATOM 3507 C CA . LYS B 1 93 ? 1.452 -13.867 18.375 1 96.12 93 LYS B CA 1
ATOM 3508 C C . LYS B 1 93 ? 2.15 -13.742 17.016 1 96.12 93 LYS B C 1
ATOM 3510 O O . LYS B 1 93 ? 3.377 -13.625 16.953 1 96.12 93 LYS B O 1
ATOM 3515 N N . SER B 1 94 ? 1.365 -13.836 15.938 1 96.88 94 SER B N 1
ATOM 3516 C CA . SER B 1 94 ? 1.828 -13.719 14.555 1 96.88 94 SER B CA 1
ATOM 3517 C C . SER B 1 94 ? 1.11 -12.586 13.836 1 96.88 94 SER B C 1
ATOM 3519 O O . SER B 1 94 ? -0.088 -12.375 14.031 1 96.88 94 SER B O 1
ATOM 3521 N N . ASP B 1 95 ? 1.814 -11.82 13.047 1 98 95 ASP B N 1
ATOM 3522 C CA . ASP B 1 95 ? 1.262 -10.68 12.328 1 98 95 ASP B CA 1
ATOM 3523 C C . ASP B 1 95 ? 0.674 -11.102 10.992 1 98 95 ASP B C 1
ATOM 3525 O O . ASP B 1 95 ? 1.143 -10.672 9.938 1 98 95 ASP B O 1
ATOM 3529 N N . LYS B 1 96 ? -0.42 -11.828 11.016 1 97.38 96 LYS B N 1
ATOM 3530 C CA . LYS B 1 96 ? -0.977 -12.422 9.805 1 97.38 96 LYS B CA 1
ATOM 3531 C C . LYS B 1 96 ? -1.638 -11.359 8.922 1 97.38 96 LYS B C 1
ATOM 3533 O O . LYS B 1 96 ? -1.298 -11.219 7.75 1 97.38 96 LYS B O 1
ATOM 3538 N N . GLY B 1 97 ? -2.594 -10.609 9.492 1 96.94 97 GLY B N 1
ATOM 3539 C CA . GLY B 1 97 ? -3.289 -9.586 8.727 1 96.94 97 GLY B CA 1
ATOM 3540 C C . GLY B 1 97 ? -2.359 -8.523 8.164 1 96.94 97 GLY B C 1
ATOM 3541 O O . GLY B 1 97 ? -2.492 -8.125 7.008 1 96.94 97 GLY B O 1
ATOM 3542 N N . LEU B 1 98 ? -1.386 -8.094 8.977 1 97.94 98 LEU B N 1
ATOM 3543 C CA . LEU B 1 98 ? -0.389 -7.105 8.57 1 97.94 98 LEU B CA 1
ATOM 3544 C C . LEU B 1 98 ? 0.435 -7.621 7.395 1 97.94 98 LEU B C 1
ATOM 3546 O O . LEU B 1 98 ? 0.686 -6.883 6.438 1 97.94 98 LEU B O 1
ATOM 3550 N N . SER B 1 99 ? 0.832 -8.844 7.457 1 97.44 99 SER B N 1
ATOM 3551 C CA . SER B 1 99 ? 1.658 -9.438 6.41 1 97.44 99 SER B CA 1
ATOM 3552 C C . SER B 1 99 ? 0.921 -9.469 5.074 1 97.44 99 SER B C 1
ATOM 3554 O O . SER B 1 99 ? 1.524 -9.258 4.023 1 97.44 99 SER B O 1
ATOM 3556 N N . LEU B 1 100 ? -0.347 -9.75 5.129 1 94.94 100 LEU B N 1
ATOM 3557 C CA . LEU B 1 100 ? -1.151 -9.742 3.912 1 94.94 100 LEU B CA 1
ATOM 3558 C C . LEU B 1 100 ? -1.306 -8.328 3.373 1 94.94 100 LEU B C 1
ATOM 3560 O O . LEU B 1 100 ? -1.182 -8.102 2.168 1 94.94 100 LEU B O 1
ATOM 3564 N N . ALA B 1 101 ? -1.459 -7.363 4.234 1 95.94 101 ALA B N 1
ATOM 3565 C CA . ALA B 1 101 ? -1.633 -5.969 3.846 1 95.94 101 ALA B CA 1
ATOM 3566 C C . ALA B 1 101 ? -0.359 -5.41 3.215 1 95.94 101 ALA B C 1
ATOM 3568 O O . ALA B 1 101 ? -0.419 -4.531 2.352 1 95.94 101 ALA B O 1
ATOM 3569 N N . MET B 1 102 ? 0.801 -5.922 3.605 1 97.19 102 MET B N 1
ATOM 3570 C CA . MET B 1 102 ? 2.098 -5.453 3.119 1 97.19 102 MET B CA 1
ATOM 3571 C C . MET B 1 102 ? 2.211 -5.641 1.609 1 97.19 102 MET B C 1
ATOM 3573 O O . MET B 1 102 ? 3.01 -4.965 0.956 1 97.19 102 MET B O 1
ATOM 3577 N N . SER B 1 103 ? 1.414 -6.523 1.039 1 94.25 103 SER B N 1
ATOM 3578 C CA . SER B 1 103 ? 1.462 -6.734 -0.404 1 94.25 103 SER B CA 1
ATOM 3579 C C . SER B 1 103 ? 1.061 -5.477 -1.161 1 94.25 103 SER B C 1
ATOM 3581 O O . SER B 1 103 ? 1.538 -5.234 -2.271 1 94.25 103 SER B O 1
ATOM 3583 N N . THR B 1 104 ? 0.201 -4.633 -0.555 1 93.06 104 THR B N 1
ATOM 3584 C CA . THR B 1 104 ? -0.212 -3.389 -1.196 1 93.06 104 THR B CA 1
ATOM 3585 C C . THR B 1 104 ? 0.968 -2.432 -1.332 1 93.06 104 THR B C 1
ATOM 3587 O O . THR B 1 104 ? 1.046 -1.666 -2.295 1 93.06 104 THR B O 1
ATOM 3590 N N . TRP B 1 105 ? 1.88 -2.479 -0.385 1 95.56 105 TRP B N 1
ATOM 3591 C CA . TRP B 1 105 ? 3.082 -1.65 -0.397 1 95.56 105 TRP B CA 1
ATOM 3592 C C . TRP B 1 105 ? 4.082 -2.156 -1.431 1 95.56 105 TRP B C 1
ATOM 3594 O O . TRP B 1 105 ? 4.488 -1.413 -2.326 1 95.56 105 TRP B O 1
ATOM 3604 N N . VAL B 1 106 ? 4.32 -3.459 -1.44 1 95.81 106 VAL B N 1
ATOM 3605 C CA . VAL B 1 106 ? 5.445 -3.979 -2.209 1 95.81 106 VAL B CA 1
ATOM 3606 C C . VAL B 1 106 ? 4.992 -4.312 -3.629 1 95.81 106 VAL B C 1
ATOM 3608 O O . VAL B 1 106 ? 5.707 -4.035 -4.594 1 95.81 106 VAL B O 1
ATOM 3611 N N . ASP B 1 107 ? 3.758 -4.895 -3.787 1 93.75 107 ASP B N 1
ATOM 3612 C CA . ASP B 1 107 ? 3.277 -5.34 -5.09 1 93.75 107 ASP B CA 1
ATOM 3613 C C . ASP B 1 107 ? 2.727 -4.168 -5.902 1 93.75 107 ASP B C 1
ATOM 3615 O O . ASP B 1 107 ? 2.67 -4.23 -7.133 1 93.75 107 ASP B O 1
ATOM 3619 N N . ASN B 1 108 ? 2.293 -3.133 -5.191 1 90.75 108 ASN B N 1
ATOM 3620 C CA . ASN B 1 108 ? 1.694 -2.01 -5.906 1 90.75 108 ASN B CA 1
ATOM 3621 C C . ASN B 1 108 ? 2.59 -0.775 -5.859 1 90.75 108 ASN B C 1
ATOM 3623 O O . ASN B 1 108 ? 3.098 -0.333 -6.895 1 90.75 108 ASN B O 1
ATOM 3627 N N . TYR B 1 109 ? 2.889 -0.349 -4.672 1 91.25 109 TYR B N 1
ATOM 3628 C CA . TYR B 1 109 ? 3.615 0.907 -4.523 1 91.25 109 TYR B CA 1
ATOM 3629 C C . TYR B 1 109 ? 5.035 0.785 -5.066 1 91.25 109 TYR B C 1
ATOM 3631 O O . TYR B 1 109 ? 5.441 1.563 -5.93 1 91.25 109 TYR B O 1
ATOM 3639 N N . ILE B 1 110 ? 5.809 -0.207 -4.645 1 95 110 ILE B N 1
ATOM 3640 C CA . ILE B 1 110 ? 7.195 -0.352 -5.082 1 95 110 ILE B CA 1
ATOM 3641 C C . ILE B 1 110 ? 7.227 -0.897 -6.508 1 95 110 ILE B C 1
ATOM 3643 O O . ILE B 1 110 ? 7.945 -0.371 -7.363 1 95 110 ILE B O 1
ATOM 3647 N N . PHE B 1 111 ? 6.406 -1.891 -6.785 1 95.44 111 PHE B N 1
ATOM 3648 C CA . PHE B 1 111 ? 6.488 -2.582 -8.07 1 95.44 111 PHE B CA 1
ATOM 3649 C C . PHE B 1 111 ? 6.125 -1.644 -9.211 1 95.44 111 PHE B C 1
ATOM 3651 O O . PHE B 1 111 ? 6.684 -1.75 -10.305 1 95.44 111 PHE B O 1
ATOM 3658 N N . SER B 1 112 ? 5.219 -0.765 -9.039 1 91.81 112 SER B N 1
ATOM 3659 C CA . SER B 1 112 ? 4.871 0.178 -10.102 1 91.81 112 SER B CA 1
ATOM 3660 C C . SER B 1 112 ? 6.098 0.952 -10.57 1 91.81 112 SER B C 1
ATOM 3662 O O . SER B 1 112 ? 6.258 1.203 -11.766 1 91.81 112 SER B O 1
ATOM 3664 N N . SER B 1 113 ? 6.941 1.353 -9.633 1 93.38 113 SER B N 1
ATOM 3665 C CA . SER B 1 113 ? 8.188 2.027 -9.992 1 93.38 113 SER B CA 1
ATOM 3666 C C . SER B 1 113 ? 9.18 1.057 -10.625 1 93.38 113 SER B C 1
ATOM 3668 O O . SER B 1 113 ? 9.875 1.408 -11.578 1 93.38 113 SER B O 1
ATOM 3670 N N . THR B 1 114 ? 9.234 -0.159 -10.102 1 94.69 114 THR B N 1
ATOM 3671 C CA . THR B 1 114 ? 10.078 -1.2 -10.68 1 94.69 114 THR B CA 1
ATOM 3672 C C . THR B 1 114 ? 9.719 -1.44 -12.141 1 94.69 114 THR B C 1
ATOM 3674 O O . THR B 1 114 ? 10.602 -1.522 -13 1 94.69 114 THR B O 1
ATOM 3677 N N . PHE B 1 115 ? 8.453 -1.508 -12.383 1 91.19 115 PHE B N 1
ATOM 3678 C CA . PHE B 1 115 ? 7.957 -1.797 -13.719 1 91.19 115 PHE B CA 1
ATOM 3679 C C . PHE B 1 115 ? 8.391 -0.715 -14.703 1 91.19 115 PHE B C 1
ATOM 3681 O O . PHE B 1 115 ? 8.812 -1.017 -15.82 1 91.19 115 PHE B O 1
ATOM 3688 N N . ILE B 1 116 ? 8.305 0.551 -14.281 1 90.38 116 ILE B N 1
ATOM 3689 C CA . ILE B 1 116 ? 8.641 1.682 -15.141 1 90.38 116 ILE B CA 1
ATOM 3690 C C . ILE B 1 116 ? 10.133 1.677 -15.438 1 90.38 116 ILE B C 1
ATOM 3692 O O . ILE B 1 116 ? 10.562 2.078 -16.531 1 90.38 116 ILE B O 1
ATOM 3696 N N . LEU B 1 117 ? 10.922 1.159 -14.562 1 91.69 117 LEU B N 1
ATOM 3697 C CA . LEU B 1 117 ? 12.375 1.211 -14.703 1 91.69 117 LEU B CA 1
ATOM 3698 C C . LEU B 1 117 ? 12.883 0.016 -15.5 1 91.69 117 LEU B C 1
ATOM 3700 O O . LEU B 1 117 ? 14.07 -0.042 -15.852 1 91.69 117 LEU B O 1
ATOM 3704 N N . LEU B 1 118 ? 11.992 -0.955 -15.812 1 90.81 118 LEU B N 1
ATOM 3705 C CA . LEU B 1 118 ? 12.414 -2.07 -16.656 1 90.81 118 LEU B CA 1
ATOM 3706 C C . LEU B 1 118 ? 12.906 -1.573 -18.016 1 90.81 118 LEU B C 1
ATOM 3708 O O . LEU B 1 118 ? 12.336 -0.635 -18.578 1 90.81 118 LEU B O 1
ATOM 3712 N N . PRO B 1 119 ? 13.914 -2.166 -18.484 1 88.19 119 PRO B N 1
ATOM 3713 C CA . PRO B 1 119 ? 14.492 -1.71 -19.75 1 88.19 119 PRO B CA 1
ATOM 3714 C C . PRO B 1 119 ? 13.742 -2.229 -20.969 1 88.19 119 PRO B C 1
ATOM 3716 O O . PRO B 1 119 ? 14.359 -2.719 -21.922 1 88.19 119 PRO B O 1
ATOM 3719 N N . ILE B 1 120 ? 12.469 -2.121 -20.891 1 88.25 120 ILE B N 1
ATOM 3720 C CA . ILE B 1 120 ? 11.648 -2.604 -22 1 88.25 120 ILE B CA 1
ATOM 3721 C C . ILE B 1 120 ? 11.891 -1.729 -23.234 1 88.25 120 ILE B C 1
ATOM 3723 O O . ILE B 1 120 ? 11.758 -0.505 -23.156 1 88.25 120 ILE B O 1
ATOM 3727 N N . GLY B 1 121 ? 12.25 -2.354 -24.297 1 82.81 121 GLY B N 1
ATOM 3728 C CA . GLY B 1 121 ? 12.492 -1.648 -25.547 1 82.81 121 GLY B CA 1
ATOM 3729 C C . GLY B 1 121 ? 13.891 -1.072 -25.641 1 82.81 121 GLY B C 1
ATOM 3730 O O . GLY B 1 121 ? 14.242 -0.457 -26.641 1 82.81 121 GLY B O 1
ATOM 3731 N N . SER B 1 122 ? 14.602 -1.279 -24.531 1 80.25 122 SER B N 1
ATOM 3732 C CA . SER B 1 122 ? 15.953 -0.745 -24.547 1 80.25 122 SER B CA 1
ATOM 3733 C C . SER B 1 122 ? 16.859 -1.551 -25.469 1 80.25 122 SER B C 1
ATOM 3735 O O . SER B 1 122 ? 16.734 -2.775 -25.562 1 80.25 122 SER B O 1
ATOM 3737 N N . LYS B 1 123 ? 17.719 -0.839 -26.156 1 78.81 123 LYS B N 1
ATOM 3738 C CA . LYS B 1 123 ? 18.656 -1.474 -27.078 1 78.81 123 LYS B CA 1
ATOM 3739 C C . LYS B 1 123 ? 20.047 -1.591 -26.453 1 78.81 123 LYS B C 1
ATOM 3741 O O . LYS B 1 123 ? 21.016 -1.911 -27.141 1 78.81 123 LYS B O 1
ATOM 3746 N N . GLU B 1 124 ? 20.094 -1.366 -25.141 1 79.12 124 GLU B N 1
ATOM 3747 C CA . GLU B 1 124 ? 21.375 -1.459 -24.453 1 79.12 124 GLU B CA 1
ATOM 3748 C C . GLU B 1 124 ? 21.875 -2.902 -24.391 1 79.12 124 GLU B C 1
ATOM 3750 O O . GLU B 1 124 ? 21.156 -3.793 -23.938 1 79.12 124 GLU B O 1
ATOM 3755 N N . PRO B 1 125 ? 23.047 -3.139 -24.766 1 79.75 125 PRO B N 1
ATOM 3756 C CA . PRO B 1 125 ? 23.578 -4.504 -24.828 1 79.75 125 PRO B CA 1
ATOM 3757 C C . PRO B 1 125 ? 23.734 -5.141 -23.453 1 79.75 125 PRO B C 1
ATOM 3759 O O . PRO B 1 125 ? 23.766 -6.367 -23.328 1 79.75 125 PRO B O 1
ATOM 3762 N N . SER B 1 126 ? 23.844 -4.34 -22.406 1 79.94 126 SER B N 1
ATOM 3763 C CA . SER B 1 126 ? 24.062 -4.855 -21.062 1 79.94 126 SER B CA 1
ATOM 3764 C C . SER B 1 126 ? 22.797 -5.457 -20.484 1 79.94 126 SER B C 1
ATOM 3766 O O . SER B 1 126 ? 22.828 -6.18 -19.484 1 79.94 126 SER B O 1
ATOM 3768 N N . LYS B 1 127 ? 21.672 -5.277 -21.188 1 80.94 127 LYS B N 1
ATOM 3769 C CA . LYS B 1 127 ? 20.406 -5.77 -20.688 1 80.94 127 LYS B CA 1
ATOM 3770 C C . LYS B 1 127 ? 19.969 -7.035 -21.406 1 80.94 127 LYS B C 1
ATOM 3772 O O . LYS B 1 127 ? 20.344 -7.254 -22.562 1 80.94 127 LYS B O 1
ATOM 3777 N N . PRO B 1 128 ? 19.125 -7.832 -20.688 1 83 128 PRO B N 1
ATOM 3778 C CA . PRO B 1 128 ? 18.672 -9.047 -21.359 1 83 128 PRO B CA 1
ATOM 3779 C C . PRO B 1 128 ? 17.984 -8.758 -22.688 1 83 128 PRO B C 1
ATOM 3781 O O . PRO B 1 128 ? 17.156 -7.852 -22.781 1 83 128 PRO B O 1
ATOM 3784 N N . LYS B 1 129 ? 18.281 -9.531 -23.688 1 84.5 129 LYS B N 1
ATOM 3785 C CA . LYS B 1 129 ? 17.781 -9.359 -25.047 1 84.5 129 LYS B CA 1
ATOM 3786 C C . LYS B 1 129 ? 16.266 -9.461 -25.094 1 84.5 129 LYS B C 1
ATOM 3788 O O . LYS B 1 129 ? 15.625 -8.844 -25.938 1 84.5 129 LYS B O 1
ATOM 3793 N N . LEU B 1 130 ? 15.773 -10.148 -24.141 1 86 130 LEU B N 1
ATOM 3794 C CA . LEU B 1 130 ? 14.328 -10.352 -24.078 1 86 130 LEU B CA 1
ATOM 3795 C C . LEU B 1 130 ? 13.586 -9.023 -24.078 1 86 130 LEU B C 1
ATOM 3797 O O . LEU B 1 130 ? 12.562 -8.875 -24.734 1 86 130 LEU B O 1
ATOM 3801 N N . PHE B 1 131 ? 14.086 -8 -23.438 1 88.31 131 PHE B N 1
ATOM 3802 C CA . PHE B 1 131 ? 13.391 -6.738 -23.203 1 88.31 131 PHE B CA 1
ATOM 3803 C C . PHE B 1 131 ? 13.352 -5.906 -24.484 1 88.31 131 PHE B C 1
ATOM 3805 O O . PHE B 1 131 ? 12.57 -4.957 -24.594 1 88.31 131 PHE B O 1
ATOM 3812 N N . SER B 1 132 ? 14.211 -6.281 -25.422 1 87.44 132 SER B N 1
ATOM 3813 C CA . SER B 1 132 ? 14.305 -5.469 -26.625 1 87.44 132 SER B CA 1
ATOM 3814 C C . SER B 1 132 ? 13.57 -6.129 -27.797 1 87.44 132 SER B C 1
ATOM 3816 O O . SER B 1 132 ? 13.414 -5.523 -28.859 1 87.44 132 SER B O 1
ATOM 3818 N N . THR B 1 133 ? 13.086 -7.312 -27.578 1 90.62 133 THR B N 1
ATOM 3819 C CA . THR B 1 133 ? 12.414 -7.988 -28.672 1 90.62 133 THR B CA 1
ATOM 3820 C C . THR B 1 133 ? 11.055 -7.348 -28.953 1 90.62 133 THR B C 1
ATOM 3822 O O . THR B 1 133 ? 10.383 -6.887 -28.031 1 90.62 133 THR B O 1
ATOM 3825 N N . LYS B 1 134 ? 10.75 -7.324 -30.188 1 91.06 134 LYS B N 1
ATOM 3826 C CA . LYS B 1 134 ? 9.461 -6.773 -30.609 1 91.06 134 LYS B CA 1
ATOM 3827 C C . LYS B 1 134 ? 8.305 -7.531 -29.953 1 91.06 134 LYS B C 1
ATOM 3829 O O . LYS B 1 134 ? 7.32 -6.922 -29.531 1 91.06 134 LYS B O 1
ATOM 3834 N N . GLU B 1 135 ? 8.422 -8.797 -29.844 1 92.62 135 GLU B N 1
ATOM 3835 C CA . GLU B 1 135 ? 7.371 -9.641 -29.297 1 92.62 135 GLU B CA 1
ATOM 3836 C C . GLU B 1 135 ? 7.129 -9.328 -27.828 1 92.62 135 GLU B C 1
ATOM 3838 O O . GLU B 1 135 ? 5.98 -9.273 -27.375 1 92.62 135 GLU B O 1
ATOM 3843 N N . PHE B 1 136 ? 8.203 -9.133 -27.172 1 92.25 136 PHE B N 1
ATOM 3844 C CA . PHE B 1 136 ? 8.086 -8.836 -25.75 1 92.25 136 PHE B CA 1
ATOM 3845 C C . PHE B 1 136 ? 7.461 -7.465 -25.531 1 92.25 136 PHE B C 1
ATOM 3847 O O . PHE B 1 136 ? 6.59 -7.309 -24.672 1 92.25 136 PHE B O 1
ATOM 3854 N N . VAL B 1 137 ? 7.895 -6.539 -26.297 1 92.38 137 VAL B N 1
ATOM 3855 C CA . VAL B 1 137 ? 7.375 -5.18 -26.172 1 92.38 137 VAL B CA 1
ATOM 3856 C C . VAL B 1 137 ? 5.883 -5.164 -26.5 1 92.38 137 VAL B C 1
ATOM 3858 O O . VAL B 1 137 ? 5.094 -4.539 -25.781 1 92.38 137 VAL B O 1
ATOM 3861 N N . GLU B 1 138 ? 5.508 -5.848 -27.484 1 93.25 138 GLU B N 1
ATOM 3862 C CA . GLU B 1 138 ? 4.102 -5.938 -27.859 1 93.25 138 GLU B CA 1
ATOM 3863 C C . GLU B 1 138 ? 3.281 -6.637 -26.781 1 93.25 138 GLU B C 1
ATOM 3865 O O . GLU B 1 138 ? 2.16 -6.223 -26.484 1 93.25 138 GLU B O 1
ATOM 3870 N N . ASP B 1 139 ? 3.814 -7.652 -26.281 1 93.62 139 ASP B N 1
ATOM 3871 C CA . ASP B 1 139 ? 3.145 -8.414 -25.234 1 93.62 139 ASP B CA 1
ATOM 3872 C C . ASP B 1 139 ? 2.898 -7.543 -24 1 93.62 139 ASP B C 1
ATOM 3874 O O . ASP B 1 139 ? 1.796 -7.539 -23.438 1 93.62 139 ASP B O 1
ATOM 3878 N N . ARG B 1 140 ? 3.941 -6.793 -23.594 1 91.56 140 ARG B N 1
ATOM 3879 C CA . ARG B 1 140 ? 3.834 -5.953 -22.406 1 91.56 140 ARG B CA 1
ATOM 3880 C C . ARG B 1 140 ? 2.922 -4.758 -22.656 1 91.56 140 ARG B C 1
ATOM 3882 O O . ARG B 1 140 ? 2.195 -4.324 -21.766 1 91.56 140 ARG B O 1
ATOM 3889 N N . SER B 1 141 ? 2.941 -4.258 -23.859 1 90.94 141 SER B N 1
ATOM 3890 C CA . SER B 1 141 ? 2.012 -3.197 -24.219 1 90.94 141 SER B CA 1
ATOM 3891 C C . SER B 1 141 ? 0.565 -3.662 -24.094 1 90.94 141 SER B C 1
ATOM 3893 O O . SER B 1 141 ? -0.281 -2.936 -23.578 1 90.94 141 SER B O 1
ATOM 3895 N N . SER B 1 142 ? 0.349 -4.852 -24.578 1 89.81 142 SER B N 1
ATOM 3896 C CA . SER B 1 142 ? -0.987 -5.43 -24.484 1 89.81 142 SER B CA 1
ATOM 3897 C C . SER B 1 142 ? -1.386 -5.684 -23.031 1 89.81 142 SER B C 1
ATOM 3899 O O . SER B 1 142 ? -2.543 -5.484 -22.656 1 89.81 142 SER B O 1
ATOM 3901 N N . LEU B 1 143 ? -0.464 -6.129 -22.25 1 88.62 143 LEU B N 1
ATOM 3902 C CA . LEU B 1 143 ? -0.708 -6.41 -20.844 1 88.62 143 LEU B CA 1
ATOM 3903 C C . LEU B 1 143 ? -1.099 -5.141 -20.094 1 88.62 143 LEU B C 1
ATOM 3905 O O . LEU B 1 143 ? -2.008 -5.16 -19.266 1 88.62 143 LEU B O 1
ATOM 3909 N N . ILE B 1 144 ? -0.435 -4.078 -20.406 1 85.81 144 ILE B N 1
ATOM 3910 C CA . ILE B 1 144 ? -0.661 -2.801 -19.734 1 85.81 144 ILE B CA 1
ATOM 3911 C C . ILE B 1 144 ? -1.902 -2.127 -20.312 1 85.81 144 ILE B C 1
ATOM 3913 O O . ILE B 1 144 ? -2.561 -1.335 -19.641 1 85.81 144 ILE B O 1
ATOM 3917 N N . GLY B 1 145 ? -2.201 -2.418 -21.609 1 84.94 145 GLY B N 1
ATOM 3918 C CA . GLY B 1 145 ? -3.328 -1.798 -22.297 1 84.94 145 GLY B CA 1
ATOM 3919 C C . GLY B 1 145 ? -2.977 -0.479 -22.953 1 84.94 145 GLY B C 1
ATOM 3920 O O . GLY B 1 145 ? -3.861 0.312 -23.281 1 84.94 145 GLY B O 1
ATOM 3921 N N . ALA B 1 146 ? -1.715 -0.145 -23.016 1 86.5 146 ALA B N 1
ATOM 3922 C CA . ALA B 1 146 ? -1.215 1.058 -23.672 1 86.5 146 ALA B CA 1
ATOM 3923 C C . ALA B 1 146 ? 0.179 0.827 -24.25 1 86.5 146 ALA B C 1
ATOM 3925 O O . ALA B 1 146 ? 0.946 0.013 -23.719 1 86.5 146 ALA B O 1
ATOM 3926 N N . PRO B 1 147 ? 0.45 1.515 -25.375 1 88.88 147 PRO B N 1
ATOM 3927 C CA . PRO B 1 147 ? 1.797 1.375 -25.922 1 88.88 147 PRO B CA 1
ATOM 3928 C C . PRO B 1 147 ? 2.889 1.815 -24.953 1 88.88 147 PRO B C 1
ATOM 3930 O O . PRO B 1 147 ? 2.711 2.793 -24.219 1 88.88 147 PRO B O 1
ATOM 3933 N N . ILE B 1 148 ? 3.953 1.05 -24.984 1 87.56 148 ILE B N 1
ATOM 3934 C CA . ILE B 1 148 ? 5.102 1.417 -24.156 1 87.56 148 ILE B CA 1
ATOM 3935 C C . ILE B 1 148 ? 5.855 2.572 -24.812 1 87.56 148 ILE B C 1
ATOM 3937 O O . ILE B 1 148 ? 6.277 2.473 -25.969 1 87.56 148 ILE B O 1
ATOM 3941 N N . ASN B 1 149 ? 5.941 3.645 -24.125 1 87 149 ASN B N 1
ATOM 3942 C CA . ASN B 1 149 ? 6.656 4.832 -24.562 1 87 149 ASN B CA 1
ATOM 3943 C C . ASN B 1 149 ? 8 4.977 -23.859 1 87 149 ASN B C 1
ATOM 3945 O O . ASN B 1 149 ? 8.062 5.441 -22.719 1 87 149 ASN B O 1
ATOM 3949 N N . VAL B 1 150 ? 9 4.633 -24.578 1 83.94 150 VAL B N 1
ATOM 3950 C CA . VAL B 1 150 ? 10.344 4.578 -24.016 1 83.94 150 VAL B CA 1
ATOM 3951 C C . VAL B 1 150 ? 10.766 5.969 -23.547 1 83.94 150 VAL B C 1
ATOM 3953 O O . VAL B 1 150 ? 11.367 6.117 -22.484 1 83.94 150 VAL B O 1
ATOM 3956 N N . GLU B 1 151 ? 10.438 6.98 -24.281 1 84.88 151 GLU B N 1
ATOM 3957 C CA . GLU B 1 151 ? 10.812 8.352 -23.953 1 84.88 151 GLU B CA 1
ATOM 3958 C C . GLU B 1 151 ? 10.086 8.828 -22.688 1 84.88 151 GLU B C 1
ATOM 3960 O O . GLU B 1 151 ? 10.688 9.469 -21.828 1 84.88 151 GLU B O 1
ATOM 3965 N N . LYS B 1 152 ? 8.891 8.531 -22.672 1 86.12 152 LYS B N 1
ATOM 3966 C CA . LYS B 1 152 ? 8.117 8.906 -21.5 1 86.12 152 LYS B CA 1
ATOM 3967 C C . LYS B 1 152 ? 8.656 8.227 -20.234 1 86.12 152 LYS B C 1
ATOM 3969 O O . LYS B 1 152 ? 8.773 8.852 -19.188 1 86.12 152 LYS B O 1
ATOM 3974 N N . ARG B 1 153 ? 8.977 7.004 -20.391 1 86 153 ARG B N 1
ATOM 3975 C CA . ARG B 1 153 ? 9.531 6.25 -19.266 1 86 153 ARG B CA 1
ATOM 3976 C C . ARG B 1 153 ? 10.852 6.848 -18.812 1 86 153 ARG B C 1
ATOM 3978 O O . ARG B 1 153 ? 11.117 6.945 -17.609 1 86 153 ARG B O 1
ATOM 3985 N N . ALA B 1 154 ? 11.633 7.27 -19.75 1 85.06 154 ALA B N 1
ATOM 3986 C CA . ALA B 1 154 ? 12.922 7.879 -19.422 1 85.06 154 ALA B CA 1
ATOM 3987 C C . ALA B 1 154 ? 12.727 9.195 -18.672 1 85.06 154 ALA B C 1
ATOM 3989 O O . ALA B 1 154 ? 13.477 9.5 -17.734 1 85.06 154 ALA B O 1
ATOM 3990 N N . SER B 1 155 ? 11.742 9.93 -19.016 1 84.12 155 SER B N 1
ATOM 3991 C CA . SER B 1 155 ? 11.477 11.227 -18.391 1 84.12 155 SER B CA 1
ATOM 3992 C C . SER B 1 155 ? 10.961 11.062 -16.969 1 84.12 155 SER B C 1
ATOM 3994 O O . SER B 1 155 ? 11.07 11.984 -16.156 1 84.12 155 SER B O 1
ATOM 3996 N N . GLU B 1 156 ? 10.453 9.859 -16.641 1 86.44 156 GLU B N 1
ATOM 3997 C CA . GLU B 1 156 ? 9.867 9.609 -15.336 1 86.44 156 GLU B CA 1
ATOM 3998 C C . GLU B 1 156 ? 10.859 8.906 -14.414 1 86.44 156 GLU B C 1
ATOM 4000 O O . GLU B 1 156 ? 10.586 8.703 -13.234 1 86.44 156 GLU B O 1
ATOM 4005 N N . ARG B 1 157 ? 11.977 8.656 -14.906 1 87.94 157 ARG B N 1
ATOM 4006 C CA . ARG B 1 157 ? 12.953 7.828 -14.203 1 87.94 157 ARG B CA 1
ATOM 4007 C C . ARG B 1 157 ? 13.32 8.445 -12.859 1 87.94 157 ARG B C 1
ATOM 4009 O O . ARG B 1 157 ? 13.344 7.75 -11.836 1 87.94 157 ARG B O 1
ATOM 4016 N N . SER B 1 158 ? 13.586 9.75 -12.82 1 84.19 158 SER B N 1
ATOM 4017 C CA . SER B 1 158 ? 14.016 10.422 -11.602 1 84.19 158 SER B CA 1
ATOM 4018 C C . SER B 1 158 ? 12.953 10.312 -10.508 1 84.19 158 SER B C 1
ATOM 4020 O O . SER B 1 158 ? 13.273 10.094 -9.344 1 84.19 158 SER B O 1
ATOM 4022 N N . TYR B 1 159 ? 11.766 10.422 -10.883 1 84.88 159 TYR B N 1
ATOM 4023 C CA . TYR B 1 159 ? 10.641 10.336 -9.953 1 84.88 159 TYR B CA 1
ATOM 4024 C C . TYR B 1 159 ? 10.555 8.945 -9.344 1 84.88 159 TYR B C 1
ATOM 4026 O O . TYR B 1 159 ? 10.383 8.805 -8.125 1 84.88 159 TYR B O 1
ATOM 4034 N N . HIS B 1 160 ? 10.688 7.949 -10.195 1 91.25 160 HIS B N 1
ATOM 4035 C CA . HIS B 1 160 ? 10.516 6.578 -9.727 1 91.25 160 HIS B CA 1
ATOM 4036 C C . HIS B 1 160 ? 11.727 6.121 -8.914 1 91.25 160 HIS B C 1
ATOM 4038 O O . HIS B 1 160 ? 11.586 5.312 -7.992 1 91.25 160 HIS B O 1
ATOM 4044 N N . LEU B 1 161 ? 12.906 6.688 -9.164 1 90.38 161 LEU B N 1
ATOM 4045 C CA . LEU B 1 161 ? 14.062 6.406 -8.32 1 90.38 161 LEU B CA 1
ATOM 4046 C C . LEU B 1 161 ? 13.875 6.992 -6.926 1 90.38 161 LEU B C 1
ATOM 4048 O O . LEU B 1 161 ? 14.258 6.371 -5.934 1 90.38 161 LEU B O 1
ATOM 4052 N N . ASP B 1 162 ? 13.25 8.141 -6.809 1 87.12 162 ASP B N 1
ATOM 4053 C CA . ASP B 1 162 ? 12.945 8.734 -5.512 1 87.12 162 ASP B CA 1
ATOM 4054 C C . ASP B 1 162 ? 11.969 7.859 -4.723 1 87.12 162 ASP B C 1
ATOM 4056 O O . ASP B 1 162 ? 12.117 7.703 -3.508 1 87.12 162 ASP B O 1
ATOM 4060 N N . LYS B 1 163 ? 11.039 7.324 -5.449 1 88.69 163 LYS B N 1
ATOM 4061 C CA . LYS B 1 163 ? 10.055 6.457 -4.805 1 88.69 163 LYS B CA 1
ATOM 4062 C C . LYS B 1 163 ? 10.711 5.191 -4.258 1 88.69 163 LYS B C 1
ATOM 4064 O O . LYS B 1 163 ? 10.391 4.746 -3.154 1 88.69 163 LYS B O 1
ATOM 4069 N N . ILE B 1 164 ? 11.594 4.625 -5.062 1 93.44 164 ILE B N 1
ATOM 4070 C CA . ILE B 1 164 ? 12.32 3.436 -4.629 1 93.44 164 ILE B CA 1
ATOM 4071 C C . ILE B 1 164 ? 13.18 3.768 -3.41 1 93.44 164 ILE B C 1
ATOM 4073 O O . ILE B 1 164 ? 13.234 2.994 -2.451 1 93.44 164 ILE B O 1
ATOM 4077 N N . ARG B 1 165 ? 13.805 4.875 -3.396 1 92.44 165 ARG B N 1
ATOM 4078 C CA . ARG B 1 165 ? 14.641 5.309 -2.283 1 92.44 165 ARG B CA 1
ATOM 4079 C C . ARG B 1 165 ? 13.828 5.414 -0.996 1 92.44 165 ARG B C 1
ATOM 4081 O O . ARG B 1 165 ? 14.305 5.039 0.077 1 92.44 165 ARG B O 1
ATOM 4088 N N . ILE B 1 166 ? 12.648 5.914 -1.094 1 90.38 166 ILE B N 1
ATOM 4089 C CA . ILE B 1 166 ? 11.781 6.062 0.067 1 90.38 166 ILE B CA 1
ATOM 4090 C C . ILE B 1 166 ? 11.523 4.695 0.701 1 90.38 166 ILE B C 1
ATOM 4092 O O . ILE B 1 166 ? 11.648 4.539 1.919 1 90.38 166 ILE B O 1
ATOM 4096 N N . SER B 1 167 ? 11.195 3.74 -0.124 1 94.5 167 SER B N 1
ATOM 4097 C CA . SER B 1 167 ? 10.945 2.395 0.38 1 94.5 167 SER B CA 1
ATOM 4098 C C . SER B 1 167 ? 12.203 1.791 0.99 1 94.5 167 SER B C 1
ATOM 4100 O O . SER B 1 167 ? 12.141 1.105 2.012 1 94.5 167 SER B O 1
ATOM 4102 N N . LEU B 1 168 ? 13.344 2.08 0.361 1 96.38 168 LEU B N 1
ATOM 4103 C CA . LEU B 1 168 ? 14.609 1.59 0.889 1 96.38 168 LEU B CA 1
ATOM 4104 C C . LEU B 1 168 ? 14.922 2.232 2.236 1 96.38 168 LEU B C 1
ATOM 4106 O O . LEU B 1 168 ? 15.445 1.572 3.139 1 96.38 168 LEU B O 1
ATOM 4110 N N . ASP B 1 169 ? 14.578 3.516 2.389 1 94.62 169 ASP B N 1
ATOM 4111 C CA . ASP B 1 169 ? 14.75 4.199 3.666 1 94.62 169 ASP B CA 1
ATOM 4112 C C . ASP B 1 169 ? 13.906 3.549 4.758 1 94.62 169 ASP B C 1
ATOM 4114 O O . ASP B 1 169 ? 14.367 3.373 5.887 1 94.62 169 ASP B O 1
ATOM 4118 N N . TRP B 1 170 ? 12.688 3.186 4.402 1 96.31 170 TRP B N 1
ATOM 4119 C CA . TRP B 1 170 ? 11.805 2.547 5.375 1 96.31 170 TRP B CA 1
ATOM 4120 C C . TRP B 1 170 ? 12.32 1.164 5.758 1 96.31 170 TRP B C 1
ATOM 4122 O O . TRP B 1 170 ? 12.305 0.79 6.93 1 96.31 170 TRP B O 1
ATOM 4132 N N . ILE B 1 171 ? 12.766 0.409 4.781 1 98.31 171 ILE B N 1
ATOM 4133 C CA . ILE B 1 171 ? 13.305 -0.921 5.051 1 98.31 171 ILE B CA 1
ATOM 4134 C C . ILE B 1 171 ? 14.547 -0.809 5.93 1 98.31 171 ILE B C 1
ATOM 4136 O O . ILE B 1 171 ? 14.688 -1.538 6.914 1 98.31 171 ILE B O 1
ATOM 4140 N N . GLU B 1 172 ? 15.43 0.155 5.562 1 98.12 172 GLU B N 1
ATOM 4141 C CA . GLU B 1 172 ? 16.641 0.376 6.34 1 98.12 172 GLU B CA 1
ATOM 4142 C C . GLU B 1 172 ? 16.328 0.732 7.789 1 98.12 172 GLU B C 1
ATOM 4144 O O . GLU B 1 172 ? 16.969 0.235 8.719 1 98.12 172 GLU B O 1
ATOM 4149 N N . LEU B 1 173 ? 15.344 1.565 7.941 1 97.06 173 LEU B N 1
ATOM 4150 C CA . LEU B 1 173 ? 14.898 1.979 9.266 1 97.06 173 LEU B CA 1
ATOM 4151 C C . LEU B 1 173 ? 14.367 0.789 10.055 1 97.06 173 LEU B C 1
ATOM 4153 O O . LEU B 1 173 ? 14.625 0.666 11.258 1 97.06 173 LEU B O 1
ATOM 4157 N N . GLN B 1 174 ? 13.656 -0.139 9.43 1 98.31 174 GLN B N 1
ATOM 4158 C CA . GLN B 1 174 ? 13.07 -1.312 10.07 1 98.31 174 GLN B CA 1
ATOM 4159 C C . GLN B 1 174 ? 14.156 -2.248 10.594 1 98.31 174 GLN B C 1
ATOM 4161 O O . GLN B 1 174 ? 13.984 -2.889 11.633 1 98.31 174 GLN B O 1
ATOM 4166 N N . PHE B 1 175 ? 15.25 -2.244 9.938 1 98.5 175 PHE B N 1
ATOM 4167 C CA . PHE B 1 175 ? 16.328 -3.146 10.32 1 98.5 175 PHE B CA 1
ATOM 4168 C C . PHE B 1 175 ? 17.344 -2.438 11.211 1 98.5 175 PHE B C 1
ATOM 4170 O O . PHE B 1 175 ? 18.344 -3.021 11.602 1 98.5 175 PHE B O 1
ATOM 4177 N N . SER B 1 176 ? 17.062 -1.193 11.594 1 96.81 176 SER B N 1
ATOM 4178 C CA . SER B 1 176 ? 18.031 -0.39 12.344 1 96.81 176 SER B CA 1
ATOM 4179 C C . SER B 1 176 ? 18.203 -0.925 13.758 1 96.81 176 SER B C 1
ATOM 4181 O O . SER B 1 176 ? 19.156 -0.548 14.453 1 96.81 176 SER B O 1
ATOM 4183 N N . ASP B 1 177 ? 17.328 -1.803 14.219 1 96.44 177 ASP B N 1
ATOM 4184 C CA . ASP B 1 177 ? 17.469 -2.371 15.562 1 96.44 177 ASP B CA 1
ATOM 4185 C C . ASP B 1 177 ? 18.109 -3.752 15.508 1 96.44 177 ASP B C 1
ATOM 4187 O O . ASP B 1 177 ? 18 -4.535 16.453 1 96.44 177 ASP B O 1
ATOM 4191 N N . ASP B 1 178 ? 18.688 -4.094 14.383 1 95.81 178 ASP B N 1
ATOM 4192 C CA . ASP B 1 178 ? 19.531 -5.262 14.148 1 95.81 178 ASP B CA 1
ATOM 4193 C C . ASP B 1 178 ? 18.703 -6.551 14.211 1 95.81 178 ASP B C 1
ATOM 4195 O O . ASP B 1 178 ? 19.219 -7.598 14.617 1 95.81 178 ASP B O 1
ATOM 4199 N N . ARG B 1 179 ? 17.406 -6.512 13.953 1 97.81 179 ARG B N 1
ATOM 4200 C CA . ARG B 1 179 ? 16.609 -7.723 13.828 1 97.81 179 ARG B CA 1
ATOM 4201 C C . ARG B 1 179 ? 17.078 -8.57 12.656 1 97.81 179 ARG B C 1
ATOM 4203 O O . ARG B 1 179 ? 17.641 -8.047 11.688 1 97.81 179 ARG B O 1
ATOM 4210 N N . ASP B 1 180 ? 16.828 -9.828 12.719 1 98 180 ASP B N 1
ATOM 4211 C CA . ASP B 1 180 ? 17.25 -10.742 11.664 1 98 180 ASP B CA 1
ATOM 4212 C C . ASP B 1 180 ? 16.281 -10.734 10.5 1 98 180 ASP B C 1
ATOM 4214 O O . ASP B 1 180 ? 16.688 -10.766 9.336 1 98 180 ASP B O 1
ATOM 4218 N N . TRP B 1 181 ? 15.016 -10.758 10.883 1 98.69 181 TRP B N 1
ATOM 4219 C CA . TRP B 1 181 ? 13.953 -10.828 9.891 1 98.69 181 TRP B CA 1
ATOM 4220 C C . TRP B 1 181 ? 12.969 -9.672 10.047 1 98.69 181 TRP B C 1
ATOM 4222 O O . TRP B 1 181 ? 12.93 -9.031 11.102 1 98.69 181 TRP B O 1
ATOM 4232 N N . PHE B 1 182 ? 12.273 -9.312 9.109 1 98.69 182 PHE B N 1
ATOM 4233 C CA . PHE B 1 182 ? 11.578 -8.039 8.945 1 98.69 182 PHE B CA 1
ATOM 4234 C C . PHE B 1 182 ? 10.625 -7.781 10.109 1 98.69 182 PHE B C 1
ATOM 4236 O O . PHE B 1 182 ? 10.477 -6.645 10.555 1 98.69 182 PHE B O 1
ATOM 4243 N N . LEU B 1 183 ? 9.961 -8.898 10.617 1 98.12 183 LEU B N 1
ATOM 4244 C CA . LEU B 1 183 ? 9 -8.734 11.711 1 98.12 183 LEU B CA 1
ATOM 4245 C C . LEU B 1 183 ? 9.57 -9.289 13.016 1 98.12 183 LEU B C 1
ATOM 4247 O O . LEU B 1 183 ? 8.812 -9.617 13.93 1 98.12 183 LEU B O 1
ATOM 4251 N N . ASP B 1 184 ? 10.867 -9.43 13.078 1 97.75 184 ASP B N 1
ATOM 4252 C CA . ASP B 1 184 ? 11.547 -9.93 14.266 1 97.75 184 ASP B CA 1
ATOM 4253 C C . ASP B 1 184 ? 11.055 -11.328 14.633 1 97.75 184 ASP B C 1
ATOM 4255 O O . ASP B 1 184 ? 10.617 -11.555 15.766 1 97.75 184 ASP B O 1
ATOM 4259 N N . THR B 1 185 ? 11.109 -12.234 13.695 1 98.12 185 THR B N 1
ATOM 4260 C CA . THR B 1 185 ? 10.672 -13.625 13.82 1 98.12 185 THR B CA 1
ATOM 4261 C C . THR B 1 185 ? 11.875 -14.562 13.875 1 98.12 185 THR B C 1
ATOM 4263 O O . THR B 1 185 ? 13 -14.156 13.57 1 98.12 185 THR B O 1
ATOM 4266 N N . PRO B 1 186 ? 11.703 -15.781 14.312 1 97.94 186 PRO B N 1
ATOM 4267 C CA . PRO B 1 186 ? 12.82 -16.719 14.43 1 97.94 186 PRO B CA 1
ATOM 4268 C C . PRO B 1 186 ? 13.336 -17.188 13.07 1 97.94 186 PRO B C 1
ATOM 4270 O O . PRO B 1 186 ? 14.469 -17.672 12.977 1 97.94 186 PRO B O 1
ATOM 4273 N N . TYR B 1 187 ? 12.57 -17.141 12.016 1 98.38 187 TYR B N 1
ATOM 4274 C CA . TYR B 1 187 ? 12.914 -17.422 10.625 1 98.38 187 TYR B CA 1
ATOM 4275 C C . TYR B 1 187 ? 12.102 -16.547 9.68 1 98.38 187 TYR B C 1
ATOM 4277 O O . TYR B 1 187 ? 11.141 -15.898 10.094 1 98.38 187 TYR B O 1
ATOM 4285 N N . PRO B 1 188 ? 12.547 -16.375 8.406 1 98.75 188 PRO B N 1
ATOM 4286 C CA . PRO B 1 188 ? 11.836 -15.453 7.516 1 98.75 188 PRO B CA 1
ATOM 4287 C C . PRO B 1 188 ? 10.43 -15.922 7.18 1 98.75 188 PRO B C 1
ATOM 4289 O O . PRO B 1 188 ? 10.188 -17.125 7.07 1 98.75 188 PRO B O 1
ATOM 4292 N N . GLY B 1 189 ? 9.523 -15.047 7.031 1 98.31 189 GLY B N 1
ATOM 4293 C CA . GLY B 1 189 ? 8.148 -15.312 6.645 1 98.31 189 GLY B CA 1
ATOM 4294 C C . GLY B 1 189 ? 7.707 -14.516 5.426 1 98.31 189 GLY B C 1
ATOM 4295 O O . GLY B 1 189 ? 8.539 -14.07 4.637 1 98.31 189 GLY B O 1
ATOM 4296 N N . ILE B 1 190 ? 6.418 -14.406 5.25 1 98.25 190 ILE B N 1
ATOM 4297 C CA . ILE B 1 190 ? 5.805 -13.789 4.078 1 98.25 190 ILE B CA 1
ATOM 4298 C C . ILE B 1 190 ? 6.227 -12.328 3.986 1 98.25 190 ILE B C 1
ATOM 4300 O O . ILE B 1 190 ? 6.402 -11.789 2.889 1 98.25 190 ILE B O 1
ATOM 4304 N N . ALA B 1 191 ? 6.434 -11.656 5.148 1 98.5 191 ALA B N 1
ATOM 4305 C CA . ALA B 1 191 ? 6.879 -10.266 5.141 1 98.5 191 ALA B CA 1
ATOM 4306 C C . ALA B 1 191 ? 8.258 -10.141 4.496 1 98.5 191 ALA B C 1
ATOM 4308 O O . ALA B 1 191 ? 8.516 -9.195 3.748 1 98.5 191 ALA B O 1
ATOM 4309 N N . ASP B 1 192 ? 9.141 -11.031 4.797 1 98.88 192 ASP B N 1
ATOM 4310 C CA . ASP B 1 192 ? 10.469 -11.039 4.195 1 98.88 192 ASP B CA 1
ATOM 4311 C C . ASP B 1 192 ? 10.391 -11.289 2.691 1 98.88 192 ASP B C 1
ATOM 4313 O O . ASP B 1 192 ? 11.109 -10.656 1.913 1 98.88 192 ASP B O 1
ATOM 4317 N N . ILE B 1 193 ? 9.508 -12.195 2.279 1 98.81 193 ILE B N 1
ATOM 4318 C CA . ILE B 1 193 ? 9.289 -12.477 0.866 1 98.81 193 ILE B CA 1
ATOM 4319 C C . ILE B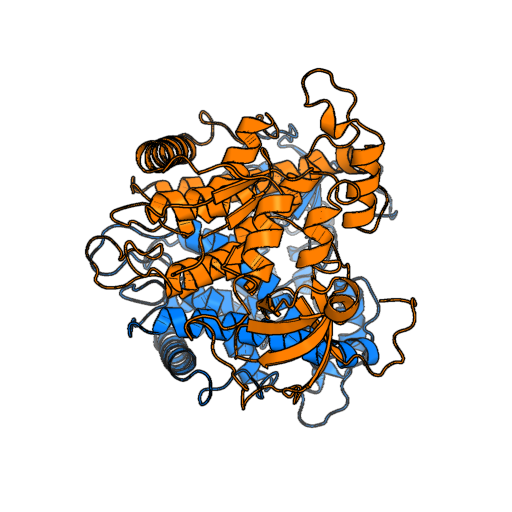 1 193 ? 8.82 -11.203 0.153 1 98.81 193 ILE B C 1
ATOM 4321 O O . ILE B 1 193 ? 9.367 -10.836 -0.891 1 98.81 193 ILE B O 1
ATOM 4325 N N . HIS B 1 194 ? 7.844 -10.531 0.743 1 98.31 194 HIS B N 1
ATOM 4326 C CA . HIS B 1 194 ? 7.277 -9.312 0.175 1 98.31 194 HIS B CA 1
ATOM 4327 C C . HIS B 1 194 ? 8.352 -8.242 -0.009 1 98.31 194 HIS B C 1
ATOM 4329 O O . HIS B 1 194 ? 8.461 -7.648 -1.084 1 98.31 194 HIS B O 1
ATOM 4335 N N . VAL B 1 195 ? 9.164 -8.055 0.949 1 98.31 195 VAL B N 1
ATOM 4336 C CA . VAL B 1 195 ? 10.156 -6.98 0.937 1 98.31 195 VAL B CA 1
ATOM 4337 C C . VAL B 1 195 ? 11.305 -7.34 -0.003 1 98.31 195 VAL B C 1
ATOM 4339 O O . VAL B 1 195 ? 11.852 -6.473 -0.686 1 98.31 195 VAL B O 1
ATOM 4342 N N . ALA B 1 196 ? 11.602 -8.586 -0.153 1 98.56 196 ALA B N 1
ATOM 4343 C CA . ALA B 1 196 ? 12.789 -9.039 -0.875 1 98.56 196 ALA B CA 1
ATOM 4344 C C . ALA B 1 196 ? 12.57 -8.984 -2.385 1 98.56 196 ALA B C 1
ATOM 4346 O O . ALA B 1 196 ? 13.516 -8.797 -3.15 1 98.56 196 ALA B O 1
ATOM 4347 N N . MET B 1 197 ? 11.344 -9.156 -2.814 1 97.81 197 MET B N 1
ATOM 4348 C CA . MET B 1 197 ? 11.055 -9.461 -4.211 1 97.81 197 MET B CA 1
ATOM 4349 C C . MET B 1 197 ? 11.602 -8.375 -5.133 1 97.81 197 MET B C 1
ATOM 4351 O O . MET B 1 197 ? 12.359 -8.672 -6.059 1 97.81 197 MET B O 1
ATOM 4355 N N . ASN B 1 198 ? 11.297 -7.105 -4.863 1 97.62 198 ASN B N 1
ATOM 4356 C CA . ASN B 1 198 ? 11.734 -6.027 -5.742 1 97.62 198 ASN B CA 1
ATOM 4357 C C . ASN B 1 198 ? 13.25 -5.832 -5.668 1 97.62 198 ASN B C 1
ATOM 4359 O O . ASN B 1 198 ? 13.898 -5.594 -6.691 1 97.62 198 ASN B O 1
ATOM 4363 N N . LEU B 1 199 ? 13.805 -5.965 -4.477 1 97.88 199 LEU B N 1
ATOM 4364 C CA . LEU B 1 199 ? 15.242 -5.781 -4.305 1 97.88 199 LEU B CA 1
ATOM 4365 C C . LEU B 1 199 ? 16.016 -6.867 -5.043 1 97.88 199 LEU B C 1
ATOM 4367 O O . LEU B 1 199 ? 17.031 -6.586 -5.676 1 97.88 199 LEU B O 1
ATOM 4371 N N . TRP B 1 200 ? 15.523 -8.086 -4.898 1 97.25 200 TRP B N 1
ATOM 4372 C CA . TRP B 1 200 ? 16.094 -9.195 -5.641 1 97.25 200 TRP B CA 1
ATOM 4373 C C . TRP B 1 200 ? 16.078 -8.922 -7.141 1 97.25 200 TRP B C 1
ATOM 4375 O O . TRP B 1 200 ? 17.078 -9.148 -7.836 1 97.25 200 TRP B O 1
ATOM 4385 N N . PHE B 1 201 ? 14.984 -8.398 -7.629 1 95.94 201 PHE B N 1
ATOM 4386 C CA . PHE B 1 201 ? 14.805 -8.117 -9.047 1 95.94 201 PHE B CA 1
ATOM 4387 C C . PHE B 1 201 ? 15.75 -7.023 -9.516 1 95.94 201 PHE B C 1
ATOM 4389 O O . PHE B 1 201 ? 16.312 -7.098 -10.609 1 95.94 201 PHE B O 1
ATOM 4396 N N . TYR B 1 202 ? 15.945 -5.949 -8.633 1 95.38 202 TYR B N 1
ATOM 4397 C CA . TYR B 1 202 ? 16.906 -4.895 -8.953 1 95.38 202 TYR B CA 1
ATOM 4398 C C . TYR B 1 202 ? 18.297 -5.473 -9.164 1 95.38 202 TYR B C 1
ATOM 4400 O O . TYR B 1 202 ? 19.016 -5.059 -10.078 1 95.38 202 TYR B O 1
ATOM 4408 N N . ASP B 1 203 ? 18.641 -6.391 -8.352 1 93.5 203 ASP B N 1
ATOM 4409 C CA . ASP B 1 203 ? 19.984 -6.977 -8.406 1 93.5 203 ASP B CA 1
ATOM 4410 C C . ASP B 1 203 ? 20.156 -7.828 -9.656 1 93.5 203 ASP B C 1
ATOM 4412 O O . ASP B 1 203 ? 21.188 -7.738 -10.328 1 93.5 203 ASP B O 1
ATOM 4416 N N . ILE B 1 204 ? 19.156 -8.594 -9.984 1 89.94 204 ILE B N 1
ATOM 4417 C CA . ILE B 1 204 ? 19.266 -9.5 -11.117 1 89.94 204 ILE B CA 1
ATOM 4418 C C . ILE B 1 204 ? 19.312 -8.695 -12.422 1 89.94 204 ILE B C 1
ATOM 4420 O O . ILE B 1 204 ? 20.078 -9.031 -13.328 1 89.94 204 ILE B O 1
ATOM 4424 N N . LEU B 1 205 ? 18.578 -7.621 -12.508 1 90.12 205 LEU B N 1
ATOM 4425 C CA . LEU B 1 205 ? 18.484 -6.871 -13.758 1 90.12 205 LEU B CA 1
ATOM 4426 C C . LEU B 1 205 ? 19.438 -5.68 -13.75 1 90.12 205 LEU B C 1
ATOM 4428 O O . LEU B 1 205 ? 19.594 -5.008 -14.773 1 90.12 205 LEU B O 1
ATOM 4432 N N . GLN B 1 206 ? 20.062 -5.449 -12.555 1 89.44 206 GLN B N 1
ATOM 4433 C CA . GLN B 1 206 ? 20.984 -4.328 -12.398 1 89.44 206 GLN B CA 1
ATOM 4434 C C . GLN B 1 206 ? 20.297 -3.004 -12.734 1 89.44 206 GLN B C 1
ATOM 4436 O O . GLN B 1 206 ? 20.828 -2.205 -13.508 1 89.44 206 GLN B O 1
ATOM 4441 N N . ILE B 1 207 ? 19.141 -2.904 -12.266 1 90 207 ILE B N 1
ATOM 4442 C CA . ILE B 1 207 ? 18.422 -1.641 -12.445 1 90 207 ILE B CA 1
ATOM 4443 C C . ILE B 1 207 ? 18.375 -0.88 -11.125 1 90 207 ILE B C 1
ATOM 4445 O O . ILE B 1 207 ? 18.547 -1.472 -10.055 1 90 207 ILE B O 1
ATOM 4449 N N . ALA B 1 208 ? 18.328 0.447 -11.078 1 91.88 208 ALA B N 1
ATOM 4450 C CA . ALA B 1 208 ? 18.219 1.357 -9.945 1 91.88 208 ALA B CA 1
ATOM 4451 C C . ALA B 1 208 ? 19.438 1.26 -9.039 1 91.88 208 ALA B C 1
ATOM 4453 O O . ALA B 1 208 ? 19.359 1.548 -7.84 1 91.88 208 ALA B O 1
ATOM 4454 N N . LYS B 1 209 ? 20.547 0.833 -9.508 1 91.12 209 LYS B N 1
ATOM 4455 C CA . LYS B 1 209 ? 21.75 0.613 -8.703 1 91.12 209 LYS B CA 1
ATOM 4456 C C . LYS B 1 209 ? 22.25 1.919 -8.094 1 91.12 209 LYS B C 1
ATOM 4458 O O . LYS B 1 209 ? 22.953 1.907 -7.082 1 91.12 209 LYS B O 1
ATOM 4463 N N . GLU B 1 210 ? 21.875 2.945 -8.672 1 91 210 GLU B N 1
ATOM 4464 C CA . GLU B 1 210 ? 22.281 4.254 -8.164 1 91 210 GLU B CA 1
ATOM 4465 C C . GLU B 1 210 ? 21.703 4.5 -6.766 1 91 210 GLU B C 1
ATOM 4467 O O . GLU B 1 210 ? 22.312 5.211 -5.961 1 91 210 GLU B O 1
ATOM 4472 N N . VAL B 1 211 ? 20.547 3.881 -6.48 1 92.5 211 VAL B N 1
ATOM 4473 C CA . VAL B 1 211 ? 19.922 4.145 -5.191 1 92.5 211 VAL B CA 1
ATOM 4474 C C . VAL B 1 211 ? 19.812 2.85 -4.391 1 92.5 211 VAL B C 1
ATOM 4476 O O . VAL B 1 211 ? 19.812 2.871 -3.158 1 92.5 211 VAL B O 1
ATOM 4479 N N . ALA B 1 212 ? 19.672 1.744 -5.102 1 95.88 212 ALA B N 1
ATOM 4480 C CA . ALA B 1 212 ? 19.484 0.453 -4.445 1 95.88 212 ALA B CA 1
ATOM 4481 C C . ALA B 1 212 ? 20.797 -0.317 -4.352 1 95.88 212 ALA B C 1
ATOM 4483 O O . ALA B 1 212 ? 21.094 -1.149 -5.211 1 95.88 212 ALA B O 1
ATOM 4484 N N . ASN B 1 213 ? 21.516 -0.036 -3.273 1 96.12 213 ASN B N 1
ATOM 4485 C CA . ASN B 1 213 ? 22.797 -0.727 -3.107 1 96.12 213 ASN B CA 1
ATOM 4486 C C . ASN B 1 213 ? 23.203 -0.796 -1.641 1 96.12 213 ASN B C 1
ATOM 4488 O O . ASN B 1 213 ? 22.625 -0.116 -0.794 1 96.12 213 ASN B O 1
ATOM 4492 N N . SER B 1 214 ? 24.234 -1.588 -1.372 1 97.12 214 SER B N 1
ATOM 4493 C CA . SER B 1 214 ? 24.625 -1.904 -0.003 1 97.12 214 SER B CA 1
ATOM 4494 C C . SER B 1 214 ? 25.391 -0.75 0.631 1 97.12 214 SER B C 1
ATOM 4496 O O . SER B 1 214 ? 25.531 -0.682 1.854 1 97.12 214 SER B O 1
ATOM 4498 N N . LYS B 1 215 ? 25.969 0.119 -0.122 1 96.12 215 LYS B N 1
ATOM 4499 C CA . LYS B 1 215 ? 26.672 1.27 0.434 1 96.12 215 LYS B CA 1
ATOM 4500 C C . LYS B 1 215 ? 25.703 2.246 1.091 1 96.12 215 LYS B C 1
ATOM 4502 O O . LYS B 1 215 ? 25.953 2.736 2.193 1 96.12 215 LYS B O 1
ATOM 4507 N N . LEU B 1 216 ? 24.594 2.477 0.417 1 94.44 216 LEU B N 1
ATOM 4508 C CA . LEU B 1 216 ? 23.594 3.422 0.911 1 94.44 216 LEU B CA 1
ATOM 4509 C C . LEU B 1 216 ? 22.688 2.766 1.951 1 94.44 216 LEU B C 1
ATOM 4511 O O . LEU B 1 216 ? 22.234 3.428 2.885 1 94.44 216 LEU B O 1
ATOM 4515 N N . TYR B 1 217 ? 22.469 1.461 1.749 1 97 217 TYR B N 1
ATOM 4516 C CA . TYR B 1 217 ? 21.547 0.745 2.625 1 97 217 TYR B CA 1
ATOM 4517 C C . TYR B 1 217 ? 22.172 -0.559 3.117 1 97 217 TYR B C 1
ATOM 4519 O O . TYR B 1 217 ? 21.672 -1.645 2.795 1 97 217 TYR B O 1
ATOM 4527 N N . PRO B 1 218 ? 23.109 -0.457 4.004 1 98.19 218 PRO B N 1
ATOM 4528 C CA . PRO B 1 218 ? 23.875 -1.633 4.414 1 98.19 218 PRO B CA 1
ATOM 4529 C C . PRO B 1 218 ? 23.031 -2.637 5.207 1 98.19 218 PRO B C 1
ATOM 4531 O O . PRO B 1 218 ? 23.203 -3.848 5.051 1 98.19 218 PRO B O 1
ATOM 4534 N N . LYS B 1 219 ? 22.125 -2.219 6.039 1 98.62 219 LYS B N 1
ATOM 4535 C CA . LYS B 1 219 ? 21.312 -3.143 6.828 1 98.62 219 LYS B CA 1
ATOM 4536 C C . LYS B 1 219 ? 20.312 -3.887 5.949 1 98.62 219 LYS B C 1
ATOM 4538 O O . LYS B 1 219 ? 20.109 -5.09 6.117 1 98.62 219 LYS B O 1
ATOM 4543 N N . THR B 1 220 ? 19.766 -3.15 5.004 1 98.62 220 THR B N 1
ATOM 4544 C CA . THR B 1 220 ? 18.812 -3.736 4.07 1 98.62 220 THR B CA 1
ATOM 4545 C C . THR B 1 220 ? 19.469 -4.852 3.258 1 98.62 220 THR B C 1
ATOM 4547 O O . THR B 1 220 ? 18.938 -5.953 3.158 1 98.62 220 THR B O 1
ATOM 4550 N N . TYR B 1 221 ? 20.594 -4.609 2.789 1 98.5 221 TYR B N 1
ATOM 4551 C CA . TYR B 1 221 ? 21.234 -5.57 1.897 1 98.5 221 TYR B CA 1
ATOM 4552 C C . TYR B 1 221 ? 21.891 -6.699 2.689 1 98.5 221 TYR B C 1
ATOM 4554 O O . TYR B 1 221 ? 22.016 -7.82 2.195 1 98.5 221 TYR B O 1
ATOM 4562 N N . SER B 1 222 ? 22.312 -6.371 3.93 1 98.75 222 SER B N 1
ATOM 4563 C CA . SER B 1 222 ? 22.734 -7.461 4.805 1 98.75 222 SER B CA 1
ATOM 4564 C C . SER B 1 222 ? 21.594 -8.438 5.055 1 98.75 222 SER B C 1
ATOM 4566 O O . SER B 1 222 ? 21.781 -9.656 4.98 1 98.75 222 SER B O 1
ATOM 4568 N N . TRP B 1 223 ? 20.422 -7.934 5.328 1 98.88 223 TRP B N 1
ATOM 4569 C CA . TRP B 1 223 ? 19.219 -8.758 5.5 1 98.88 223 TRP B CA 1
ATOM 4570 C C . TRP B 1 223 ? 18.906 -9.523 4.223 1 98.88 223 TRP B C 1
ATOM 4572 O O . TRP B 1 223 ? 18.594 -10.719 4.27 1 98.88 223 TRP B O 1
ATOM 4582 N N . LEU B 1 224 ? 18.906 -8.844 3.061 1 98.81 224 LEU B N 1
ATOM 4583 C CA . LEU B 1 224 ? 18.594 -9.492 1.794 1 98.81 224 LEU B CA 1
ATOM 4584 C C . LE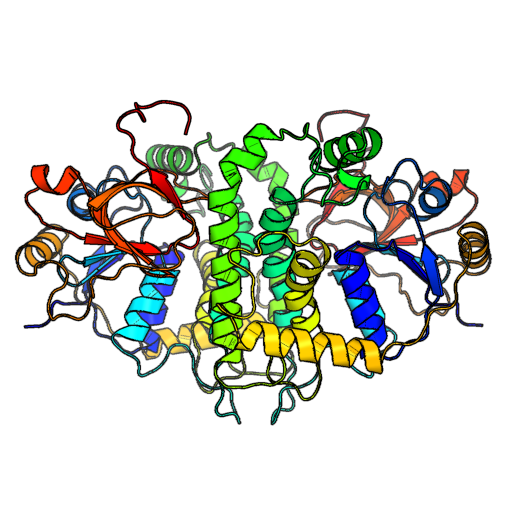U B 1 224 ? 19.516 -10.664 1.527 1 98.81 224 LEU B C 1
ATOM 4586 O O . LEU B 1 224 ? 19.078 -11.734 1.099 1 98.81 224 LEU B O 1
ATOM 4590 N N . SER B 1 225 ? 20.781 -10.445 1.824 1 98.69 225 SER B N 1
ATOM 4591 C CA . SER B 1 225 ? 21.766 -11.516 1.659 1 98.69 225 SER B CA 1
ATOM 4592 C C . SER B 1 225 ? 21.438 -12.711 2.555 1 98.69 225 SER B C 1
ATOM 4594 O O . SER B 1 225 ? 21.5 -13.859 2.115 1 98.69 225 SER B O 1
ATOM 4596 N N . ARG B 1 226 ? 21.125 -12.43 3.775 1 98.75 226 ARG B N 1
ATOM 4597 C CA . ARG B 1 226 ? 20.734 -13.484 4.711 1 98.75 226 ARG B CA 1
ATOM 4598 C C . ARG B 1 226 ? 19.5 -14.227 4.227 1 98.75 226 ARG B C 1
ATOM 4600 O O . ARG B 1 226 ? 19.422 -15.453 4.316 1 98.75 226 ARG B O 1
ATOM 4607 N N . PHE B 1 227 ? 18.547 -13.484 3.75 1 98.88 227 PHE B N 1
ATOM 4608 C CA . PHE B 1 227 ? 17.297 -14.055 3.277 1 98.88 227 PHE B CA 1
ATOM 4609 C C . PHE B 1 227 ? 17.531 -14.992 2.1 1 98.88 227 PHE B C 1
ATOM 4611 O O . PHE B 1 227 ? 17.062 -16.125 2.092 1 98.88 227 PHE B O 1
ATOM 4618 N N . LEU B 1 228 ? 18.281 -14.484 1.135 1 98.69 228 LEU B N 1
ATOM 4619 C CA . LEU B 1 228 ? 18.547 -15.266 -0.068 1 98.69 228 LEU B CA 1
ATOM 4620 C C . LEU B 1 228 ? 19.344 -16.531 0.267 1 98.69 228 LEU B C 1
ATOM 4622 O O . LEU B 1 228 ? 19.109 -17.578 -0.327 1 98.69 228 LEU B O 1
ATOM 4626 N N . LYS B 1 229 ? 20.25 -16.422 1.23 1 98.69 229 LYS B N 1
ATOM 4627 C CA . LYS B 1 229 ? 20.984 -17.594 1.694 1 98.69 229 LYS B CA 1
ATOM 4628 C C . LYS B 1 229 ? 20.047 -18.594 2.355 1 98.69 229 LYS B C 1
ATOM 4630 O O . LYS B 1 229 ? 20.172 -19.797 2.137 1 98.69 229 LYS B O 1
ATOM 4635 N N . TYR B 1 230 ? 19.141 -18.109 3.154 1 98.75 230 TYR B N 1
ATOM 4636 C CA . TYR B 1 230 ? 18.203 -18.969 3.861 1 98.75 230 TYR B CA 1
ATOM 4637 C C . TYR B 1 230 ? 17.344 -19.766 2.881 1 98.75 230 TYR B C 1
ATOM 4639 O O . TYR B 1 230 ? 17.203 -20.984 3.012 1 98.75 230 TYR B O 1
ATOM 4647 N N . VAL B 1 231 ? 16.75 -19.109 1.901 1 98.38 231 VAL B N 1
ATOM 4648 C CA . VAL B 1 231 ? 15.82 -19.766 0.985 1 98.38 231 VAL B CA 1
ATOM 4649 C C . VAL B 1 231 ? 16.594 -20.719 0.069 1 98.38 231 VAL B C 1
ATOM 4651 O O . VAL B 1 231 ? 16.078 -21.766 -0.324 1 98.38 231 VAL B O 1
ATOM 4654 N N . LYS B 1 232 ? 17.812 -20.359 -0.266 1 97.5 232 LYS B N 1
ATOM 4655 C CA . LYS B 1 232 ? 18.656 -21.266 -1.056 1 97.5 232 LYS B CA 1
ATOM 4656 C C . LYS B 1 232 ? 18.969 -22.547 -0.283 1 97.5 232 LYS B C 1
ATOM 4658 O O . LYS B 1 232 ? 18.891 -23.641 -0.832 1 97.5 232 LYS B O 1
ATOM 4663 N N . SER B 1 233 ? 19.312 -22.391 0.964 1 97.62 233 SER B N 1
ATOM 4664 C CA . SER B 1 233 ? 19.719 -23.516 1.794 1 97.62 233 SER B CA 1
ATOM 4665 C C . SER B 1 233 ? 18.531 -24.422 2.127 1 97.62 233 SER B C 1
ATOM 4667 O O . SER B 1 233 ? 18.703 -25.625 2.348 1 97.62 233 SER B O 1
ATOM 4669 N N . ASN B 1 234 ? 17.359 -23.859 2.139 1 96.62 234 ASN B N 1
ATOM 4670 C CA . ASN B 1 234 ? 16.172 -24.609 2.537 1 96.62 234 ASN B CA 1
ATOM 4671 C C . ASN B 1 234 ? 15.336 -25.031 1.33 1 96.62 234 ASN B C 1
ATOM 4673 O O . ASN B 1 234 ? 14.32 -25.703 1.476 1 96.62 234 ASN B O 1
ATOM 4677 N N . GLY B 1 235 ? 15.75 -24.609 0.189 1 95.75 235 GLY B N 1
ATOM 4678 C CA . GLY B 1 235 ? 14.992 -24.906 -1.02 1 95.75 235 GLY B CA 1
ATOM 4679 C C . GLY B 1 235 ? 15.102 -26.359 -1.455 1 95.75 235 GLY B C 1
ATOM 4680 O O . GLY B 1 235 ? 16.141 -26.984 -1.281 1 95.75 235 GLY B O 1
ATOM 4681 N N . ILE B 1 236 ? 14.023 -26.844 -1.985 1 96.94 236 ILE B N 1
ATOM 4682 C CA . ILE B 1 236 ? 13.984 -28.172 -2.578 1 96.94 236 ILE B CA 1
ATOM 4683 C C . ILE B 1 236 ? 14 -28.062 -4.102 1 96.94 236 ILE B C 1
ATOM 4685 O O . ILE B 1 236 ? 13.195 -27.344 -4.684 1 96.94 236 ILE B O 1
ATOM 4689 N N . LYS B 1 237 ? 14.93 -28.75 -4.715 1 97.12 237 LYS B N 1
ATOM 4690 C CA . LYS B 1 237 ? 14.969 -28.75 -6.176 1 97.12 237 LYS B CA 1
ATOM 4691 C C . LYS B 1 237 ? 13.688 -29.344 -6.754 1 97.12 237 LYS B C 1
ATOM 4693 O O . LYS B 1 237 ? 13.297 -30.453 -6.391 1 97.12 237 LYS B O 1
ATOM 4698 N N . PRO B 1 238 ? 13.07 -28.609 -7.59 1 98 238 PRO B N 1
ATOM 4699 C CA . PRO B 1 238 ? 11.797 -29.109 -8.102 1 98 238 PRO B CA 1
ATOM 4700 C C . PRO B 1 238 ? 11.977 -30.234 -9.125 1 98 238 PRO B C 1
ATOM 4702 O O . PRO B 1 238 ? 13 -30.281 -9.812 1 98 238 PRO B O 1
ATOM 4705 N N . GLU B 1 239 ? 10.977 -31.062 -9.164 1 97.94 239 GLU B N 1
ATOM 4706 C CA . GLU B 1 239 ? 10.836 -31.906 -10.344 1 97.94 239 GLU B CA 1
ATOM 4707 C C . GLU B 1 239 ? 10.383 -31.109 -11.555 1 97.94 239 GLU B C 1
ATOM 4709 O O . GLU B 1 239 ? 9.523 -30.219 -11.438 1 97.94 239 GLU B O 1
ATOM 4714 N N . LYS B 1 240 ? 10.992 -31.391 -12.633 1 98.38 240 LYS B N 1
ATOM 4715 C CA . LYS B 1 240 ? 10.617 -30.672 -13.852 1 98.38 240 LYS B CA 1
ATOM 4716 C C . LYS B 1 240 ? 9.734 -31.547 -14.75 1 98.38 240 LYS B C 1
ATOM 4718 O O . LYS B 1 240 ? 10.055 -32.719 -14.992 1 98.38 240 LYS B O 1
ATOM 4723 N N . ILE B 1 241 ? 8.648 -30.938 -15.164 1 98.56 241 ILE B N 1
ATOM 4724 C CA . ILE B 1 241 ? 7.793 -31.641 -16.125 1 98.56 241 ILE B CA 1
ATOM 4725 C C . ILE B 1 241 ? 7.402 -30.703 -17.25 1 98.56 241 ILE B C 1
ATOM 4727 O O . ILE B 1 241 ? 7.59 -29.484 -17.156 1 98.56 241 ILE B O 1
ATOM 4731 N N . SER B 1 242 ? 6.891 -31.281 -18.359 1 98.25 242 SER B N 1
ATOM 4732 C CA . SER B 1 242 ? 6.43 -30.5 -19.5 1 98.25 242 SER B CA 1
ATOM 4733 C C . SER B 1 242 ? 5.012 -29.984 -19.281 1 98.25 242 SER B C 1
ATOM 4735 O O . SER B 1 242 ? 4.312 -30.453 -18.375 1 98.25 242 SER B O 1
ATOM 4737 N N . GLY B 1 243 ? 4.68 -29.047 -20.047 1 98.19 243 GLY B N 1
ATOM 4738 C CA . GLY B 1 243 ? 3.299 -28.578 -20.031 1 98.19 243 GLY B CA 1
ATOM 4739 C C . GLY B 1 243 ? 2.301 -29.703 -20.312 1 98.19 243 GLY B C 1
ATOM 4740 O O . GLY B 1 243 ? 1.22 -29.734 -19.719 1 98.19 243 GLY B O 1
ATOM 4741 N N . GLU B 1 244 ? 2.658 -30.578 -21.219 1 97.94 244 GLU B N 1
ATOM 4742 C CA . GLU B 1 244 ? 1.796 -31.719 -21.547 1 97.94 244 GLU B CA 1
ATOM 4743 C C . GLU B 1 244 ? 1.586 -32.625 -20.328 1 97.94 244 GLU B C 1
ATOM 4745 O O . GLU B 1 244 ? 0.471 -33.094 -20.094 1 97.94 244 GLU B O 1
ATOM 4750 N N . GLU B 1 245 ? 2.623 -32.844 -19.656 1 98.25 245 GLU B N 1
ATOM 4751 C CA . GLU B 1 245 ? 2.531 -33.688 -18.453 1 98.25 245 GLU B CA 1
ATOM 4752 C C . GLU B 1 245 ? 1.656 -33.031 -17.391 1 98.25 245 GLU B C 1
ATOM 4754 O O . GLU B 1 245 ? 0.912 -33.719 -16.688 1 98.25 245 GLU B O 1
ATOM 4759 N N . ALA B 1 246 ? 1.777 -31.734 -17.234 1 98.19 246 ALA B N 1
ATOM 4760 C CA . ALA B 1 246 ? 0.929 -31 -16.281 1 98.19 246 ALA B CA 1
ATOM 4761 C C . ALA B 1 246 ? -0.545 -31.156 -16.656 1 98.19 246 ALA B C 1
ATOM 4763 O O . ALA B 1 246 ? -1.401 -31.281 -15.773 1 98.19 246 ALA B O 1
ATOM 4764 N N . LEU B 1 247 ? -0.854 -31.109 -17.969 1 97.38 247 LEU B N 1
ATOM 4765 C CA . LEU B 1 247 ? -2.225 -31.281 -18.438 1 97.38 247 LEU B CA 1
ATOM 4766 C C . LEU B 1 247 ? -2.736 -32.688 -18.109 1 97.38 247 LEU B C 1
ATOM 4768 O O . LEU B 1 247 ? -3.908 -32.844 -17.766 1 97.38 247 LEU B O 1
ATOM 4772 N N . GLU B 1 248 ? -1.883 -33.625 -18.219 1 96.88 248 GLU B N 1
ATOM 4773 C CA . GLU B 1 248 ? -2.273 -35 -17.875 1 96.88 248 GLU B CA 1
ATOM 4774 C C . GLU B 1 248 ? -2.633 -35.094 -16.391 1 96.88 248 GLU B C 1
ATOM 4776 O O . GLU B 1 248 ? -3.557 -35.844 -16.016 1 96.88 248 GLU B O 1
ATOM 4781 N N . VAL B 1 249 ? -1.92 -34.438 -15.57 1 96.75 249 VAL B N 1
ATOM 4782 C CA . VAL B 1 249 ? -2.24 -34.406 -14.148 1 96.75 249 VAL B CA 1
ATOM 4783 C C . VAL B 1 249 ? -3.623 -33.812 -13.938 1 96.75 249 VAL B C 1
ATOM 4785 O O . VAL B 1 249 ? -4.418 -34.312 -13.141 1 96.75 249 VAL B O 1
ATOM 4788 N N . ALA B 1 250 ? -3.887 -32.719 -14.617 1 96.19 250 ALA B N 1
ATOM 4789 C CA . ALA B 1 250 ? -5.188 -32.062 -14.5 1 96.19 250 ALA B CA 1
ATOM 4790 C C . ALA B 1 250 ? -6.312 -33 -14.93 1 96.19 250 ALA B C 1
ATOM 4792 O O . ALA B 1 250 ? -7.379 -33 -14.312 1 96.19 250 ALA B O 1
ATOM 4793 N N . LYS B 1 251 ? -6.102 -33.75 -15.953 1 94 251 LYS B N 1
ATOM 4794 C CA . LYS B 1 251 ? -7.109 -34.688 -16.453 1 94 251 LYS B CA 1
ATOM 4795 C C . LYS B 1 251 ? -7.344 -35.812 -15.461 1 94 251 LYS B C 1
ATOM 4797 O O . LYS B 1 251 ? -8.469 -36.312 -15.32 1 94 251 LYS B O 1
ATOM 4802 N N . LYS B 1 252 ? -6.336 -36.156 -14.82 1 94 252 LYS B N 1
ATOM 4803 C CA . LYS B 1 252 ? -6.383 -37.281 -13.914 1 94 252 LYS B CA 1
ATOM 4804 C C . LYS B 1 252 ? -7.098 -36.938 -12.609 1 94 252 LYS B C 1
ATOM 4806 O O . LYS B 1 252 ? -7.812 -37.75 -12.039 1 94 252 LYS B O 1
ATOM 4811 N N . PHE B 1 253 ? -6.875 -35.688 -12.117 1 92.81 253 PHE B N 1
ATOM 4812 C CA . PHE B 1 253 ? -7.434 -35.281 -10.844 1 92.81 253 PHE B CA 1
ATOM 4813 C C . PHE B 1 253 ? -8.492 -34.188 -11.047 1 92.81 253 PHE B C 1
ATOM 4815 O O . PHE B 1 253 ? -8.172 -33.062 -11.422 1 92.81 253 PHE B O 1
ATOM 4822 N N . LYS B 1 254 ? -9.695 -34.469 -10.734 1 86.56 254 LYS B N 1
ATOM 4823 C CA . LYS B 1 254 ? -10.797 -33.531 -10.906 1 86.56 254 LYS B CA 1
ATOM 4824 C C . LYS B 1 254 ? -10.75 -32.438 -9.844 1 86.56 254 LYS B C 1
ATOM 4826 O O . LYS B 1 254 ? -10.133 -32.594 -8.797 1 86.56 254 LYS B O 1
ATOM 4831 N N . PRO B 1 255 ? -11.391 -31.328 -10.125 1 91.88 255 PRO B N 1
ATOM 4832 C CA . PRO B 1 255 ? -11.414 -30.25 -9.117 1 91.88 255 PRO B CA 1
ATOM 4833 C C . PRO B 1 255 ? -12.047 -30.703 -7.801 1 91.88 255 PRO B C 1
ATOM 4835 O O . PRO B 1 255 ? -12.797 -31.672 -7.77 1 91.88 255 PRO B O 1
ATOM 4838 N N . PHE B 1 256 ? -11.773 -29.969 -6.727 1 86.56 256 PHE B N 1
ATOM 4839 C CA . PHE B 1 256 ? -12.258 -30.266 -5.383 1 86.56 256 PHE B CA 1
ATOM 4840 C C . PHE B 1 256 ? -11.781 -31.641 -4.926 1 86.56 256 PHE B C 1
ATOM 4842 O O . PHE B 1 256 ? -12.438 -32.281 -4.105 1 86.56 256 PHE B O 1
ATOM 4849 N N . ASN B 1 257 ? -10.75 -31.953 -5.578 1 70.44 257 ASN B N 1
ATOM 4850 C CA . ASN B 1 257 ? -10.234 -33.281 -5.238 1 70.44 257 ASN B CA 1
ATOM 4851 C C . ASN B 1 257 ? -9.828 -33.344 -3.768 1 70.44 257 ASN B C 1
ATOM 4853 O O . ASN B 1 257 ? -9.258 -32.406 -3.223 1 70.44 257 ASN B O 1
ATOM 4857 N N . GLY B 1 258 ? -10.086 -34.531 -3.195 1 70.88 258 GLY B N 1
ATOM 4858 C CA . GLY B 1 258 ? -9.711 -34.844 -1.824 1 70.88 258 GLY B CA 1
ATOM 4859 C C . GLY B 1 258 ? -10.461 -34.031 -0.799 1 70.88 258 GLY B C 1
ATOM 4860 O O . GLY B 1 258 ? -10.148 -34.062 0.393 1 70.88 258 GLY B O 1
ATOM 4861 N N . GLY B 1 259 ? -11.289 -33.188 -1.28 1 76 259 GLY B N 1
ATOM 4862 C CA . GLY B 1 259 ? -12.133 -32.438 -0.36 1 76 259 GLY B CA 1
ATOM 4863 C C . GLY B 1 259 ? -11.414 -31.266 0.266 1 76 259 GLY B C 1
ATOM 4864 O O . GLY B 1 259 ? -11.922 -30.656 1.205 1 76 259 GLY B O 1
ATOM 4865 N N . LYS B 1 260 ? -10.227 -31 -0.219 1 83.94 260 LYS B N 1
ATOM 4866 C CA . LYS B 1 260 ? -9.469 -29.891 0.351 1 83.94 260 LYS B CA 1
ATOM 4867 C C . LYS B 1 260 ? -10.117 -28.547 0.005 1 83.94 260 LYS B C 1
ATOM 4869 O O . LYS B 1 260 ? -10.016 -27.578 0.771 1 83.94 260 LYS B O 1
ATOM 4874 N N . MET B 1 261 ? -10.742 -28.578 -1.192 1 89.81 261 MET B N 1
ATOM 4875 C CA . MET B 1 261 ? -11.516 -27.391 -1.558 1 89.81 261 MET B CA 1
ATOM 4876 C C . MET B 1 261 ? -13 -27.609 -1.271 1 89.81 261 MET B C 1
ATOM 4878 O O . MET B 1 261 ? -13.516 -28.719 -1.448 1 89.81 261 MET B O 1
ATOM 4882 N N . LYS B 1 262 ? -13.578 -26.562 -0.771 1 90.12 262 LYS B N 1
ATOM 4883 C CA . LYS B 1 262 ? -14.992 -26.656 -0.404 1 90.12 262 LYS B CA 1
ATOM 4884 C C . LYS B 1 262 ? -15.844 -25.719 -1.252 1 90.12 262 LYS B C 1
ATOM 4886 O O . LYS B 1 262 ? -15.383 -24.656 -1.667 1 90.12 262 LYS B O 1
ATOM 4891 N N . ILE B 1 263 ? -17 -26.234 -1.525 1 93.94 263 ILE B N 1
ATOM 4892 C CA . ILE B 1 263 ? -18.016 -25.375 -2.113 1 93.94 263 ILE B CA 1
ATOM 4893 C C . ILE B 1 263 ? -18.625 -24.484 -1.034 1 93.94 263 ILE B C 1
ATOM 4895 O O . ILE B 1 263 ? -19.188 -24.969 -0.056 1 93.94 263 ILE B O 1
ATOM 4899 N N . GLU B 1 264 ? -18.422 -23.25 -1.257 1 95 264 GLU B N 1
ATOM 4900 C CA . GLU B 1 264 ? -18.891 -22.281 -0.265 1 95 264 GLU B CA 1
ATOM 4901 C C . GLU B 1 264 ? -19.812 -21.234 -0.899 1 95 264 GLU B C 1
ATOM 4903 O O . GLU B 1 264 ? -19.75 -21 -2.105 1 95 264 GLU B O 1
ATOM 4908 N N . GLN B 1 265 ? -20.719 -20.719 -0.105 1 95.62 265 GLN B N 1
ATOM 4909 C CA . GLN B 1 265 ? -21.562 -19.562 -0.432 1 95.62 265 GLN B CA 1
ATOM 4910 C C . GLN B 1 265 ? -21.469 -18.5 0.65 1 95.62 265 GLN B C 1
ATOM 4912 O O . GLN B 1 265 ? -21.938 -18.703 1.775 1 95.62 265 GLN B O 1
ATOM 4917 N N . ASP B 1 266 ? -20.938 -17.406 0.343 1 92.44 266 ASP B N 1
ATOM 4918 C CA . ASP B 1 266 ? -20.844 -16.297 1.293 1 92.44 266 ASP B CA 1
ATOM 4919 C C . ASP B 1 266 ? -22.219 -15.688 1.566 1 92.44 266 ASP B C 1
ATOM 4921 O O . ASP B 1 266 ? -22.781 -15.008 0.708 1 92.44 266 ASP B O 1
ATOM 4925 N N . PRO B 1 267 ? -22.734 -15.891 2.719 1 91 267 PRO B N 1
ATOM 4926 C CA . PRO B 1 267 ? -24.062 -15.352 3.01 1 91 267 PRO B CA 1
ATOM 4927 C C . PRO B 1 267 ? -24.062 -13.828 3.098 1 91 267 PRO B C 1
ATOM 4929 O O . PRO B 1 267 ? -25.141 -13.211 3.057 1 91 267 PRO B O 1
ATOM 4932 N N . ASN B 1 268 ? -22.969 -13.234 3.143 1 87.12 268 ASN B N 1
ATOM 4933 C CA . ASN B 1 268 ? -22.875 -11.789 3.348 1 87.12 268 ASN B CA 1
ATOM 4934 C C . ASN B 1 268 ? -22.422 -11.07 2.084 1 87.12 268 ASN B C 1
ATOM 4936 O O . ASN B 1 268 ? -22.016 -9.906 2.141 1 87.12 268 ASN B O 1
ATOM 4940 N N . ASP B 1 269 ? -22.406 -11.828 0.968 1 88.94 269 ASP B N 1
ATOM 4941 C CA . ASP B 1 269 ? -22.031 -11.164 -0.278 1 88.94 269 ASP B CA 1
ATOM 4942 C C . ASP B 1 269 ? -22.969 -10.008 -0.593 1 88.94 269 ASP B C 1
ATOM 4944 O O . ASP B 1 269 ? -24.172 -10.219 -0.799 1 88.94 269 ASP B O 1
ATOM 4948 N N . ILE B 1 270 ? -22.484 -8.875 -0.674 1 82.88 270 ILE B N 1
ATOM 4949 C CA . ILE B 1 270 ? -23.297 -7.66 -0.781 1 82.88 270 ILE B CA 1
ATOM 4950 C C . ILE B 1 270 ? -23.875 -7.547 -2.189 1 82.88 270 ILE B C 1
ATOM 4952 O O . ILE B 1 270 ? -24.875 -6.852 -2.406 1 82.88 270 ILE B O 1
ATOM 4956 N N . ASN B 1 271 ? -23.219 -8.188 -3.127 1 84.31 271 ASN B N 1
ATOM 4957 C CA . ASN B 1 271 ? -23.672 -8.125 -4.508 1 84.31 271 ASN B CA 1
ATOM 4958 C C . ASN B 1 271 ? -24.641 -9.258 -4.828 1 84.31 271 ASN B C 1
ATOM 4960 O O . ASN B 1 271 ? -25.062 -9.422 -5.977 1 84.31 271 ASN B O 1
ATOM 4964 N N . LYS B 1 272 ? -24.906 -10.031 -3.811 1 88.56 272 LYS B N 1
ATOM 4965 C CA . LYS B 1 272 ? -25.891 -11.109 -3.885 1 88.56 272 LYS B CA 1
ATOM 4966 C C . LYS B 1 272 ? -25.516 -12.125 -4.961 1 88.56 272 LYS B C 1
ATOM 4968 O O . LYS B 1 272 ? -26.391 -12.648 -5.652 1 88.56 272 LYS B O 1
ATOM 4973 N N . ARG B 1 273 ? -24.25 -12.266 -5.164 1 93.31 273 ARG B N 1
ATOM 4974 C CA . ARG B 1 273 ? -23.766 -13.305 -6.074 1 93.31 273 ARG B CA 1
ATOM 4975 C C . ARG B 1 273 ? -24.047 -14.695 -5.516 1 93.31 273 ARG B C 1
ATOM 4977 O O . ARG B 1 273 ? -23.922 -14.922 -4.312 1 93.31 273 ARG B O 1
ATOM 4984 N N . LYS B 1 274 ? -24.391 -15.625 -6.441 1 95.06 274 LYS B N 1
ATOM 4985 C CA . LYS B 1 274 ? -24.766 -16.969 -6.027 1 95.06 274 LYS B CA 1
ATOM 4986 C C . LYS B 1 274 ? -24.031 -18.016 -6.863 1 95.06 274 LYS B C 1
ATOM 4988 O O . LYS B 1 274 ? -23.594 -17.734 -7.977 1 95.06 274 LYS B O 1
ATOM 4993 N N . LEU B 1 275 ? -23.953 -19.203 -6.27 1 96.94 275 LEU B N 1
ATOM 4994 C CA . LEU B 1 275 ? -23.469 -20.344 -7.043 1 96.94 275 LEU B CA 1
ATOM 4995 C C . LEU B 1 275 ? -24.281 -20.516 -8.312 1 96.94 275 LEU B C 1
ATOM 4997 O O . LEU B 1 275 ? -25.516 -20.391 -8.289 1 96.94 275 LEU B O 1
ATOM 5001 N N . GLY B 1 276 ? -23.562 -20.656 -9.398 1 96.06 276 GLY B N 1
ATOM 5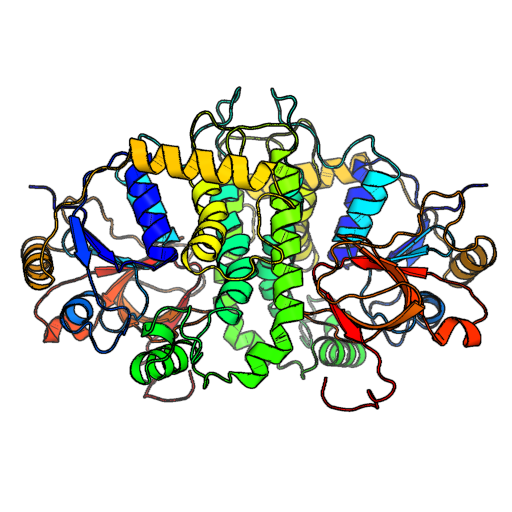002 C CA . GLY B 1 276 ? -24.25 -20.844 -10.664 1 96.06 276 GLY B CA 1
ATOM 5003 C C . GLY B 1 276 ? -24.328 -19.578 -11.5 1 96.06 276 GLY B C 1
ATOM 5004 O O . GLY B 1 276 ? -24.578 -19.641 -12.703 1 96.06 276 GLY B O 1
ATOM 5005 N N . ASP B 1 277 ? -24.094 -18.406 -10.875 1 96.25 277 ASP B N 1
ATOM 5006 C CA . ASP B 1 277 ? -24.094 -17.156 -11.633 1 96.25 277 ASP B CA 1
ATOM 5007 C C . ASP B 1 277 ? -22.938 -17.125 -12.633 1 96.25 277 ASP B C 1
ATOM 5009 O O . ASP B 1 277 ? -21.828 -17.578 -12.32 1 96.25 277 ASP B O 1
ATOM 5013 N N . ASN B 1 278 ? -23.219 -16.578 -13.859 1 96.12 278 ASN B N 1
ATOM 5014 C CA . ASN B 1 278 ? -22.172 -16.266 -14.812 1 96.12 278 ASN B CA 1
ATOM 5015 C C . ASN B 1 278 ? -21.484 -14.938 -14.492 1 96.12 278 ASN B C 1
ATOM 5017 O O . ASN B 1 278 ? -22.172 -13.93 -14.281 1 96.12 278 ASN B O 1
ATOM 5021 N N . VAL B 1 279 ? -20.141 -15.008 -14.414 1 95.81 279 VAL B N 1
ATOM 5022 C CA . VAL B 1 279 ? -19.438 -13.789 -14.031 1 95.81 279 VAL B CA 1
ATOM 5023 C C . VAL B 1 279 ? -18.25 -13.57 -14.969 1 95.81 279 VAL B C 1
ATOM 5025 O O . VAL B 1 279 ? -17.781 -14.508 -15.625 1 95.81 279 VAL B O 1
ATOM 5028 N N . ILE B 1 280 ? -17.844 -12.375 -15.078 1 95.12 280 ILE B N 1
ATOM 5029 C CA . ILE B 1 280 ? -16.594 -11.93 -15.695 1 95.12 280 ILE B CA 1
ATOM 5030 C C . ILE B 1 280 ? -15.633 -11.43 -14.617 1 95.12 280 ILE B C 1
ATOM 5032 O O . ILE B 1 280 ? -15.984 -10.539 -13.836 1 95.12 280 ILE B O 1
ATOM 5036 N N . ILE B 1 281 ? -14.469 -12.031 -14.531 1 94.81 281 ILE B N 1
ATOM 5037 C CA . ILE B 1 281 ? -13.477 -11.625 -13.547 1 94.81 281 ILE B CA 1
ATOM 5038 C C . ILE B 1 281 ? -12.266 -11.008 -14.242 1 94.81 281 ILE B C 1
ATOM 5040 O O . ILE B 1 281 ? -11.711 -11.602 -15.172 1 94.81 281 ILE B O 1
ATOM 5044 N N . VAL B 1 282 ? -11.906 -9.812 -13.82 1 93.5 282 VAL B N 1
ATOM 5045 C CA . VAL B 1 282 ? -10.781 -9.094 -14.391 1 93.5 282 VAL B CA 1
ATOM 5046 C C . VAL B 1 282 ? -9.914 -8.516 -13.273 1 93.5 282 VAL B C 1
ATOM 5048 O O . VAL B 1 282 ? -10.43 -8.031 -12.266 1 93.5 282 VAL B O 1
ATOM 5051 N N . PRO B 1 283 ? -8.555 -8.633 -13.422 1 91.44 283 PRO B N 1
ATOM 5052 C CA . PRO B 1 283 ? -7.734 -7.891 -12.461 1 91.44 283 PRO B CA 1
ATOM 5053 C C . PRO B 1 283 ? -8.062 -6.398 -12.438 1 91.44 283 PRO B C 1
ATOM 5055 O O . PRO B 1 283 ? -8.477 -5.84 -13.453 1 91.44 283 PRO B O 1
ATOM 5058 N N . ASP B 1 284 ? -7.848 -5.711 -11.352 1 87.06 284 ASP B N 1
ATOM 5059 C CA . ASP B 1 284 ? -8.242 -4.312 -11.242 1 87.06 284 ASP B CA 1
ATOM 5060 C C . ASP B 1 284 ? -7.043 -3.385 -11.43 1 87.06 284 ASP B C 1
ATOM 5062 O O . ASP B 1 284 ? -7.168 -2.166 -11.297 1 87.06 284 ASP B O 1
ATOM 5066 N N . ASP B 1 285 ? -5.906 -3.861 -11.656 1 83.69 285 ASP B N 1
ATOM 5067 C CA . ASP B 1 285 ? -4.707 -3.041 -11.812 1 83.69 285 ASP B CA 1
ATOM 5068 C C . ASP B 1 285 ? -4.168 -3.123 -13.242 1 83.69 285 ASP B C 1
ATOM 5070 O O . ASP B 1 285 ? -4.344 -2.195 -14.031 1 83.69 285 ASP B O 1
ATOM 5074 N N . TYR B 1 286 ? -3.609 -4.254 -13.617 1 80.25 286 TYR B N 1
ATOM 5075 C CA . TYR B 1 286 ? -3.119 -4.457 -14.977 1 80.25 286 TYR B CA 1
ATOM 5076 C C . TYR B 1 286 ? -3.438 -5.863 -15.469 1 80.25 286 TYR B C 1
ATOM 5078 O O . TYR B 1 286 ? -3.945 -6.691 -14.711 1 80.25 286 TYR B O 1
ATOM 5086 N N . GLY B 1 287 ? -3.203 -6.09 -16.75 1 81.81 287 GLY B N 1
ATOM 5087 C CA . GLY B 1 287 ? -3.535 -7.391 -17.312 1 81.81 287 GLY B CA 1
ATOM 5088 C C . GLY B 1 287 ? -5.023 -7.68 -17.312 1 81.81 287 GLY B C 1
ATOM 5089 O O . GLY B 1 287 ? -5.449 -8.758 -16.875 1 81.81 287 GLY B O 1
ATOM 5090 N N . LYS B 1 288 ? -5.75 -6.801 -17.672 1 85.44 288 LYS B N 1
ATOM 5091 C CA . LYS B 1 288 ? -7.203 -6.836 -17.531 1 85.44 288 LYS B CA 1
ATOM 5092 C C . LYS B 1 288 ? -7.848 -7.695 -18.609 1 85.44 288 LYS B C 1
ATOM 5094 O O . LYS B 1 288 ? -8.812 -7.277 -19.25 1 85.44 288 LYS B O 1
ATOM 5099 N N . THR B 1 289 ? -7.316 -8.898 -18.734 1 88.44 289 THR B N 1
ATOM 5100 C CA . THR B 1 289 ? -7.953 -9.898 -19.578 1 88.44 289 THR B CA 1
ATOM 5101 C C . THR B 1 289 ? -9 -10.688 -18.797 1 88.44 289 THR B C 1
ATOM 5103 O O . THR B 1 289 ? -8.688 -11.289 -17.766 1 88.44 289 THR B O 1
ATOM 5106 N N . PRO B 1 290 ? -10.133 -10.703 -19.266 1 91.75 290 PRO B N 1
ATOM 5107 C CA . PRO B 1 290 ? -11.219 -11.305 -18.484 1 91.75 290 PRO B CA 1
ATOM 5108 C C . PRO B 1 290 ? -11.195 -12.836 -18.516 1 91.75 290 PRO B C 1
ATOM 5110 O O . PRO B 1 290 ? -10.797 -13.43 -19.531 1 91.75 290 PRO B O 1
ATOM 5113 N N . VAL B 1 291 ? -11.578 -13.469 -17.469 1 94.5 291 VAL B N 1
ATOM 5114 C CA . VAL B 1 291 ? -11.945 -14.875 -17.375 1 94.5 291 VAL B CA 1
ATOM 5115 C C . VAL B 1 291 ? -13.445 -15 -17.109 1 94.5 291 VAL B C 1
ATOM 5117 O O . VAL B 1 291 ? -13.953 -14.414 -16.156 1 94.5 291 VAL B O 1
ATOM 5120 N N . ILE B 1 292 ? -14.078 -15.68 -17.969 1 95.25 292 ILE B N 1
ATOM 5121 C CA . ILE B 1 292 ? -15.523 -15.805 -17.891 1 95.25 292 ILE B CA 1
ATOM 5122 C C . ILE B 1 292 ? -15.906 -17.219 -17.469 1 95.25 292 ILE B C 1
ATOM 5124 O O . ILE B 1 292 ? -15.328 -18.188 -17.969 1 95.25 292 ILE B O 1
ATOM 5128 N N . GLY B 1 293 ? -16.844 -17.266 -16.547 1 95.81 293 GLY B N 1
ATOM 5129 C CA . GLY B 1 293 ? -17.25 -18.594 -16.109 1 95.81 293 GLY B CA 1
ATOM 5130 C C . GLY B 1 293 ? -18.375 -18.562 -15.094 1 95.81 293 GLY B C 1
ATOM 5131 O O . GLY B 1 293 ? -18.969 -17.5 -14.852 1 95.81 293 GLY B O 1
ATOM 5132 N N . LYS B 1 294 ? -18.688 -19.75 -14.57 1 96.44 294 LYS B N 1
ATOM 5133 C CA . LYS B 1 294 ? -19.75 -19.938 -13.594 1 96.44 294 LYS B CA 1
ATOM 5134 C C . LYS B 1 294 ? -19.188 -20.062 -12.18 1 96.44 294 LYS B C 1
ATOM 5136 O O . LYS B 1 294 ? -18.219 -20.812 -11.961 1 96.44 294 LYS B O 1
ATOM 5141 N N . ILE B 1 295 ? -19.844 -19.312 -11.234 1 97.62 295 ILE B N 1
ATOM 5142 C CA . ILE B 1 295 ? -19.391 -19.406 -9.852 1 97.62 295 ILE B CA 1
ATOM 5143 C C . ILE B 1 295 ? -19.672 -20.812 -9.312 1 97.62 295 ILE B C 1
ATOM 5145 O O . ILE B 1 295 ? -20.797 -21.297 -9.367 1 97.62 295 ILE B O 1
ATOM 5149 N N . VAL B 1 296 ? -18.625 -21.453 -8.812 1 97.44 296 VAL B N 1
ATOM 5150 C CA . VAL B 1 296 ? -18.828 -22.766 -8.227 1 97.44 296 VAL B CA 1
ATOM 5151 C C . VAL B 1 296 ? -18.547 -22.719 -6.727 1 97.44 296 VAL B C 1
ATOM 5153 O O . VAL B 1 296 ? -18.906 -23.641 -5.984 1 97.44 296 VAL B O 1
ATOM 5156 N N . SER B 1 297 ? -17.922 -21.734 -6.289 1 97.5 297 SER B N 1
ATOM 5157 C CA . SER B 1 297 ? -17.672 -21.484 -4.875 1 97.5 297 SER B CA 1
ATOM 5158 C C . SER B 1 297 ? -17.406 -20 -4.617 1 97.5 297 SER B C 1
ATOM 5160 O O . SER B 1 297 ? -16.75 -19.328 -5.41 1 97.5 297 SER B O 1
ATOM 5162 N N . LEU B 1 298 ? -17.953 -19.484 -3.578 1 96.25 298 LEU B N 1
ATOM 5163 C CA . LEU B 1 298 ? -17.812 -18.078 -3.227 1 96.25 298 LEU B CA 1
ATOM 5164 C C . LEU B 1 298 ? -17.672 -17.891 -1.719 1 96.25 298 LEU B C 1
ATOM 5166 O O . LEU B 1 298 ? -18.641 -18.047 -0.978 1 96.25 298 LEU B O 1
ATOM 5170 N N . SER B 1 299 ? -16.484 -17.625 -1.31 1 92.5 299 SER B N 1
ATOM 5171 C CA . SER B 1 299 ? -16.266 -17.297 0.092 1 92.5 299 SER B CA 1
ATOM 5172 C C . SER B 1 299 ? -16.062 -15.789 0.27 1 92.5 299 SER B C 1
ATOM 5174 O O . SER B 1 299 ? -16.281 -15.016 -0.662 1 92.5 299 SER B O 1
ATOM 5176 N N . ASN B 1 300 ? -15.711 -15.438 1.505 1 85.88 300 ASN B N 1
ATOM 5177 C CA . ASN B 1 300 ? -15.477 -14.023 1.786 1 85.88 300 ASN B CA 1
ATOM 5178 C C . ASN B 1 300 ? -14.195 -13.523 1.136 1 85.88 300 ASN B C 1
ATOM 5180 O O . ASN B 1 300 ? -14.047 -12.328 0.877 1 85.88 300 ASN B O 1
ATOM 5184 N N . SER B 1 301 ? -13.328 -14.453 0.793 1 87.94 301 SER B N 1
ATOM 5185 C CA . SER B 1 301 ? -12.016 -13.984 0.355 1 87.94 301 SER B CA 1
ATOM 5186 C C . SER B 1 301 ? -11.664 -14.539 -1.022 1 87.94 301 SER B C 1
ATOM 5188 O O . SER B 1 301 ? -10.758 -14.031 -1.684 1 87.94 301 SER B O 1
ATOM 5190 N N . ARG B 1 302 ? -12.336 -15.609 -1.479 1 93.69 302 ARG B N 1
ATOM 5191 C CA . ARG B 1 302 ? -11.984 -16.203 -2.766 1 93.69 302 ARG B CA 1
ATOM 5192 C C . ARG B 1 302 ? -13.234 -16.609 -3.543 1 93.69 302 ARG B C 1
ATOM 5194 O O . ARG B 1 302 ? -14.305 -16.781 -2.957 1 93.69 302 ARG B O 1
ATOM 5201 N N . ILE B 1 303 ? -13.07 -16.734 -4.805 1 95.69 303 ILE B N 1
ATOM 5202 C CA . ILE B 1 303 ? -14.109 -17.188 -5.727 1 95.69 303 ILE B CA 1
ATOM 5203 C C . ILE B 1 303 ? -13.555 -18.266 -6.652 1 95.69 303 ILE B C 1
ATOM 5205 O O . ILE B 1 303 ? -12.445 -18.141 -7.168 1 95.69 303 ILE B O 1
ATOM 5209 N N . GLY B 1 304 ? -14.227 -19.344 -6.676 1 97.31 304 GLY B N 1
ATOM 5210 C CA . GLY B 1 304 ? -13.938 -20.391 -7.648 1 97.31 304 GLY B CA 1
ATOM 5211 C C . GLY B 1 304 ? -14.914 -20.406 -8.812 1 97.31 304 GLY B C 1
ATOM 5212 O O . GLY B 1 304 ? -16.125 -20.391 -8.617 1 97.31 304 GLY B O 1
ATOM 5213 N N . ILE B 1 305 ? -14.359 -20.453 -10.031 1 97.25 305 ILE B N 1
ATOM 5214 C CA . ILE B 1 305 ? -15.258 -20.469 -11.188 1 97.25 305 ILE B CA 1
ATOM 5215 C C . ILE B 1 305 ? -14.875 -21.625 -12.109 1 97.25 305 ILE B C 1
ATOM 5217 O O . ILE B 1 305 ? -13.711 -22.016 -12.18 1 97.25 305 ILE B O 1
ATOM 5221 N N . ARG B 1 306 ? -15.828 -22.172 -12.711 1 96.25 306 ARG B N 1
ATOM 5222 C CA . ARG B 1 306 ? -15.633 -23.031 -13.875 1 96.25 306 ARG B CA 1
ATOM 5223 C C . ARG B 1 306 ? -15.656 -22.234 -15.164 1 96.25 306 ARG B C 1
ATOM 5225 O O . ARG B 1 306 ? -16.719 -21.781 -15.609 1 96.25 306 ARG B O 1
ATOM 5232 N N . PRO B 1 307 ? -14.477 -22.062 -15.734 1 95.38 307 PRO B N 1
ATOM 5233 C CA . PRO B 1 307 ? -14.453 -21.25 -16.953 1 95.38 307 PRO B CA 1
ATOM 5234 C C . PRO B 1 307 ? -15.289 -21.859 -18.078 1 95.38 307 PRO B C 1
ATOM 5236 O O . PRO B 1 307 ? -15.367 -23.078 -18.203 1 95.38 307 PRO B O 1
ATOM 5239 N N . HIS B 1 308 ? -15.867 -21.031 -18.938 1 88.31 308 HIS B N 1
ATOM 5240 C CA . HIS B 1 308 ? -16.719 -21.5 -20.031 1 88.31 308 HIS B CA 1
ATOM 5241 C C . HIS B 1 308 ? -15.898 -22.281 -21.062 1 88.31 308 HIS B C 1
ATOM 5243 O O . HIS B 1 308 ? -16.422 -23.172 -21.719 1 88.31 308 HIS B O 1
ATOM 5249 N N . GLY B 1 309 ? -14.719 -22.031 -21.141 1 81.94 309 GLY B N 1
ATOM 5250 C CA . GLY B 1 309 ? -13.875 -22.703 -22.141 1 81.94 309 GLY B CA 1
ATOM 5251 C C . GLY B 1 309 ? -13.586 -24.141 -21.797 1 81.94 309 GLY B C 1
ATOM 5252 O O . GLY B 1 309 ? -13.055 -24.891 -22.625 1 81.94 309 GLY B O 1
ATOM 5253 N N . VAL B 1 310 ? -13.984 -24.656 -20.688 1 83.25 310 VAL B N 1
ATOM 5254 C CA . VAL B 1 310 ? -13.672 -26 -20.219 1 83.25 310 VAL B CA 1
ATOM 5255 C C . VAL B 1 310 ? -14.297 -27.031 -21.156 1 83.25 310 VAL B C 1
ATOM 5257 O O . VAL B 1 310 ? -13.711 -28.078 -21.406 1 83.25 310 VAL B O 1
ATOM 5260 N N . ASP B 1 311 ? -15.336 -26.688 -21.641 1 82.94 311 ASP B N 1
ATOM 5261 C CA . ASP B 1 311 ? -16.031 -27.625 -22.531 1 82.94 311 ASP B CA 1
ATOM 5262 C C . ASP B 1 311 ? -15.25 -27.828 -23.828 1 82.94 311 ASP B C 1
ATOM 5264 O O . ASP B 1 311 ? -15.258 -28.922 -24.406 1 82.94 311 ASP B O 1
ATOM 5268 N N . LYS B 1 312 ? -14.594 -26.844 -24.266 1 85.25 312 LYS B N 1
ATOM 5269 C CA . LYS B 1 312 ? -13.828 -26.891 -25.516 1 85.25 312 LYS B CA 1
ATOM 5270 C C . LYS B 1 312 ? -12.523 -27.656 -25.328 1 85.25 312 LYS B C 1
ATOM 5272 O O . LYS B 1 312 ? -12.078 -28.375 -26.219 1 85.25 312 LYS B O 1
ATOM 5277 N N . THR B 1 313 ? -11.945 -27.656 -24.156 1 87.06 313 THR B N 1
ATOM 5278 C CA . THR B 1 313 ? -10.633 -28.234 -23.906 1 87.06 313 THR B CA 1
ATOM 5279 C C . THR B 1 313 ? -10.773 -29.688 -23.438 1 87.06 313 THR B C 1
ATOM 5281 O O . THR B 1 313 ? -9.852 -30.484 -23.594 1 87.06 313 THR B O 1
ATOM 5284 N N . GLY B 1 314 ? -11.906 -29.969 -22.828 1 86.19 314 GLY B N 1
ATOM 5285 C CA . GLY B 1 314 ? -12.117 -31.281 -22.266 1 86.19 314 GLY B CA 1
ATOM 5286 C C . GLY B 1 314 ? -11.438 -31.469 -20.922 1 86.19 314 GLY B C 1
ATOM 5287 O O . GLY B 1 314 ? -11.453 -32.562 -20.359 1 86.19 314 GLY B O 1
ATOM 5288 N N . ILE B 1 315 ? -10.773 -30.516 -20.406 1 92.56 315 ILE B N 1
ATOM 5289 C CA . ILE B 1 315 ? -10.156 -30.562 -19.094 1 92.56 315 ILE B CA 1
ATOM 5290 C C . ILE B 1 315 ? -10.992 -29.75 -18.109 1 92.56 315 ILE B C 1
ATOM 5292 O O . ILE B 1 315 ? -11.086 -28.531 -18.219 1 92.56 315 ILE B O 1
ATOM 5296 N N . GLU B 1 316 ? -11.555 -30.438 -17.219 1 92.94 316 GLU B N 1
ATOM 5297 C CA . GLU B 1 316 ? -12.336 -29.75 -16.203 1 92.94 316 GLU B CA 1
ATOM 5298 C C . GLU B 1 316 ? -11.43 -29.047 -15.203 1 92.94 316 GLU B C 1
ATOM 5300 O O . GLU B 1 316 ? -10.562 -29.672 -14.594 1 92.94 316 GLU B O 1
ATOM 5305 N N . VAL B 1 317 ? -11.633 -27.766 -15.102 1 95.94 317 VAL B N 1
ATOM 5306 C CA . VAL B 1 317 ? -10.828 -27.016 -14.148 1 95.94 317 VAL B CA 1
ATOM 5307 C C . VAL B 1 317 ? -11.719 -26.094 -13.328 1 95.94 317 VAL B C 1
ATOM 5309 O O . VAL B 1 317 ? -12.836 -25.766 -13.742 1 95.94 317 VAL B O 1
ATOM 5312 N N . VAL B 1 318 ? -11.32 -25.781 -12.141 1 97.12 318 VAL B N 1
ATOM 5313 C CA . VAL B 1 318 ? -11.82 -24.656 -11.367 1 97.12 318 VAL B CA 1
ATOM 5314 C C . VAL B 1 318 ? -10.695 -23.641 -11.148 1 97.12 318 VAL B C 1
ATOM 5316 O O . VAL B 1 318 ? -9.609 -24 -10.68 1 97.12 318 VAL B O 1
ATOM 5319 N N . THR B 1 319 ? -10.938 -22.484 -11.609 1 97.5 319 THR B N 1
ATOM 5320 C CA . THR B 1 319 ? -9.977 -21.406 -11.391 1 97.5 319 THR B CA 1
ATOM 5321 C C . THR B 1 319 ? -10.344 -20.609 -10.141 1 97.5 319 THR B C 1
ATOM 5323 O O . THR B 1 319 ? -11.461 -20.094 -10.023 1 97.5 319 THR B O 1
ATOM 5326 N N . TRP B 1 320 ? -9.414 -20.531 -9.258 1 97.25 320 TRP B N 1
ATOM 5327 C CA . TRP B 1 320 ? -9.617 -19.828 -8 1 97.25 320 TRP B CA 1
ATOM 5328 C C . TRP B 1 320 ? -8.961 -18.438 -8.039 1 97.25 320 TRP B C 1
ATOM 5330 O O . TRP B 1 320 ? -7.785 -18.312 -8.383 1 97.25 320 TRP B O 1
ATOM 5340 N N . PHE B 1 321 ? -9.773 -17.438 -7.688 1 96.56 321 PHE B N 1
ATOM 5341 C CA . PHE B 1 321 ? -9.328 -16.047 -7.605 1 96.56 321 PHE B CA 1
ATOM 5342 C C . PHE B 1 321 ? -9.492 -15.516 -6.188 1 96.56 321 PHE B C 1
ATOM 5344 O O . PHE B 1 321 ? -10.438 -15.867 -5.488 1 96.56 321 PHE B O 1
ATOM 5351 N N . PRO B 1 322 ? -8.516 -14.719 -5.754 1 93.56 322 PRO B N 1
ATOM 5352 C CA . PRO B 1 322 ? -8.891 -13.883 -4.617 1 93.56 322 PRO B CA 1
ATOM 5353 C C . PRO B 1 322 ? -9.938 -12.828 -4.98 1 93.56 322 PRO B C 1
ATOM 5355 O O . PRO B 1 322 ? -9.953 -12.336 -6.109 1 93.56 322 PRO B O 1
ATOM 5358 N N . ARG B 1 323 ? -10.805 -12.547 -4.113 1 88 323 ARG B N 1
ATOM 5359 C CA . ARG B 1 323 ? -11.703 -11.414 -4.355 1 88 323 ARG B CA 1
ATOM 5360 C C . ARG B 1 323 ? -10.938 -10.102 -4.363 1 88 323 ARG B C 1
ATOM 5362 O O . ARG B 1 323 ? -11.25 -9.195 -5.141 1 88 323 ARG B O 1
ATOM 5369 N N . ALA B 1 324 ? -9.906 -10.062 -3.52 1 81.38 324 ALA B N 1
ATOM 5370 C CA . ALA B 1 324 ? -9.031 -8.891 -3.467 1 81.38 324 ALA B CA 1
ATOM 5371 C C . ALA B 1 324 ? -8.266 -8.727 -4.777 1 81.38 324 ALA B C 1
ATOM 5373 O O . ALA B 1 324 ? -7.633 -9.664 -5.258 1 81.38 324 ALA B O 1
ATOM 5374 N N . GLY B 1 325 ? -8.375 -7.543 -5.402 1 86.06 325 GLY B N 1
ATOM 5375 C CA . GLY B 1 325 ? -7.57 -7.25 -6.574 1 86.06 325 GLY B CA 1
ATOM 5376 C C . GLY B 1 325 ? -8.273 -7.578 -7.879 1 86.06 325 GLY B C 1
ATOM 5377 O O . GLY B 1 325 ? -7.699 -7.414 -8.961 1 86.06 325 GLY B O 1
ATOM 5378 N N . TYR B 1 326 ? -9.539 -8 -7.801 1 91.62 326 TYR B N 1
ATOM 5379 C CA . TYR B 1 326 ? -10.273 -8.375 -9 1 91.62 326 TYR B CA 1
ATOM 5380 C C . TYR B 1 326 ? -11.664 -7.762 -9 1 91.62 326 TYR B C 1
ATOM 5382 O O . TYR B 1 326 ? -12.281 -7.594 -7.945 1 91.62 326 TYR B O 1
ATOM 5390 N N . VAL B 1 327 ? -12.07 -7.418 -10.18 1 90.5 327 VAL B N 1
ATOM 5391 C CA . VAL B 1 327 ? -13.445 -6.984 -10.398 1 90.5 327 VAL B CA 1
ATOM 5392 C C . VAL B 1 327 ? -14.289 -8.164 -10.867 1 90.5 327 VAL B C 1
ATOM 5394 O O . VAL B 1 327 ? -13.93 -8.852 -11.828 1 90.5 327 VAL B O 1
ATOM 5397 N N . ILE B 1 328 ? -15.336 -8.398 -10.172 1 92.19 328 ILE B N 1
ATOM 5398 C CA . ILE B 1 328 ? -16.25 -9.484 -10.5 1 92.19 328 ILE B CA 1
ATOM 5399 C C . ILE B 1 328 ? -17.594 -8.906 -10.945 1 92.19 328 ILE B C 1
ATOM 5401 O O . ILE B 1 328 ? -18.328 -8.328 -10.141 1 92.19 328 ILE B O 1
ATOM 5405 N N . LYS B 1 329 ? -17.906 -9.039 -12.18 1 90.69 329 LYS B N 1
ATOM 5406 C CA . LYS B 1 329 ? -19.141 -8.508 -12.758 1 90.69 329 LYS B CA 1
ATOM 5407 C C . LYS B 1 329 ? -20.031 -9.633 -13.258 1 90.69 329 LYS B C 1
ATOM 5409 O O . LYS B 1 329 ? -19.547 -10.688 -13.656 1 90.69 329 LYS B O 1
ATOM 5414 N N . PRO B 1 330 ? -21.328 -9.359 -13.227 1 91 330 PRO B N 1
ATOM 5415 C CA . PRO B 1 330 ? -22.219 -10.344 -13.844 1 91 330 PRO B CA 1
ATOM 5416 C C . PRO B 1 330 ? -22.062 -10.414 -15.359 1 91 330 PRO B C 1
ATOM 5418 O O . PRO B 1 330 ? -21.828 -9.398 -16.016 1 91 330 PRO B O 1
ATOM 5421 N N . ASP B 1 331 ? -22.016 -11.555 -15.781 1 88.56 331 ASP B N 1
ATOM 5422 C CA . ASP B 1 331 ? -22.047 -11.758 -17.219 1 88.56 331 ASP B CA 1
ATOM 5423 C C . ASP B 1 331 ? -23.484 -11.867 -17.734 1 88.56 331 ASP B C 1
ATOM 5425 O O . ASP B 1 331 ? -24.047 -12.961 -17.797 1 88.56 331 ASP B O 1
ATOM 5429 N N . ASN B 1 332 ? -24.25 -10.742 -17.891 1 74.25 332 ASN B N 1
ATOM 5430 C CA . ASN B 1 332 ? -25.625 -10.742 -18.359 1 74.25 332 ASN B CA 1
ATOM 5431 C C . ASN B 1 332 ? -25.703 -11.016 -19.859 1 74.25 332 ASN B C 1
ATOM 5433 O O . ASN B 1 332 ? -26.734 -10.742 -20.484 1 74.25 332 ASN B O 1
ATOM 5437 N N . GLY B 1 333 ? -24.812 -11.789 -20.375 1 57.47 333 GLY B N 1
ATOM 5438 C CA . GLY B 1 333 ? -24.828 -12.102 -21.797 1 57.47 333 GLY B CA 1
ATOM 5439 C C . GLY B 1 333 ? -24.531 -10.898 -22.672 1 57.47 333 GLY B C 1
ATOM 5440 O O . GLY B 1 333 ? -24.453 -11.016 -23.906 1 57.47 333 GLY B O 1
ATOM 5441 N N . LEU B 1 334 ? -24.703 -9.672 -22.156 1 41.97 334 LEU B N 1
ATOM 5442 C CA . LEU B 1 334 ? -24.531 -8.445 -22.922 1 41.97 334 LEU B CA 1
ATOM 5443 C C . LEU B 1 334 ? -23.047 -8.141 -23.141 1 41.97 334 LEU B C 1
ATOM 5445 O O . LEU B 1 334 ? -22.703 -7.129 -23.766 1 41.97 334 LEU B O 1
ATOM 5449 N N . ILE B 1 335 ? -22.234 -8.5 -22.375 1 41.31 335 ILE B N 1
ATOM 5450 C CA . ILE B 1 335 ? -20.844 -8.062 -22.531 1 41.31 335 ILE B CA 1
ATOM 5451 C C . ILE B 1 335 ? -20.312 -8.547 -23.875 1 41.31 335 ILE B C 1
ATOM 5453 O O . ILE B 1 335 ? -20 -9.727 -24.047 1 41.31 335 ILE B O 1
ATOM 5457 N N . GLY B 1 336 ? -20.922 -8.375 -24.906 1 33.81 336 GLY B N 1
ATOM 5458 C CA . GLY B 1 336 ? -20.078 -8.234 -26.094 1 33.81 336 GLY B CA 1
ATOM 5459 C C . GLY B 1 336 ? -18.812 -7.457 -25.812 1 33.81 336 GLY B C 1
ATOM 5460 O O . GLY B 1 336 ? -18.688 -6.785 -24.797 1 33.81 336 GLY B O 1
ATOM 5461 N N . VAL B 1 337 ? -17.688 -7.574 -26.75 1 34.12 337 VAL B N 1
ATOM 5462 C CA . VAL B 1 337 ? -16.328 -7.078 -26.891 1 34.12 337 VAL B CA 1
ATOM 5463 C C . VAL B 1 337 ? -16.266 -5.625 -26.422 1 34.12 337 VAL B C 1
ATOM 5465 O O . VAL B 1 337 ? -15.266 -4.934 -26.688 1 34.12 337 VAL B O 1
ATOM 5468 N N . GLY B 1 338 ? -17.203 -4.965 -26.031 1 28.22 338 GLY B N 1
ATOM 5469 C CA . GLY B 1 338 ? -17.078 -3.52 -25.938 1 28.22 338 GLY B CA 1
ATOM 5470 C C . GLY B 1 338 ? -16.188 -3.072 -24.812 1 28.22 338 GLY B C 1
ATOM 5471 O O . GLY B 1 338 ? -15.578 -3.9 -24.125 1 28.22 338 GLY B O 1
ATOM 5472 N N . LYS B 1 339 ? -16.359 -1.683 -24.297 1 36.12 339 LYS B N 1
ATOM 5473 C CA . LYS B 1 339 ? -15.539 -0.817 -23.453 1 36.12 339 LYS B CA 1
ATOM 5474 C C . LYS B 1 339 ? -15.469 -1.344 -22.031 1 36.12 339 LYS B C 1
ATOM 5476 O O . LYS B 1 339 ? -16.484 -1.396 -21.328 1 36.12 339 LYS B O 1
ATOM 5481 N N . LEU B 1 340 ? -14.812 -2.375 -21.719 1 29.16 340 LEU B N 1
ATOM 5482 C CA . LEU B 1 340 ? -14.477 -2.635 -20.312 1 29.16 340 LEU B CA 1
ATOM 5483 C C . LEU B 1 340 ? -13.742 -1.447 -19.703 1 29.16 340 LEU B C 1
ATOM 5485 O O . LEU B 1 340 ? -12.797 -0.923 -20.312 1 29.16 340 LEU B O 1
#

Foldseek 3Di:
DWFFKEKEEAPLDLLSVLVLLLCLQQLHAHEYAYFDPFQVRHVLVCLLAVWQRDDTWIDTQQAIEDDSLRSSVLCCLVRVPPHLFFDAVPDPDTDPVVLSVCLCCQVPQLVVLLVLQPCACPPDPLFDPLRNDPSNQVRVCVFFVHHDDNVVSVVCNVVSLVSNLVLLVVQLVQCVVVALESRRGPAHHSNRSSSLSSLVSCVVRVTSCVRRDCVNRVSNVVSSVVSVVSSVVSGDDHHYDYSVVSLVSNQVAAPCGPVSDDAADAPVPPVPDDFQFWKWKAFPRTRGTTFIFTFRHDYPFKTWGFGPCCVVSVGTHIYMDTPPRMDIGGPPVPPDPDDD/DWFFKEKEEAPLDLLSVLVLLLCLQQLHAHEYAYFDPFQVRHVLVCLLAVWQRDDTWIDTQQAIEDDSLRSSVLCCLVRVPPHLFFDAVPDPDTPDVVLSVCLCCQVPQLVVLLVLQPCACPPDPLFDPLSNDPSNQVRVCVFFVHHDDNVVSVVCNVVSLVSNLVLLVVQLVQCVVVALESRRGPAHHSNRSSSLSSLVSCVVRVTSCVRRDCVNRVSNVVSSVVSVVSSVVRGDDHHYDYSVVSLVSNQVAAPCGPVSDDAADAPVPPVPDDFQFWKWKAFPRTRGTTFIFTFRHDYPFKTWGFGPCCVVSVGTHIYMDTPPRMDIGGPPVPPDPDDD

Solvent-accessible surface area (backbone atoms only — not comparable to full-atom values): 36423 Å² total; per-residue (Å²): 135,81,63,60,46,32,38,39,30,41,90,88,38,51,59,27,46,44,52,54,45,49,35,11,65,37,60,43,78,41,30,38,25,78,47,55,92,42,64,90,62,32,69,66,58,40,68,69,50,52,54,54,70,77,68,33,33,40,32,47,32,14,32,31,32,37,51,65,68,44,41,53,51,48,48,39,69,78,41,56,66,52,46,53,56,46,39,26,58,75,47,93,49,45,60,51,15,59,42,62,48,48,42,48,32,39,66,45,60,47,34,55,35,53,60,58,64,48,60,59,61,40,83,55,82,92,46,69,66,64,33,42,34,68,66,44,42,51,45,50,16,59,36,66,71,47,81,79,50,62,66,60,40,60,73,43,43,67,59,36,50,51,51,51,43,46,53,50,50,28,49,28,50,36,35,68,78,70,48,77,25,80,76,39,27,87,56,72,29,51,53,39,45,51,65,39,37,62,58,53,45,28,62,75,69,64,41,64,55,90,64,63,41,50,88,82,31,47,55,42,44,51,38,49,51,51,49,54,50,50,35,60,74,42,42,59,85,56,47,77,50,52,62,69,56,54,51,50,43,19,62,71,28,53,48,54,52,93,58,77,49,71,79,40,74,39,89,76,46,86,82,66,69,50,77,64,41,44,32,36,38,24,45,68,83,54,44,65,43,54,31,48,23,29,31,59,17,30,49,93,56,35,35,28,22,36,45,64,61,29,75,80,68,69,37,58,42,30,42,34,37,42,48,66,66,40,41,80,41,77,47,80,79,66,78,58,93,64,95,123,137,80,64,61,46,32,38,41,28,42,90,87,38,52,58,29,46,45,51,53,44,49,36,11,65,34,61,43,80,41,30,37,26,79,46,55,93,42,65,92,64,32,68,66,58,40,65,68,50,52,55,52,69,77,66,33,34,40,32,48,32,13,32,33,31,36,51,66,68,44,40,53,51,49,49,39,68,76,42,56,66,52,47,51,56,47,40,24,58,73,46,93,49,46,62,50,14,58,42,61,49,47,42,48,32,39,66,43,60,48,35,55,36,53,60,56,64,47,59,58,62,39,84,57,81,91,46,70,65,64,32,43,33,68,67,43,42,50,45,52,16,59,37,65,71,46,82,78,51,59,67,59,39,60,74,43,42,68,58,36,52,50,51,50,42,45,54,49,51,26,49,29,49,37,34,67,77,69,49,78,26,81,76,40,26,87,55,72,28,50,52,39,45,50,64,41,35,63,56,52,47,28,62,74,68,65,41,62,55,90,65,63,41,52,86,82,31,48,54,42,44,52,39,47,52,52,50,54,49,49,35,61,74,43,40,60,86,56,47,77,50,51,62,68,56,53,51,51,44,18,62,72,29,52,50,54,52,93,59,77,48,71,80,39,76,39,89,76,46,85,82,67,70,50,77,66,41,46,31,35,36,24,43,68,81,55,43,65,41,54,31,48,24,28,31,59,20,29,49,91,56,34,35,28,23,37,45,64,60,28,76,80,67,71,37,59,42,31,43,33,36,42,48,66,67,42,40,79,38,77,48,80,78,66,77,59,94,62,94,122

Secondary structure (DSSP, 8-state):
-PPPEEEEE-TT-HHHHHHHHHHHHHT---EEEE--SSGGG-HHHHHHHTT---S-EEEETTEEEESHHHHHHHHHHH--SS-SSPPPTT-S---HHHHHHHHIIIIIIIHHHHHHHS-TT---TTS-GGGGSHHHHHHHHHHHTS---HHHHHHHHHHHHHHHHHHHHHHHHHGGG--SSTT--SS--HHHHHHHHHHHHHHHHT-STTTSSTTT-HHHHHHHHHHHHHHHHH--PPEE--HHHHHHHHHHS-TTGGG-S---B-TT-TT---TT-EEEEEESSS----EEEEEEEE-SSEEEEEETTHHHH----EEEEESTTEEEEE--S---S---/-PPPEEEEE-TT-HHHHHHHHHHHHHT---EEEE--SSGGG-HHHHHHHTT---S-EEEETTEEEESHHHHHHHHHHH--SS-SSPPPTT-S---HHHHHHHHIIIIIIIHHHHHHHS-TT---TTS-GGGG-HHHHHHHHHHHTS---HHHHHHHHHHHHHHHHHHHHHHHHHTTT--SSTT--SS--HHHHHHHHHHHHHHHHT-STTTSSTTT-HHHHHHHHHHHHHHHHHPPPPEE--HHHHHHHHHHS-TTGGG-S---B-TT-TT---TT-EEEEEESSS----EEEEEEEE-SSEEEEEETTHHHH----EEEEESTTEEEEE--S---S---

InterPro domains:
  IPR004045 Glutathione S-transferase, N-terminal [PF13417] (7-82)
  IPR004045 Glutathione S-transferase, N-terminal [PS50404] (3-83)
  IPR036249 Thioredoxin-like superfamily [SSF52833] (4-110)
  IPR058268 Domain of unknown function DUF7962 [PF25907] (125-232)

Nearest PDB structures (foldseek):
  4kf9-assembly1_A-2  TM=8.322E-01  e=4.687E-24  Ralstonia solanacearum IPO1609
  7b2g-assembly1_A-2  TM=6.315E-01  e=3.169E-08  Homo sapiens
  8a4j-assembly1_A  TM=6.742E-01  e=4.795E-07  Homo sapiens
  5a5k-assembly1_T  TM=7.203E-01  e=1.574E-06  Arabidopsis thaliana
  4g10-assembly1_A  TM=6.180E-01  e=1.487E-06  Sphingomonas paucimobilis

pLDDT: mean 92.14, std 10.15, range [28.22, 98.88]

Sequence (680 aa):
MEPPIILHHFEGSLFSQKIVWTLSIKKLKWTSVIVSPINKQRPLLQLLVHGYRRVPILQIGSDIFIDTKLIMEELERRYPEPSIFPKRNGSDKSDKGLSLAMSTWVDNYIFSSTFILLPIGSKEPSKPKLFSTKEFVEDRSSLIGAPINVEKRASERSYHLDKIRISLDWIELQFSDDRDWFLDTPYPGIADIHVAMNLWFYDILQIAKEVANSKLYPKTYSWLSRFLKYVKSNGIKPEKISGEEALEVAKKFKPFNGGKMKIEQDPNDINKRKLGDNVIIVPDDYGKTPVIGKIVSLSNSRIGIRPHGVDKTGIEVVTWFPRAGYVIKPDNGLIGVGKLMEPPIILHHFEGSLFSQKIVWTLSIKKLKWTSVIVSPINKQRPLLQLLVHGYRRVPILQIGSDIFIDTKLIMEELERRYPEPSIFPKRNGSDKSDKGLSLAMSTWVDNYIFSSTFILLPIGSKEPSKPKLFSTKEFVEDRSSLIGAPINVEKRASERSYHLDKIRISLDWIELQFSDDRDWFLDTPYPGIADIHVAMNLWFYDILQIAKEVANSKLYPKTYSWLSRFLKYVKSNGIKPEKISGEEALEVAKKFKPFNGGKMKIEQDPNDINKRKLGDNVIIVPDDYGKTPVIGKIVSLSNSRIGIRPHGVDKTGIEVVTWFPRAGYVIKPDNGLIGVGKL

Organism: Rhizophagus irregularis (strain DAOM 197198w) (NCBI:txid1432141)